Protein AF-A0A7L4Z8C8-F1 (afdb_monomer_lite)

Radius of gyration: 23.53 Å; chains: 1; bounding box: 59×50×73 Å

Structure (mmCIF, N/CA/C/O backbone):
data_AF-A0A7L4Z8C8-F1
#
_entry.id   AF-A0A7L4Z8C8-F1
#
loop_
_atom_site.group_PDB
_atom_site.id
_atom_site.type_symbol
_atom_site.label_atom_id
_atom_site.label_alt_id
_atom_site.label_comp_id
_atom_site.label_asym_id
_atom_site.label_entity_id
_atom_site.label_seq_id
_atom_site.pdbx_PDB_ins_code
_atom_site.Cartn_x
_atom_site.Cartn_y
_atom_site.Cartn_z
_atom_site.occupancy
_atom_site.B_iso_or_equiv
_atom_site.auth_seq_id
_atom_site.auth_comp_id
_atom_site.auth_asym_id
_atom_site.auth_atom_id
_atom_site.pdbx_PDB_model_num
ATOM 1 N N . MET A 1 1 ? 7.241 -18.734 22.334 1.00 31.25 1 MET A N 1
ATOM 2 C CA . MET A 1 1 ? 7.839 -17.559 23.005 1.00 31.25 1 MET A CA 1
ATOM 3 C C . MET A 1 1 ? 6.734 -16.545 23.237 1.00 31.25 1 MET A C 1
ATOM 5 O O . MET A 1 1 ? 5.851 -16.490 22.386 1.00 31.25 1 MET A O 1
ATOM 9 N N . PRO A 1 2 ? 6.700 -15.844 24.380 1.00 29.33 2 PRO A N 1
ATOM 10 C CA . PRO A 1 2 ? 5.609 -14.930 24.681 1.00 29.33 2 PRO A CA 1
ATOM 11 C C . PRO A 1 2 ? 5.628 -13.755 23.699 1.00 29.33 2 PRO A C 1
ATOM 13 O O . PRO A 1 2 ? 6.689 -13.332 23.241 1.00 29.33 2 PRO A O 1
ATOM 16 N N . VAL A 1 3 ? 4.422 -13.315 23.352 1.00 32.03 3 VAL A N 1
ATOM 17 C CA . VAL A 1 3 ? 4.096 -12.192 22.470 1.00 32.03 3 VAL A CA 1
ATOM 18 C C . VAL A 1 3 ? 4.924 -10.971 22.869 1.00 32.03 3 VAL A C 1
ATOM 20 O O . VAL A 1 3 ? 4.955 -10.613 24.044 1.00 32.03 3 VAL A O 1
ATOM 23 N N . MET A 1 4 ? 5.613 -10.368 21.897 1.00 29.67 4 MET A N 1
ATOM 24 C CA . MET A 1 4 ? 6.277 -9.080 22.074 1.00 29.67 4 MET A CA 1
ATOM 25 C C . MET A 1 4 ? 5.227 -8.024 22.413 1.00 29.67 4 MET A C 1
ATOM 27 O O . MET A 1 4 ? 4.480 -7.576 21.546 1.00 29.67 4 MET A O 1
ATOM 31 N N . ASP A 1 5 ? 5.172 -7.677 23.690 1.00 39.38 5 ASP A N 1
ATOM 32 C CA . ASP A 1 5 ? 4.478 -6.512 24.207 1.00 39.38 5 ASP A CA 1
ATOM 33 C C . ASP A 1 5 ? 5.406 -5.285 24.133 1.00 39.38 5 ASP A C 1
ATOM 35 O O . ASP A 1 5 ? 6.630 -5.418 24.223 1.00 39.38 5 ASP A O 1
ATOM 39 N N . ALA A 1 6 ? 4.785 -4.111 24.017 1.00 36.47 6 ALA A N 1
ATOM 40 C CA . ALA A 1 6 ? 5.336 -2.754 23.948 1.00 36.47 6 ALA A CA 1
ATOM 41 C C . ALA A 1 6 ? 5.790 -2.228 22.566 1.00 36.47 6 ALA A C 1
ATOM 43 O O . ALA A 1 6 ? 6.965 -2.243 22.197 1.00 36.47 6 ALA A O 1
ATOM 44 N N . SER A 1 7 ? 4.844 -1.584 21.866 1.00 40.06 7 SER A N 1
ATOM 45 C CA . SER A 1 7 ? 5.163 -0.409 21.042 1.00 40.06 7 SER A CA 1
ATOM 46 C C . SER A 1 7 ? 5.774 0.672 21.960 1.00 40.06 7 SER A C 1
ATOM 48 O O . SER A 1 7 ? 5.167 0.994 22.980 1.00 40.06 7 SER A O 1
ATOM 50 N N . PRO A 1 8 ? 6.935 1.271 21.633 1.00 42.56 8 PRO A N 1
ATOM 51 C CA . PRO A 1 8 ? 7.614 2.258 22.487 1.00 42.56 8 PRO A CA 1
ATOM 52 C C . PRO A 1 8 ? 6.908 3.625 22.557 1.00 42.56 8 PRO A C 1
ATOM 54 O O . PRO A 1 8 ? 7.374 4.528 23.252 1.00 42.56 8 PRO A O 1
ATOM 57 N N . HIS A 1 9 ? 5.785 3.791 21.855 1.00 53.41 9 HIS A N 1
ATOM 58 C CA . HIS A 1 9 ? 4.976 5.004 21.872 1.00 53.41 9 HIS A CA 1
ATOM 59 C C . HIS A 1 9 ? 3.605 4.699 22.479 1.00 53.41 9 HIS A C 1
ATOM 61 O O . HIS A 1 9 ? 2.955 3.763 22.011 1.00 53.41 9 HIS A O 1
ATOM 67 N N . PRO A 1 10 ? 3.151 5.461 23.494 1.00 55.94 10 PRO A N 1
ATOM 68 C CA . PRO A 1 10 ? 1.805 5.299 24.021 1.00 55.94 10 PRO A CA 1
ATOM 69 C C . PRO A 1 10 ? 0.800 5.563 22.899 1.00 55.94 10 PRO A C 1
ATOM 71 O O . PRO A 1 10 ? 0.879 6.586 22.213 1.00 55.94 10 PRO A O 1
ATOM 74 N N . ASP A 1 11 ? -0.127 4.627 22.701 1.00 65.81 11 ASP A N 1
ATOM 75 C CA . ASP A 1 11 ? -1.209 4.796 21.741 1.00 65.81 11 ASP A CA 1
ATOM 76 C C . ASP A 1 11 ? -2.012 6.064 22.079 1.00 65.81 11 ASP A C 1
ATOM 78 O O . ASP A 1 11 ? -2.222 6.366 23.261 1.00 65.81 11 ASP A O 1
ATOM 82 N N . PRO A 1 12 ? -2.469 6.834 21.073 1.00 64.62 12 PRO A N 1
ATOM 83 C CA . PRO A 1 12 ? -3.253 8.027 21.339 1.00 64.62 12 PRO A CA 1
ATOM 84 C C . PRO A 1 12 ? -4.537 7.632 22.091 1.00 64.62 12 PRO A C 1
ATOM 86 O O . PRO A 1 12 ? -5.279 6.763 21.611 1.00 64.62 12 PRO A O 1
ATOM 89 N N . PRO A 1 13 ? -4.824 8.242 23.257 1.00 62.56 13 PRO A N 1
ATOM 90 C CA . PRO A 1 13 ? -6.042 7.948 24.001 1.00 62.56 13 PRO A CA 1
ATOM 91 C C . PRO A 1 13 ? -7.272 8.261 23.131 1.00 62.56 13 PRO A C 1
ATOM 93 O O . PRO A 1 13 ? -7.296 9.271 22.428 1.00 62.56 13 PRO A O 1
ATOM 96 N N . HIS A 1 14 ? -8.291 7.394 23.179 1.00 71.38 14 HIS A N 1
ATOM 97 C CA . HIS A 1 14 ? -9.565 7.527 22.442 1.00 71.38 14 HIS A CA 1
ATOM 98 C C . HIS A 1 14 ? -9.477 7.426 20.908 1.00 71.38 14 HIS A C 1
ATOM 100 O O . HIS A 1 14 ? -10.239 8.065 20.176 1.00 71.38 14 HIS A O 1
ATOM 106 N N . SER A 1 15 ? -8.547 6.621 20.387 1.00 83.50 15 SER A N 1
ATOM 107 C CA . SER A 1 15 ? -8.348 6.473 18.939 1.00 83.50 15 SER A CA 1
ATOM 108 C C . SER A 1 15 ? -9.593 5.989 18.183 1.00 83.50 15 SER A C 1
ATOM 110 O O . SER A 1 15 ? -9.886 6.493 17.096 1.00 83.50 15 SER A O 1
ATOM 112 N N . ALA A 1 16 ? -10.367 5.071 18.763 1.00 89.25 16 ALA A N 1
ATOM 113 C CA . ALA A 1 16 ? -11.586 4.548 18.155 1.00 89.25 16 ALA A CA 1
ATOM 114 C C . ALA A 1 16 ? -12.696 5.605 18.076 1.00 89.25 16 ALA A C 1
ATOM 116 O O . ALA A 1 16 ? -13.237 5.852 16.994 1.00 89.25 16 ALA A O 1
ATOM 117 N N . GLU A 1 17 ? -13.008 6.270 19.191 1.00 89.12 17 GLU A N 1
ATOM 118 C CA . GLU A 1 17 ? -14.004 7.342 19.236 1.00 89.12 17 GLU A CA 1
ATOM 119 C C . GLU A 1 17 ? -13.605 8.484 18.303 1.00 89.12 17 GLU A C 1
ATOM 121 O O . GLU A 1 17 ? -14.448 9.024 17.579 1.00 89.12 17 GLU A O 1
ATOM 126 N N . ARG A 1 18 ? -12.306 8.810 18.250 1.00 89.19 18 ARG A N 1
ATOM 127 C CA . ARG A 1 18 ? -11.803 9.866 17.377 1.00 89.19 18 ARG A CA 1
ATOM 128 C C . ARG A 1 18 ? -11.964 9.527 15.902 1.00 89.19 18 ARG A C 1
ATOM 130 O O . ARG A 1 18 ? -12.390 10.394 15.143 1.00 89.19 18 ARG A O 1
ATOM 137 N N . ILE A 1 19 ? -11.680 8.290 15.495 1.00 91.44 19 ILE A N 1
ATOM 138 C CA . ILE A 1 19 ? -11.891 7.826 14.116 1.00 91.44 19 ILE A CA 1
ATOM 139 C C . ILE A 1 19 ? -13.374 7.894 13.747 1.00 91.44 19 ILE A C 1
ATOM 141 O O . ILE A 1 19 ? -13.714 8.393 12.671 1.00 91.44 19 ILE A O 1
ATOM 145 N N . VAL A 1 20 ? -14.270 7.447 14.633 1.00 90.31 20 VAL A N 1
ATOM 146 C CA . VAL A 1 20 ? -15.721 7.540 14.406 1.00 90.31 20 VAL A CA 1
ATOM 147 C C . VAL A 1 20 ? -16.149 9.002 14.253 1.00 90.31 20 VAL A C 1
ATOM 149 O O . VAL A 1 20 ? -16.863 9.330 13.304 1.00 90.31 20 VAL A O 1
ATOM 152 N N . GLN A 1 21 ? -15.671 9.896 15.123 1.00 89.25 21 GLN A N 1
ATOM 153 C CA . GLN A 1 21 ? -15.995 11.320 15.056 1.00 89.25 21 GLN A CA 1
ATOM 154 C C . GLN A 1 21 ? -15.443 11.986 13.789 1.00 89.25 21 GLN A C 1
ATOM 156 O O . GLN A 1 21 ? -16.197 12.627 13.064 1.00 89.25 21 GLN A O 1
ATOM 161 N N . ALA A 1 22 ? -14.169 11.769 13.456 1.00 89.69 22 ALA A N 1
ATOM 162 C CA . ALA A 1 22 ? -13.559 12.315 12.244 1.00 89.69 22 ALA A CA 1
ATOM 163 C C . ALA A 1 22 ? -14.274 11.831 10.975 1.00 89.69 22 ALA A C 1
ATOM 165 O O . ALA A 1 22 ? -14.412 12.580 10.012 1.00 89.69 22 ALA A O 1
ATOM 166 N N . THR A 1 23 ? -14.788 10.598 10.978 1.00 90.62 23 THR A N 1
ATOM 167 C CA . THR A 1 23 ? -15.607 10.074 9.878 1.00 90.62 23 THR A CA 1
ATOM 168 C C . THR A 1 23 ? -16.919 10.843 9.732 1.00 90.62 23 THR A C 1
ATOM 170 O O . THR A 1 23 ? -17.312 11.173 8.611 1.00 90.62 23 THR A O 1
ATOM 173 N N . ARG A 1 24 ? -17.596 11.145 10.847 1.00 88.31 24 ARG A N 1
ATOM 174 C CA . ARG A 1 24 ? -18.828 11.949 10.845 1.00 88.31 24 ARG A CA 1
ATOM 175 C C . ARG A 1 24 ? -18.562 13.348 10.306 1.00 88.31 24 ARG A C 1
ATOM 177 O O . ARG A 1 24 ? -19.258 13.771 9.386 1.00 88.31 24 ARG A O 1
ATOM 184 N N . ASP A 1 25 ? -17.524 14.003 10.818 1.00 88.62 25 ASP A N 1
ATOM 185 C CA . ASP A 1 25 ? -17.138 15.359 10.422 1.00 88.62 25 ASP A CA 1
ATOM 186 C C . ASP A 1 25 ? -16.771 15.408 8.931 1.00 88.62 25 ASP A C 1
ATOM 188 O O . ASP A 1 25 ? -17.255 16.262 8.189 1.00 88.62 25 ASP A O 1
ATOM 192 N N . TYR A 1 26 ? -15.981 14.436 8.461 1.00 89.31 26 TYR A N 1
ATOM 193 C CA . TYR A 1 26 ? -15.525 14.354 7.072 1.00 89.31 26 TYR A CA 1
ATOM 194 C C . TYR A 1 26 ? -16.673 14.174 6.069 1.00 89.31 26 TYR A C 1
ATOM 196 O O . TYR A 1 26 ? -16.610 14.693 4.952 1.00 89.31 26 TYR A O 1
ATOM 204 N N . TYR A 1 27 ? -17.722 13.434 6.441 1.00 87.94 27 TYR A N 1
ATOM 205 C CA . TYR A 1 27 ? -18.881 13.198 5.576 1.00 87.94 27 TYR A CA 1
ATOM 206 C C . TYR A 1 27 ? -20.082 14.110 5.860 1.00 87.94 27 TYR A C 1
ATOM 208 O O . TYR A 1 27 ? -21.057 14.029 5.111 1.00 87.94 27 TYR A O 1
ATOM 216 N N . GLY A 1 28 ? -20.019 14.961 6.889 1.00 85.75 28 GLY A N 1
ATOM 217 C CA . GLY A 1 28 ? -21.117 15.840 7.298 1.00 85.75 28 GLY A CA 1
ATOM 218 C C . GLY A 1 28 ? -22.373 15.068 7.710 1.00 85.75 28 GLY A C 1
ATOM 219 O O . GLY A 1 28 ? -23.458 15.360 7.215 1.00 85.75 28 GLY A O 1
ATOM 220 N N . LEU A 1 29 ? -22.219 14.029 8.538 1.00 81.62 29 LEU A N 1
ATOM 221 C CA . LEU A 1 29 ? -23.318 13.149 8.952 1.00 81.62 29 LEU A CA 1
ATOM 222 C C . LEU A 1 29 ? -23.792 13.443 10.383 1.00 81.62 29 LEU A C 1
ATOM 224 O O . LEU A 1 29 ? -22.973 13.622 11.282 1.00 81.62 29 LEU A O 1
ATOM 228 N N . ASP A 1 30 ? -25.112 13.400 10.591 1.00 71.38 30 ASP A N 1
ATOM 229 C CA . ASP A 1 30 ? -25.747 13.540 11.910 1.00 71.38 30 ASP A CA 1
ATOM 230 C C . ASP A 1 30 ? -25.423 12.362 12.853 1.00 71.38 30 ASP A C 1
ATOM 232 O O . ASP A 1 30 ? -25.139 11.240 12.420 1.00 71.38 30 ASP A O 1
ATOM 236 N N . GLN A 1 31 ? -25.494 12.615 14.165 1.00 61.09 31 GLN A N 1
ATOM 237 C CA . GLN A 1 31 ? -24.945 11.751 15.223 1.00 61.09 31 GLN A CA 1
ATOM 238 C C . GLN A 1 31 ? -25.634 10.375 15.374 1.00 61.09 31 GLN A C 1
ATOM 240 O O . GLN A 1 31 ? -24.978 9.420 15.800 1.00 61.09 31 GLN A O 1
ATOM 245 N N . ASP A 1 32 ? -26.891 10.227 14.938 1.00 59.44 32 ASP A N 1
ATOM 246 C CA . ASP A 1 32 ? -27.777 9.143 15.407 1.00 59.44 32 ASP A CA 1
ATOM 247 C C . ASP A 1 32 ? -27.962 7.952 14.445 1.00 59.44 32 ASP A C 1
ATOM 249 O O . ASP A 1 32 ? -28.836 7.110 14.661 1.00 59.44 32 ASP A O 1
ATOM 253 N N . ARG A 1 33 ? -27.183 7.845 13.356 1.00 70.44 33 ARG A N 1
ATOM 254 C CA . ARG A 1 33 ? -27.374 6.791 12.329 1.00 70.44 33 ARG A CA 1
ATOM 255 C C . ARG A 1 33 ? -26.069 6.087 11.920 1.00 70.44 33 ARG A C 1
ATOM 257 O O . ARG A 1 33 ? -25.487 6.416 10.881 1.00 70.44 33 ARG A O 1
ATOM 264 N N . PRO A 1 34 ? -25.595 5.094 12.697 1.00 68.31 34 PRO A N 1
ATOM 265 C CA . PRO A 1 34 ? -24.351 4.369 12.405 1.00 68.31 34 PRO A CA 1
ATOM 266 C C . PRO A 1 34 ? -24.410 3.548 11.107 1.00 68.31 34 PRO A C 1
ATOM 268 O O . PRO A 1 34 ? -23.401 3.391 10.421 1.00 68.31 34 PRO A O 1
ATOM 271 N N . ASP A 1 35 ? -25.603 3.099 10.716 1.00 76.44 35 ASP A N 1
ATOM 272 C CA . ASP A 1 35 ? -25.885 2.466 9.427 1.00 76.44 35 ASP A CA 1
ATOM 273 C C . ASP A 1 35 ? -25.546 3.391 8.250 1.00 76.44 35 ASP A C 1
ATOM 275 O O . ASP A 1 35 ? -24.923 2.967 7.274 1.00 76.44 35 ASP A O 1
ATOM 279 N N . ARG A 1 36 ? -25.887 4.680 8.362 1.00 80.56 36 ARG A N 1
ATOM 280 C CA . ARG A 1 36 ? -25.575 5.683 7.335 1.00 80.56 36 ARG A CA 1
ATOM 281 C C . ARG A 1 36 ? -24.082 5.980 7.263 1.00 80.56 36 ARG A C 1
ATOM 283 O O . ARG A 1 36 ? -23.566 6.153 6.161 1.00 80.56 36 ARG A O 1
ATOM 290 N N . LEU A 1 37 ? -23.393 6.009 8.406 1.00 82.25 37 LEU A N 1
ATOM 291 C CA . LEU A 1 37 ? -21.944 6.216 8.480 1.00 82.25 37 LEU A CA 1
ATOM 292 C C . LEU A 1 37 ? -21.191 5.095 7.752 1.00 82.25 37 LEU A C 1
ATOM 294 O O . LEU A 1 37 ? -20.393 5.371 6.854 1.00 82.25 37 LEU A O 1
ATOM 298 N N . LEU A 1 38 ? -21.506 3.838 8.085 1.00 80.56 38 LEU A N 1
ATOM 299 C CA . LEU A 1 38 ? -20.923 2.661 7.438 1.00 80.56 38 LEU A CA 1
ATOM 300 C C . LEU A 1 38 ? -21.246 2.641 5.942 1.00 80.56 38 LEU A C 1
ATOM 302 O O . LEU A 1 38 ? -20.333 2.555 5.127 1.00 80.56 38 LEU A O 1
ATOM 306 N N . HIS A 1 39 ? -22.513 2.827 5.562 1.00 83.81 39 HIS A N 1
ATOM 307 C CA . HIS A 1 39 ? -22.913 2.844 4.154 1.00 83.81 39 HIS A CA 1
ATOM 308 C C . HIS A 1 39 ? -22.224 3.961 3.352 1.00 83.81 39 HIS A C 1
ATOM 310 O O . HIS A 1 39 ? -21.841 3.780 2.192 1.00 83.81 39 HIS A O 1
ATOM 316 N N . ARG A 1 40 ? -22.031 5.139 3.957 1.00 85.62 40 ARG A N 1
ATOM 317 C CA . ARG A 1 40 ? -21.338 6.253 3.305 1.00 85.62 40 ARG A CA 1
ATOM 318 C C . ARG A 1 40 ? -19.858 5.948 3.102 1.00 85.62 40 ARG A C 1
ATOM 320 O O . ARG A 1 40 ? -19.356 6.203 2.002 1.00 85.62 40 ARG A O 1
ATOM 327 N N . ALA A 1 41 ? -19.192 5.394 4.114 1.00 84.12 41 ALA A N 1
ATOM 328 C CA . ALA A 1 41 ? -17.806 4.950 4.016 1.00 84.12 41 ALA A CA 1
ATOM 329 C C . ALA A 1 41 ? -17.649 3.857 2.948 1.00 84.12 41 ALA A C 1
ATOM 331 O O . ALA A 1 41 ? -16.804 3.990 2.072 1.00 84.12 41 ALA A O 1
ATOM 332 N N . GLU A 1 42 ? -18.533 2.857 2.920 1.00 84.25 42 GLU A N 1
ATOM 333 C CA . GLU A 1 42 ? -18.544 1.793 1.906 1.00 84.25 42 GLU A CA 1
ATOM 334 C C . GLU A 1 42 ? -18.601 2.329 0.471 1.00 84.25 42 GLU A C 1
ATOM 336 O O . GLU A 1 42 ? -17.899 1.828 -0.403 1.00 84.25 42 GLU A O 1
ATOM 341 N N . ARG A 1 43 ? -19.417 3.358 0.214 1.00 87.50 43 ARG A N 1
ATOM 342 C CA . ARG A 1 43 ? -19.546 3.944 -1.130 1.00 87.50 43 ARG A CA 1
ATOM 343 C C . ARG A 1 43 ? -18.392 4.863 -1.513 1.00 87.50 43 ARG A C 1
ATOM 345 O O . ARG A 1 43 ? -18.127 5.028 -2.701 1.00 87.50 43 ARG A O 1
ATOM 352 N N . SER A 1 44 ? -17.783 5.528 -0.536 1.00 85.75 44 SER A N 1
ATOM 353 C CA . SER A 1 44 ? -16.860 6.645 -0.786 1.00 85.75 44 SER A CA 1
ATOM 354 C C . SER A 1 44 ? -15.396 6.238 -0.633 1.00 85.75 44 SER A C 1
ATOM 356 O O . SER A 1 44 ? -14.543 6.754 -1.349 1.00 85.75 44 SER A O 1
ATOM 358 N N . ASP A 1 45 ? -15.111 5.326 0.295 1.00 87.19 45 ASP A N 1
ATOM 359 C CA . ASP A 1 45 ? -13.785 4.789 0.596 1.00 87.19 45 ASP A CA 1
ATOM 360 C C . ASP A 1 45 ? -13.915 3.321 1.068 1.00 87.19 45 ASP A C 1
ATOM 362 O O . ASP A 1 45 ? -13.837 3.029 2.265 1.00 87.19 45 ASP A O 1
ATOM 366 N N . PRO A 1 46 ? -14.128 2.361 0.143 1.00 87.69 46 PRO A N 1
ATOM 367 C CA . PRO A 1 46 ? -14.339 0.955 0.495 1.00 87.69 46 PRO A CA 1
ATOM 368 C C . PRO A 1 46 ? -13.202 0.352 1.330 1.00 87.69 46 PRO A C 1
ATOM 370 O O . PRO A 1 46 ? -13.435 -0.551 2.129 1.00 87.69 46 PRO A O 1
ATOM 373 N N . LYS A 1 47 ? -11.968 0.857 1.173 1.00 90.12 47 LYS A N 1
ATOM 374 C CA . LYS A 1 47 ? -10.801 0.396 1.938 1.00 90.12 47 LYS A CA 1
ATOM 375 C C . LYS A 1 47 ? -10.803 0.924 3.379 1.00 90.12 47 LYS A C 1
ATOM 377 O O . LYS A 1 47 ? -10.123 0.349 4.220 1.00 90.12 47 LYS A O 1
ATOM 382 N N . PHE A 1 48 ? -11.552 1.983 3.685 1.00 92.69 48 PHE A N 1
ATOM 383 C CA . PHE A 1 48 ? -11.694 2.512 5.045 1.00 92.69 48 PHE A CA 1
ATOM 384 C C . PHE A 1 48 ? -12.736 1.764 5.888 1.00 92.69 48 PHE A C 1
ATOM 386 O O . PHE A 1 48 ? -12.685 1.783 7.116 1.00 92.69 48 PHE A O 1
ATOM 393 N N . ARG A 1 49 ? -13.673 1.079 5.228 1.00 90.75 49 ARG A N 1
ATOM 394 C CA . ARG A 1 49 ? -14.786 0.346 5.845 1.00 90.75 49 ARG A CA 1
ATOM 395 C C . ARG A 1 49 ? -14.365 -0.502 7.048 1.00 90.75 49 ARG A C 1
ATOM 397 O O . ARG A 1 49 ? -14.983 -0.394 8.100 1.00 90.75 49 ARG A O 1
ATOM 404 N N . LEU A 1 50 ? -13.322 -1.322 6.900 1.00 92.56 50 LEU A N 1
ATOM 405 C CA . LEU A 1 50 ? -12.864 -2.223 7.962 1.00 92.56 50 LEU A CA 1
ATOM 406 C C . LEU A 1 50 ? -12.383 -1.449 9.199 1.00 92.56 50 LEU A C 1
ATOM 408 O O . LEU A 1 50 ? -12.719 -1.801 10.329 1.00 92.56 50 LEU A O 1
ATOM 412 N N . THR A 1 51 ? -11.640 -0.366 8.978 1.00 94.50 51 THR A N 1
ATOM 413 C CA . THR A 1 51 ? -11.161 0.514 10.044 1.00 94.50 51 THR A CA 1
ATOM 414 C C . THR A 1 51 ? -12.320 1.133 10.797 1.00 94.50 51 THR A C 1
ATOM 416 O O . THR A 1 51 ? -12.382 1.014 12.020 1.00 94.50 51 THR A O 1
ATOM 419 N N . LEU A 1 52 ? -13.287 1.692 10.073 1.00 93.25 52 LEU A N 1
ATOM 420 C CA . LEU A 1 52 ? -14.491 2.240 10.680 1.00 93.25 52 LEU A CA 1
ATOM 421 C C . LEU A 1 52 ? -15.282 1.179 11.457 1.00 93.25 52 LEU A C 1
ATOM 423 O O . LEU A 1 52 ? -15.742 1.455 12.560 1.00 93.25 52 LEU A O 1
ATOM 427 N N . LEU A 1 53 ? -15.419 -0.032 10.911 1.00 92.56 53 LEU A N 1
ATOM 428 C CA . LEU A 1 53 ? -16.147 -1.120 11.557 1.00 92.56 53 LEU A CA 1
ATOM 429 C C . LEU A 1 53 ? -15.483 -1.544 12.874 1.00 92.56 53 LEU A C 1
ATOM 431 O O . LEU A 1 53 ? -16.167 -1.677 13.887 1.00 92.56 53 LEU A O 1
ATOM 435 N N . SER A 1 54 ? -14.155 -1.697 12.876 1.00 94.75 54 SER A N 1
ATOM 436 C CA . SER A 1 54 ? -13.385 -2.042 14.078 1.00 94.75 54 SER A CA 1
ATOM 437 C C . SER A 1 54 ? -13.434 -0.937 15.140 1.00 94.75 54 SER A C 1
ATOM 439 O O . SER A 1 54 ? -13.652 -1.230 16.315 1.00 94.75 54 SER A O 1
ATOM 441 N N . ALA A 1 55 ? -13.334 0.332 14.727 1.00 93.38 55 ALA A N 1
ATOM 442 C CA . ALA A 1 55 ? -13.457 1.482 15.619 1.00 93.38 55 ALA A CA 1
ATOM 443 C C . ALA A 1 55 ? -14.859 1.573 16.227 1.00 93.38 55 ALA A C 1
ATOM 445 O O . ALA A 1 55 ? -15.009 1.766 17.432 1.00 93.38 55 ALA A O 1
ATOM 446 N N . TYR A 1 56 ? -15.895 1.364 15.413 1.00 90.81 56 TYR A N 1
ATOM 447 C CA . TYR A 1 56 ? -17.272 1.393 15.882 1.00 90.81 56 TYR A CA 1
ATOM 448 C C . TYR A 1 56 ? -17.573 0.252 16.859 1.00 90.81 56 TYR A C 1
ATOM 450 O O . TYR A 1 56 ? -18.196 0.496 17.888 1.00 90.81 56 TYR A O 1
ATOM 458 N N . HIS A 1 57 ? -17.098 -0.965 16.567 1.00 91.88 57 HIS A N 1
ATOM 459 C CA . HIS A 1 57 ? -17.234 -2.116 17.461 1.00 91.88 57 HIS A CA 1
ATOM 460 C C . HIS A 1 57 ? -16.595 -1.867 18.827 1.00 91.88 57 HIS A C 1
ATOM 462 O O . HIS A 1 57 ? -17.173 -2.227 19.849 1.00 91.88 57 HIS A O 1
ATOM 468 N N . HIS A 1 58 ? -15.411 -1.249 18.836 1.00 91.19 58 HIS A N 1
ATOM 469 C CA . HIS A 1 58 ? -14.694 -0.944 20.066 1.00 91.19 58 HIS A CA 1
ATOM 470 C C . HIS A 1 58 ? -15.395 0.143 20.886 1.00 91.19 58 HIS A C 1
ATOM 472 O O . HIS A 1 58 ? -15.609 -0.045 22.079 1.00 91.19 58 HIS A O 1
ATOM 478 N N . ALA A 1 59 ? -15.811 1.236 20.239 1.00 88.38 59 ALA A N 1
ATOM 479 C CA . ALA A 1 59 ? -16.512 2.335 20.901 1.00 88.38 59 ALA A CA 1
ATOM 480 C C . ALA A 1 59 ? -17.938 1.954 21.358 1.00 88.38 59 ALA A C 1
ATOM 482 O O . ALA A 1 59 ? -18.473 2.562 22.281 1.00 88.38 59 ALA A O 1
ATOM 483 N N . HIS A 1 60 ? -18.567 0.955 20.721 1.00 86.75 60 HIS A N 1
ATOM 484 C CA . HIS A 1 60 ? -19.933 0.509 21.025 1.00 86.75 60 HIS A CA 1
ATOM 485 C C . HIS A 1 60 ? -20.026 -1.031 21.069 1.00 86.75 60 HIS A C 1
ATOM 487 O O . HIS A 1 60 ? -20.557 -1.657 20.138 1.00 86.75 60 HIS A O 1
A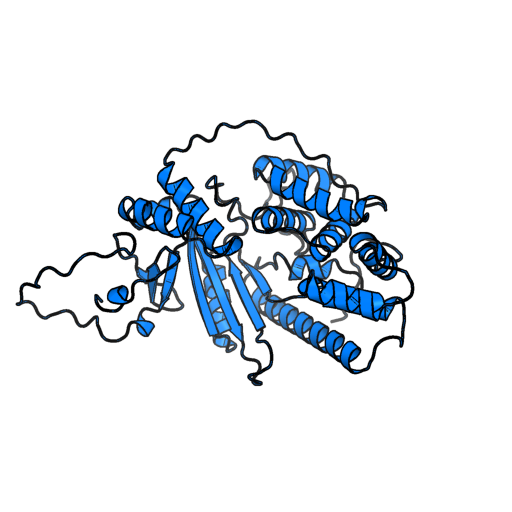TOM 493 N N . PRO A 1 61 ? -19.527 -1.677 22.140 1.00 86.56 61 PRO A N 1
ATOM 494 C CA . PRO A 1 61 ? -19.586 -3.129 22.276 1.00 86.56 61 PRO A CA 1
ATOM 495 C C . PRO A 1 61 ? -21.023 -3.660 22.159 1.00 86.56 61 PRO A C 1
ATOM 497 O O . PRO A 1 61 ? -21.948 -3.132 22.771 1.00 86.56 61 PRO A O 1
ATOM 500 N N . GLY A 1 62 ? -21.223 -4.705 21.351 1.00 86.44 62 GLY A N 1
ATOM 501 C CA . GLY A 1 62 ? -22.539 -5.321 21.120 1.00 86.44 62 GLY A CA 1
ATOM 502 C C . GLY A 1 62 ? -23.440 -4.616 20.094 1.00 86.44 62 GLY A C 1
ATOM 503 O O . GLY A 1 62 ? -24.500 -5.142 19.772 1.00 86.44 62 GLY A O 1
ATOM 504 N N . ALA A 1 63 ? -23.027 -3.475 19.528 1.00 86.31 63 ALA A N 1
ATOM 505 C CA . ALA A 1 63 ? -23.836 -2.740 18.548 1.00 86.31 63 ALA A CA 1
ATOM 506 C C . ALA A 1 63 ? -23.811 -3.336 17.123 1.00 86.31 63 ALA A C 1
ATOM 508 O O . ALA A 1 63 ? -24.640 -2.981 16.285 1.00 86.31 63 ALA A O 1
ATOM 509 N N . LEU A 1 64 ? -22.852 -4.216 16.820 1.00 86.88 64 LEU A N 1
ATOM 510 C CA . LEU A 1 64 ? -22.711 -4.836 15.500 1.00 86.88 64 LEU A CA 1
ATOM 511 C C . LEU A 1 64 ? -23.463 -6.168 15.405 1.00 86.88 64 LEU A C 1
ATOM 513 O O . LEU A 1 64 ? -23.458 -6.965 16.340 1.00 86.88 64 LEU A O 1
ATOM 517 N N . SER A 1 65 ? -24.043 -6.445 14.235 1.00 90.25 65 SER A N 1
ATOM 518 C CA . SER A 1 65 ? -24.607 -7.762 13.921 1.00 90.25 65 SER A CA 1
ATOM 519 C C . SER A 1 65 ? -23.520 -8.841 13.855 1.00 90.25 65 SER A C 1
ATOM 521 O O . SER A 1 65 ? -22.366 -8.556 13.527 1.00 90.25 65 SER A O 1
ATOM 523 N N . ALA A 1 66 ? -23.903 -10.106 14.055 1.00 92.19 66 ALA A N 1
ATOM 524 C CA . ALA A 1 66 ? -22.985 -11.247 13.966 1.00 92.19 66 ALA A CA 1
ATOM 525 C C . ALA A 1 66 ? -22.222 -11.306 12.627 1.00 92.19 66 ALA A C 1
ATOM 527 O O . ALA A 1 66 ? -21.024 -11.566 12.607 1.00 92.19 66 ALA A O 1
ATOM 528 N N . SER A 1 67 ? -22.885 -10.972 11.514 1.00 91.12 67 SER A N 1
ATOM 529 C CA . SER A 1 67 ? -22.254 -10.911 10.187 1.00 91.12 67 SER A CA 1
ATOM 530 C C . SER A 1 67 ? -21.123 -9.883 10.092 1.00 91.12 67 SER A C 1
ATOM 532 O O . SER A 1 67 ? -20.150 -10.100 9.378 1.00 91.12 67 SER A O 1
ATOM 534 N N . ARG A 1 68 ? -21.228 -8.762 10.813 1.00 90.88 68 ARG A N 1
ATOM 535 C CA . ARG A 1 68 ? -20.202 -7.713 10.839 1.00 90.88 68 ARG A CA 1
ATOM 536 C C . ARG A 1 68 ? -19.050 -8.059 11.771 1.00 90.88 68 ARG A C 1
ATOM 538 O O . ARG A 1 68 ? -17.918 -7.700 11.480 1.00 90.88 68 ARG A O 1
ATOM 545 N N . VAL A 1 69 ? -19.326 -8.768 12.862 1.00 93.06 69 VAL A N 1
ATOM 546 C CA . VAL A 1 69 ? -18.271 -9.317 13.725 1.00 93.06 69 VAL A CA 1
ATOM 547 C C . VAL A 1 69 ? -17.451 -10.353 12.956 1.00 93.06 69 VAL A C 1
ATOM 549 O O . VAL A 1 69 ? -16.229 -10.265 12.948 1.00 93.06 69 VAL A O 1
ATOM 552 N N . HIS A 1 70 ? -18.112 -11.244 12.211 1.00 93.31 70 HIS A N 1
ATOM 553 C CA . HIS A 1 70 ? -17.433 -12.234 11.375 1.00 93.31 70 HIS A CA 1
ATOM 554 C C . HIS A 1 70 ? -16.484 -11.593 10.346 1.00 93.31 70 HIS A C 1
ATOM 556 O O . HIS A 1 70 ? -15.353 -12.040 10.193 1.00 93.31 70 HIS A O 1
ATOM 562 N N . GLU A 1 71 ? -16.891 -10.485 9.715 1.00 92.12 71 GLU A N 1
ATOM 563 C CA . GLU A 1 71 ? -16.041 -9.711 8.795 1.00 92.12 71 GLU A CA 1
ATOM 564 C C . GLU A 1 71 ? -14.745 -9.201 9.468 1.00 92.12 71 GLU A C 1
ATOM 566 O O . GLU A 1 71 ? -13.677 -9.186 8.851 1.00 92.12 71 GLU A O 1
ATOM 571 N N . LEU A 1 72 ? -14.810 -8.802 10.747 1.00 94.50 72 LEU A N 1
ATOM 572 C CA . LEU A 1 72 ? -13.626 -8.401 11.517 1.00 94.50 72 LEU A CA 1
ATOM 573 C C . LEU A 1 72 ? -12.716 -9.600 11.814 1.00 94.50 72 LEU A C 1
ATOM 575 O O . LEU A 1 72 ? -11.492 -9.468 11.744 1.00 94.50 72 LEU A O 1
ATOM 579 N N . ASP A 1 73 ? -13.295 -10.761 12.117 1.00 94.62 73 ASP A N 1
ATOM 580 C CA . ASP A 1 73 ? -12.542 -11.987 12.388 1.00 94.62 73 ASP A CA 1
ATOM 581 C C . ASP A 1 73 ? -11.823 -12.501 11.133 1.00 94.62 73 ASP A C 1
ATOM 583 O O . ASP A 1 73 ? -10.633 -12.820 11.192 1.00 94.62 73 ASP A O 1
ATOM 587 N N . GLU A 1 74 ? -12.483 -12.484 9.971 1.00 92.62 74 GLU A N 1
ATOM 588 C CA . GLU A 1 74 ? -11.856 -12.804 8.681 1.00 92.62 74 GLU A CA 1
ATOM 589 C C . GLU A 1 74 ? -10.694 -11.857 8.358 1.00 92.62 74 GLU A C 1
ATOM 591 O O . GLU A 1 74 ? -9.647 -12.274 7.848 1.00 92.62 74 GLU A O 1
ATOM 596 N N . ALA A 1 75 ? -10.845 -10.568 8.669 1.00 93.31 75 ALA A N 1
ATOM 597 C CA . ALA A 1 75 ? -9.781 -9.599 8.469 1.00 93.31 75 ALA A CA 1
ATOM 598 C C . ALA A 1 75 ? -8.581 -9.847 9.397 1.00 93.31 75 ALA A C 1
ATOM 600 O O . ALA A 1 75 ? -7.438 -9.774 8.940 1.00 93.31 75 ALA A O 1
ATOM 601 N N . ARG A 1 76 ? -8.816 -10.195 10.670 1.00 94.19 76 ARG A N 1
ATOM 602 C CA . ARG A 1 76 ? -7.748 -10.598 11.603 1.00 94.19 76 ARG A CA 1
ATOM 603 C C . ARG A 1 76 ? -7.028 -11.853 11.122 1.00 94.19 76 ARG A C 1
ATOM 605 O O . ARG A 1 76 ? -5.800 -11.871 11.114 1.00 94.19 76 ARG A O 1
ATOM 612 N N . ALA A 1 77 ? -7.771 -12.864 10.670 1.00 92.94 77 ALA A N 1
ATOM 613 C CA . ALA A 1 77 ? -7.197 -14.086 10.114 1.00 92.94 77 ALA A CA 1
ATOM 614 C C . ALA A 1 77 ? -6.319 -13.789 8.886 1.00 92.94 77 ALA A C 1
ATOM 616 O O . ALA A 1 77 ? -5.210 -14.310 8.773 1.00 92.94 77 ALA A O 1
ATOM 617 N N . ARG A 1 78 ? -6.762 -12.883 8.003 1.00 92.94 78 ARG A N 1
ATOM 618 C CA . ARG A 1 78 ? -5.971 -12.436 6.846 1.00 92.94 78 ARG A CA 1
ATOM 619 C C . ARG A 1 78 ? -4.702 -11.678 7.250 1.00 92.94 78 ARG A C 1
ATOM 621 O O . ARG A 1 78 ? -3.646 -11.946 6.684 1.00 92.94 78 ARG A O 1
ATOM 628 N N . LEU A 1 79 ? -4.773 -10.768 8.222 1.00 91.69 79 LEU A N 1
ATOM 629 C CA . LEU A 1 79 ? -3.589 -10.069 8.741 1.00 91.69 79 LEU A CA 1
ATOM 630 C C . LEU A 1 79 ? -2.585 -11.048 9.366 1.00 91.69 79 LEU A C 1
ATOM 632 O O . LEU A 1 79 ? -1.391 -10.951 9.091 1.00 91.69 79 LEU A O 1
ATOM 636 N N . ALA A 1 80 ? -3.068 -12.027 10.137 1.00 92.69 80 ALA A N 1
ATOM 637 C CA . ALA A 1 80 ? -2.234 -13.084 10.702 1.00 92.69 80 ALA A CA 1
ATOM 638 C C . ALA A 1 80 ? -1.577 -13.943 9.608 1.00 92.69 80 ALA A C 1
ATOM 640 O O . ALA A 1 80 ? -0.392 -14.258 9.705 1.00 92.69 80 ALA A O 1
ATOM 641 N N . ALA A 1 81 ? -2.305 -14.264 8.533 1.00 94.00 81 ALA A N 1
ATOM 642 C CA . ALA A 1 81 ? -1.751 -14.981 7.387 1.00 94.00 81 ALA A CA 1
ATOM 643 C C . ALA A 1 81 ? -0.634 -14.182 6.691 1.00 94.00 81 ALA A C 1
ATOM 645 O O . ALA A 1 81 ? 0.416 -14.745 6.389 1.00 94.00 81 ALA A O 1
ATOM 646 N N . TYR A 1 82 ? -0.811 -12.872 6.483 1.00 95.00 82 TYR A N 1
ATOM 647 C CA . TYR A 1 82 ? 0.243 -12.023 5.918 1.00 95.00 82 TYR A CA 1
ATOM 648 C C . TYR A 1 82 ? 1.463 -11.897 6.838 1.00 95.00 82 TYR A C 1
ATOM 650 O O . TYR A 1 82 ? 2.593 -11.990 6.358 1.00 95.00 82 TYR A O 1
ATOM 658 N N . ALA A 1 83 ? 1.261 -11.754 8.150 1.00 91.56 83 ALA A N 1
ATOM 659 C CA . ALA A 1 83 ? 2.360 -11.747 9.114 1.00 91.56 83 ALA A CA 1
ATOM 660 C C . ALA A 1 83 ? 3.152 -13.065 9.078 1.00 91.56 83 ALA A C 1
ATOM 662 O O . ALA A 1 83 ? 4.377 -13.036 9.002 1.00 91.56 83 ALA A O 1
ATOM 663 N N . ALA A 1 84 ? 2.467 -14.212 9.016 1.00 94.50 84 ALA A N 1
ATOM 664 C CA . ALA A 1 84 ? 3.114 -15.519 8.919 1.00 94.50 84 ALA A CA 1
ATOM 665 C C . ALA A 1 84 ? 3.955 -15.674 7.636 1.00 94.50 84 ALA A C 1
ATOM 667 O O . ALA A 1 84 ? 5.058 -16.217 7.681 1.00 94.50 84 ALA A O 1
ATOM 668 N N . VAL A 1 85 ? 3.465 -15.169 6.496 1.00 96.25 85 VAL A N 1
ATOM 669 C CA . VAL A 1 85 ? 4.221 -15.167 5.230 1.00 96.25 85 VAL A CA 1
ATOM 670 C C . VAL A 1 85 ? 5.466 -14.288 5.339 1.00 96.25 85 VAL A C 1
ATOM 672 O O . VAL A 1 85 ? 6.556 -14.737 4.988 1.00 96.25 85 VAL A O 1
ATOM 675 N N . ARG A 1 86 ? 5.328 -13.063 5.865 1.00 94.25 86 ARG A N 1
ATOM 676 C CA . ARG A 1 86 ? 6.459 -12.156 6.113 1.00 94.25 86 ARG A CA 1
ATOM 677 C C . ARG A 1 86 ? 7.519 -12.829 6.984 1.00 94.25 86 ARG A C 1
ATOM 679 O O . ARG A 1 86 ? 8.686 -12.838 6.606 1.00 94.25 86 ARG A O 1
ATOM 686 N N . ASP A 1 87 ? 7.118 -13.393 8.121 1.00 92.62 87 ASP A N 1
ATOM 687 C CA . ASP A 1 87 ? 8.039 -13.976 9.103 1.00 92.62 87 ASP A CA 1
ATOM 688 C C . ASP A 1 87 ? 8.805 -15.161 8.519 1.00 92.62 87 ASP A C 1
ATOM 690 O O . ASP A 1 87 ? 10.012 -15.289 8.723 1.00 92.62 87 ASP A O 1
ATOM 694 N N . ARG A 1 88 ? 8.130 -15.991 7.718 1.00 95.44 88 ARG A N 1
ATOM 695 C CA . ARG A 1 88 ? 8.774 -17.092 7.005 1.00 95.44 88 ARG A CA 1
ATOM 696 C C . ARG A 1 88 ? 9.786 -16.599 5.972 1.00 95.44 88 ARG A C 1
ATOM 698 O O . ARG A 1 88 ? 10.891 -17.128 5.905 1.00 95.44 88 ARG A O 1
ATOM 705 N N . LEU A 1 89 ? 9.439 -15.590 5.173 1.00 95.31 89 LEU A N 1
ATOM 706 C CA . LEU A 1 89 ? 10.357 -15.053 4.165 1.00 95.31 89 LEU A CA 1
ATOM 707 C C . LEU A 1 89 ? 11.553 -14.327 4.794 1.00 95.31 89 LEU A C 1
ATOM 709 O O . LEU A 1 89 ? 12.666 -14.440 4.280 1.00 95.31 89 LEU A O 1
ATOM 713 N N . ALA A 1 90 ? 11.362 -13.654 5.929 1.00 91.25 90 ALA A N 1
ATOM 714 C CA . ALA A 1 90 ? 12.439 -13.005 6.675 1.00 91.25 90 ALA A CA 1
ATOM 715 C C . ALA A 1 90 ? 13.498 -14.002 7.188 1.00 91.25 90 ALA A C 1
ATOM 717 O O . ALA A 1 90 ? 14.667 -13.643 7.307 1.00 91.25 90 ALA A O 1
ATOM 718 N N . GLN A 1 91 ? 13.126 -15.266 7.432 1.00 92.44 91 GLN A N 1
ATOM 719 C CA . GLN A 1 91 ? 14.083 -16.332 7.774 1.00 92.44 91 GLN A CA 1
ATOM 720 C C . GLN A 1 91 ? 14.976 -16.737 6.590 1.00 92.44 91 GLN A C 1
ATOM 722 O O . GLN A 1 91 ? 16.077 -17.243 6.795 1.00 92.44 91 GLN A O 1
ATOM 727 N N . VAL A 1 92 ? 14.514 -16.526 5.353 1.00 93.75 92 VAL A N 1
ATOM 728 C CA . VAL A 1 92 ? 15.224 -16.915 4.121 1.00 93.75 92 VAL A CA 1
ATOM 729 C C . VAL A 1 92 ? 16.031 -15.750 3.541 1.00 93.75 92 VAL A C 1
ATOM 731 O O . VAL A 1 92 ? 17.095 -15.954 2.947 1.00 93.75 92 VAL A O 1
ATOM 734 N N . VAL A 1 93 ? 15.536 -14.521 3.709 1.00 91.69 93 VAL A N 1
ATOM 735 C CA . VAL A 1 93 ? 16.113 -13.308 3.125 1.00 91.69 93 VAL A CA 1
ATOM 736 C C . VAL A 1 93 ? 16.392 -12.278 4.223 1.00 91.69 93 VAL A C 1
ATOM 738 O O . VAL A 1 93 ? 15.488 -11.539 4.619 1.00 91.69 93 VAL A O 1
ATOM 741 N N . PRO A 1 94 ? 17.647 -12.191 4.704 1.00 85.38 94 PRO A N 1
ATOM 742 C CA . PRO A 1 94 ? 18.052 -11.154 5.647 1.00 85.38 94 PRO A CA 1
ATOM 743 C C . PRO A 1 94 ? 17.770 -9.754 5.093 1.00 85.38 94 PRO A C 1
ATOM 745 O O . PRO A 1 94 ? 18.043 -9.482 3.926 1.00 85.38 94 PRO A O 1
ATOM 748 N N . GLY A 1 95 ? 17.230 -8.866 5.930 1.00 80.81 95 GLY A N 1
ATOM 749 C CA . GLY A 1 95 ? 16.909 -7.485 5.550 1.00 80.81 95 GLY A CA 1
ATOM 750 C C . GLY A 1 95 ? 15.617 -7.310 4.740 1.00 80.81 95 GLY A C 1
ATOM 751 O O . GLY A 1 95 ? 15.327 -6.191 4.321 1.00 80.81 95 GLY A O 1
ATOM 752 N N . LEU A 1 96 ? 14.836 -8.377 4.526 1.00 87.38 96 LEU A N 1
ATOM 753 C CA . LEU A 1 96 ? 13.476 -8.266 4.000 1.00 87.38 96 LEU A CA 1
ATOM 754 C C . LEU A 1 96 ? 12.603 -7.469 4.971 1.00 87.38 96 LEU A C 1
ATOM 756 O O . LEU A 1 96 ? 12.596 -7.738 6.174 1.00 87.38 96 LEU A O 1
ATOM 760 N N . SER A 1 97 ? 11.840 -6.513 4.449 1.00 85.69 97 SER A N 1
ATOM 761 C CA . SER A 1 97 ? 10.973 -5.663 5.262 1.00 85.69 97 SER A CA 1
ATOM 762 C C . SER A 1 97 ? 9.596 -5.464 4.629 1.00 85.69 97 SER A C 1
ATOM 764 O O . SER A 1 97 ? 9.484 -5.357 3.404 1.00 85.69 97 SER A O 1
ATOM 766 N N . PRO A 1 98 ? 8.521 -5.407 5.437 1.00 88.56 98 PRO A N 1
ATOM 767 C CA . PRO A 1 98 ? 7.229 -4.977 4.939 1.00 88.56 98 PRO A CA 1
ATOM 768 C C . PRO A 1 98 ? 7.274 -3.492 4.589 1.00 88.56 98 PRO A C 1
ATOM 770 O O . PRO A 1 98 ? 7.859 -2.680 5.304 1.00 88.56 98 PRO A O 1
ATOM 773 N N . VAL A 1 99 ? 6.610 -3.130 3.499 1.00 85.00 99 VAL A N 1
ATOM 774 C CA . VAL A 1 99 ? 6.409 -1.735 3.107 1.00 85.00 99 VAL A CA 1
ATOM 775 C C . VAL A 1 99 ? 4.920 -1.434 2.981 1.00 85.00 99 VAL A C 1
ATOM 777 O O . VAL A 1 99 ? 4.077 -2.330 3.034 1.00 85.00 99 VAL A O 1
ATOM 780 N N . LYS A 1 100 ? 4.576 -0.148 2.855 1.00 85.94 100 LYS A N 1
ATOM 781 C CA . LYS A 1 100 ? 3.196 0.320 2.676 1.00 85.94 100 LYS A CA 1
ATOM 782 C C . LYS A 1 100 ? 2.237 -0.272 3.728 1.00 85.94 100 LYS A C 1
ATOM 784 O O . LYS A 1 100 ? 2.323 0.049 4.910 1.00 85.94 100 LYS A O 1
ATOM 789 N N . GLY A 1 101 ? 1.275 -1.092 3.301 1.00 87.00 101 GLY A N 1
ATOM 790 C CA . GLY A 1 101 ? 0.072 -1.358 4.070 1.00 87.00 101 GLY A CA 1
ATOM 791 C C . GLY A 1 101 ? 0.287 -2.126 5.370 1.00 87.00 101 GLY A C 1
ATOM 792 O O . GLY A 1 101 ? -0.307 -1.745 6.379 1.00 87.00 101 GLY A O 1
ATOM 793 N N . LEU A 1 102 ? 1.140 -3.158 5.363 1.00 87.06 102 LEU A N 1
ATOM 794 C CA . LEU A 1 102 ? 1.379 -3.968 6.560 1.00 87.06 102 LEU A CA 1
ATOM 795 C C . LEU A 1 102 ? 2.186 -3.177 7.600 1.00 87.06 102 LEU A C 1
ATOM 797 O O . LEU A 1 102 ? 1.845 -3.218 8.779 1.00 87.06 102 LEU A O 1
ATOM 801 N N . ALA A 1 103 ? 3.182 -2.401 7.155 1.00 85.44 103 ALA A N 1
ATOM 802 C CA . ALA A 1 103 ? 3.959 -1.513 8.022 1.00 85.44 103 ALA A CA 1
ATOM 803 C C . ALA A 1 103 ? 3.060 -0.464 8.703 1.00 85.44 103 ALA A C 1
ATOM 805 O O . ALA A 1 103 ? 3.102 -0.288 9.917 1.00 85.44 103 ALA A O 1
ATOM 806 N N . ILE A 1 104 ? 2.155 0.165 7.942 1.00 89.62 104 ILE A N 1
ATOM 807 C CA . ILE A 1 104 ? 1.186 1.123 8.496 1.00 89.62 104 ILE A CA 1
ATOM 808 C C . ILE A 1 104 ? 0.185 0.426 9.427 1.00 89.62 104 ILE A C 1
ATOM 810 O O . ILE A 1 104 ? -0.175 0.975 10.466 1.00 89.62 104 ILE A O 1
ATOM 814 N N . SER A 1 105 ? -0.267 -0.786 9.089 1.00 89.62 105 SER A N 1
ATOM 815 C CA . SER A 1 105 ? -1.216 -1.539 9.918 1.00 89.62 105 SER A CA 1
ATOM 816 C C . SER A 1 105 ? -0.666 -1.848 11.310 1.00 89.6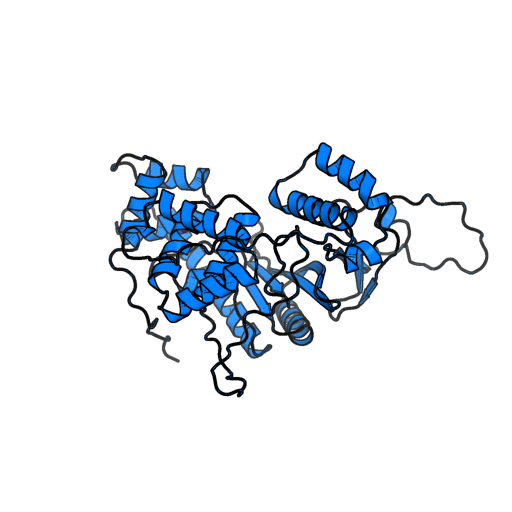2 105 SER A C 1
ATOM 818 O O . SER A 1 105 ? -1.453 -1.912 12.248 1.00 89.62 105 SER A O 1
ATOM 820 N N . ALA A 1 106 ? 0.649 -2.020 11.465 1.00 85.69 106 ALA A N 1
ATOM 821 C CA . ALA A 1 106 ? 1.276 -2.252 12.767 1.00 85.69 106 ALA A CA 1
ATOM 822 C C . ALA A 1 106 ? 1.205 -1.025 13.700 1.00 85.69 106 ALA A C 1
ATOM 824 O O . ALA A 1 106 ? 1.345 -1.160 14.911 1.00 85.69 106 ALA A O 1
ATOM 825 N N . CYS A 1 107 ? 0.946 0.170 13.156 1.00 86.06 107 CYS A N 1
ATOM 826 C CA . CYS A 1 107 ? 0.773 1.403 13.929 1.00 86.06 107 CYS A CA 1
ATOM 827 C C . CYS A 1 107 ? -0.664 1.617 14.435 1.00 86.06 107 CYS A C 1
ATOM 829 O O . CYS A 1 107 ? -0.919 2.600 15.139 1.00 86.06 107 CYS A O 1
ATOM 831 N N . TYR A 1 108 ? -1.607 0.746 14.061 1.00 90.06 108 TYR A N 1
ATOM 832 C CA . TYR A 1 108 ? -2.983 0.824 14.540 1.00 90.06 108 TYR A CA 1
ATOM 833 C C . TYR A 1 108 ? -3.075 0.253 15.961 1.00 90.06 108 TYR A C 1
ATOM 835 O O . TYR A 1 108 ? -2.673 -0.891 16.176 1.00 90.06 108 TYR A O 1
ATOM 843 N N . PRO A 1 109 ? -3.623 1.012 16.926 1.00 89.38 109 PRO A N 1
ATOM 844 C CA . PRO A 1 109 ? -3.787 0.526 18.289 1.00 89.38 109 PRO A CA 1
ATOM 845 C C . PRO A 1 109 ? -4.807 -0.610 18.323 1.00 89.38 109 PRO A C 1
ATOM 847 O O . PRO A 1 109 ? -5.861 -0.530 17.685 1.00 89.38 109 PRO A O 1
ATOM 850 N N . ALA A 1 110 ? -4.530 -1.667 19.083 1.00 88.88 110 ALA A N 1
ATOM 851 C CA . ALA A 1 110 ? -5.497 -2.744 19.258 1.00 88.88 110 ALA A CA 1
ATOM 852 C C . ALA A 1 110 ? -6.779 -2.208 19.940 1.00 88.88 110 ALA A C 1
ATOM 854 O O . ALA A 1 110 ? -6.677 -1.413 20.873 1.00 88.88 110 ALA A O 1
ATOM 855 N N . PRO A 1 111 ? -7.992 -2.626 19.519 1.00 90.88 111 PRO A N 1
ATOM 856 C CA . PRO A 1 111 ? -8.301 -3.679 18.545 1.00 90.88 111 PRO A CA 1
ATOM 857 C C . PRO A 1 111 ? -8.586 -3.161 17.119 1.00 90.88 111 PRO A C 1
ATOM 859 O O . PRO A 1 111 ? -9.262 -3.853 16.349 1.00 90.88 111 PRO A O 1
ATOM 862 N N . LEU A 1 112 ? -8.149 -1.947 16.772 1.00 93.81 112 LEU A N 1
ATOM 863 C CA . LEU A 1 112 ? -8.421 -1.351 15.467 1.00 93.81 112 LEU A CA 1
ATOM 864 C C . LEU A 1 112 ? -7.729 -2.118 14.343 1.00 93.81 112 LEU A C 1
ATOM 866 O O . LEU A 1 112 ? -6.599 -2.581 14.476 1.00 93.81 112 LEU A O 1
ATOM 870 N N . LEU A 1 113 ? -8.415 -2.216 13.206 1.00 94.31 113 LEU A N 1
ATOM 871 C CA . LEU A 1 113 ? -7.934 -2.935 12.035 1.00 94.31 113 LEU A CA 1
ATOM 872 C C . LEU A 1 113 ? -7.746 -1.986 10.856 1.00 94.31 113 LEU A C 1
ATOM 874 O O . LEU A 1 113 ? -8.557 -1.092 10.610 1.00 94.31 113 LEU A O 1
ATOM 878 N N . ARG A 1 114 ? -6.710 -2.233 10.060 1.00 93.12 114 ARG A N 1
ATOM 879 C CA . ARG A 1 114 ? -6.507 -1.594 8.761 1.00 93.12 114 ARG A CA 1
ATOM 880 C C . ARG A 1 114 ? -6.778 -2.606 7.656 1.00 93.12 114 ARG A C 1
ATOM 882 O O . ARG A 1 114 ? -6.324 -3.744 7.723 1.00 93.12 114 ARG A O 1
ATOM 889 N N . HIS A 1 115 ? -7.517 -2.209 6.620 1.00 91.50 115 HIS A N 1
ATOM 890 C CA . HIS A 1 115 ? -7.736 -3.091 5.473 1.00 91.50 115 HIS A CA 1
ATOM 891 C C . HIS A 1 115 ? -6.411 -3.379 4.749 1.00 91.50 115 HIS A C 1
ATOM 893 O O . HIS A 1 115 ? -5.785 -2.457 4.214 1.00 91.50 115 HIS A O 1
ATOM 899 N N . GLN A 1 116 ? -6.068 -4.664 4.633 1.00 91.25 116 GLN A N 1
ATOM 900 C CA . GLN A 1 116 ? -4.895 -5.157 3.914 1.00 91.25 116 GLN A CA 1
ATOM 901 C C . GLN A 1 116 ? -5.326 -5.993 2.700 1.00 91.25 116 GLN A C 1
ATOM 903 O O . GLN A 1 116 ? -6.006 -7.010 2.842 1.00 91.25 116 GLN A O 1
ATOM 908 N N . GLY A 1 117 ? -4.981 -5.530 1.494 1.00 90.31 117 GLY A N 1
ATOM 909 C CA . GLY A 1 117 ? -5.373 -6.187 0.241 1.00 90.31 117 GLY A CA 1
ATOM 910 C C . GLY A 1 117 ? -4.379 -7.242 -0.240 1.00 90.31 117 GLY A C 1
ATOM 911 O O . GLY A 1 117 ? -4.788 -8.255 -0.798 1.00 90.31 117 GLY A O 1
ATOM 912 N N . ASP A 1 118 ? -3.111 -6.990 0.023 1.00 94.38 118 ASP A N 1
ATOM 913 C CA . ASP A 1 118 ? -1.896 -7.622 -0.481 1.00 94.38 118 ASP A CA 1
ATOM 914 C C . ASP A 1 118 ? -0.797 -7.487 0.583 1.00 94.38 118 ASP A C 1
ATOM 916 O O . ASP A 1 118 ? -0.987 -6.805 1.585 1.00 94.38 118 ASP A O 1
ATOM 920 N N . LEU A 1 119 ? 0.341 -8.145 0.407 1.00 95.25 119 LEU A N 1
ATOM 921 C CA . LEU A 1 119 ? 1.523 -7.995 1.249 1.00 95.25 119 LEU A CA 1
ATOM 922 C C . LEU A 1 119 ? 2.675 -7.447 0.409 1.00 95.25 119 LEU A C 1
ATOM 924 O O . LEU A 1 119 ? 3.267 -8.192 -0.363 1.00 95.25 119 LEU A O 1
ATOM 928 N N . ASP A 1 120 ? 3.002 -6.167 0.579 1.00 92.94 120 ASP A N 1
ATOM 929 C CA . ASP A 1 120 ? 4.159 -5.550 -0.068 1.00 92.94 120 ASP A CA 1
ATOM 930 C C . ASP A 1 120 ? 5.435 -5.786 0.754 1.00 92.94 120 ASP A C 1
ATOM 932 O O . ASP A 1 120 ? 5.519 -5.377 1.919 1.00 92.94 120 ASP A O 1
ATOM 936 N N . LEU A 1 121 ? 6.449 -6.398 0.145 1.00 92.62 121 LEU A N 1
ATOM 937 C CA . LEU A 1 121 ? 7.745 -6.666 0.762 1.00 92.62 121 LEU A CA 1
ATOM 938 C C . LEU A 1 121 ? 8.869 -6.072 -0.082 1.00 92.62 121 LEU A C 1
ATOM 940 O O . LEU A 1 121 ? 8.981 -6.323 -1.282 1.00 92.62 121 LEU A O 1
ATOM 944 N N . HIS A 1 122 ? 9.741 -5.324 0.579 1.00 89.88 122 HIS A N 1
ATOM 945 C CA . HIS A 1 122 ? 11.007 -4.895 0.018 1.00 89.88 122 HIS A CA 1
ATOM 946 C C . HIS A 1 122 ? 12.095 -5.911 0.366 1.00 89.88 122 HIS A C 1
ATOM 948 O O . HIS A 1 122 ? 12.228 -6.325 1.519 1.00 89.88 122 HIS A O 1
ATOM 954 N N . VAL A 1 123 ? 12.903 -6.274 -0.624 1.00 87.62 123 VAL A N 1
ATOM 955 C CA . VAL A 1 123 ? 14.111 -7.083 -0.449 1.00 87.62 123 VAL A CA 1
ATOM 956 C C . VAL A 1 123 ? 15.354 -6.230 -0.730 1.00 87.62 123 VAL A C 1
ATOM 958 O O . VAL A 1 123 ? 15.300 -5.356 -1.592 1.00 87.62 123 VAL A O 1
ATOM 961 N N . PRO A 1 124 ? 16.484 -6.445 -0.030 1.00 81.69 124 PRO A N 1
ATOM 962 C CA . PRO A 1 124 ? 17.655 -5.571 -0.174 1.00 81.69 124 PRO A CA 1
ATOM 963 C C . PRO A 1 124 ? 18.330 -5.615 -1.548 1.00 81.69 124 PRO A C 1
ATOM 965 O O . PRO A 1 124 ? 18.955 -4.636 -1.963 1.00 81.69 124 PRO A O 1
ATOM 968 N N . ASP A 1 125 ? 18.248 -6.761 -2.222 1.00 78.69 125 ASP A N 1
ATOM 969 C CA . ASP A 1 125 ? 18.920 -7.017 -3.486 1.00 78.69 125 ASP A CA 1
ATOM 970 C C . ASP A 1 125 ? 18.186 -8.068 -4.332 1.00 78.69 125 ASP A C 1
ATOM 972 O O . ASP A 1 125 ? 17.289 -8.782 -3.874 1.00 78.69 125 ASP A O 1
ATOM 976 N N . GLU A 1 126 ? 18.603 -8.157 -5.593 1.00 82.94 126 GLU A N 1
ATOM 977 C CA . GLU A 1 126 ? 18.052 -9.072 -6.589 1.00 82.94 126 GLU A CA 1
ATOM 978 C C . GLU A 1 126 ? 18.218 -10.552 -6.190 1.00 82.94 126 GLU A C 1
ATOM 980 O O . GLU A 1 126 ? 17.324 -11.369 -6.410 1.00 82.94 126 GLU A O 1
ATOM 985 N N . ALA A 1 127 ? 19.333 -10.931 -5.559 1.00 84.31 127 ALA A N 1
ATOM 986 C CA . ALA A 1 127 ? 19.536 -12.315 -5.132 1.00 84.31 127 ALA A CA 1
ATOM 987 C C . ALA A 1 127 ? 18.557 -12.703 -4.007 1.00 84.31 127 ALA A C 1
ATOM 989 O O . ALA A 1 127 ? 18.042 -13.823 -3.972 1.00 84.31 127 ALA A O 1
ATOM 990 N N . GLY A 1 128 ? 18.271 -11.779 -3.090 1.00 86.69 128 GLY A N 1
ATOM 991 C CA . GLY A 1 128 ? 17.217 -11.882 -2.089 1.00 86.69 128 GLY A CA 1
ATOM 992 C C . GLY A 1 128 ? 15.832 -11.993 -2.722 1.00 86.69 128 GLY A C 1
ATOM 993 O O . GLY A 1 128 ? 15.061 -12.861 -2.316 1.00 86.69 128 GLY A O 1
ATOM 994 N N . LEU A 1 129 ? 15.545 -11.195 -3.755 1.00 89.50 129 LEU A N 1
ATOM 995 C CA . LEU A 1 129 ? 14.289 -11.261 -4.510 1.00 89.50 129 LEU A CA 1
ATOM 996 C C . LEU A 1 129 ? 14.024 -12.667 -5.045 1.00 89.50 129 LEU A C 1
ATOM 998 O O . LEU A 1 129 ? 12.966 -13.241 -4.784 1.00 89.50 129 LEU A O 1
ATOM 1002 N N . TRP A 1 130 ? 14.998 -13.242 -5.752 1.00 92.06 130 TRP A N 1
ATOM 1003 C CA . TRP A 1 130 ? 14.835 -14.559 -6.360 1.00 92.06 130 TRP A CA 1
ATOM 1004 C C . TRP A 1 130 ? 14.744 -15.677 -5.317 1.00 92.06 130 TRP A C 1
ATOM 1006 O O . TRP A 1 130 ? 13.950 -16.600 -5.493 1.00 92.06 130 TRP A O 1
ATOM 1016 N N . ARG A 1 131 ? 15.472 -15.575 -4.195 1.00 93.75 131 ARG A N 1
ATOM 1017 C CA . ARG A 1 131 ? 15.321 -16.512 -3.067 1.00 93.75 131 ARG A CA 1
ATOM 1018 C C . ARG A 1 131 ? 13.923 -16.449 -2.447 1.00 93.75 131 ARG A C 1
ATOM 1020 O O . ARG A 1 131 ? 13.328 -17.497 -2.208 1.00 93.75 131 ARG A O 1
ATOM 1027 N N . ALA A 1 132 ? 13.381 -15.250 -2.217 1.00 96.25 132 ALA A N 1
ATOM 1028 C CA . ALA A 1 132 ? 12.020 -15.084 -1.699 1.00 96.25 132 ALA A CA 1
ATOM 1029 C C . ALA A 1 132 ? 10.966 -15.613 -2.685 1.00 96.25 132 ALA A C 1
ATOM 1031 O O . ALA A 1 132 ? 10.043 -16.318 -2.279 1.00 96.25 132 ALA A O 1
ATOM 1032 N N . ALA A 1 133 ? 11.130 -15.333 -3.979 1.00 95.94 133 ALA A N 1
ATOM 1033 C CA . ALA A 1 133 ? 10.262 -15.845 -5.033 1.00 95.94 133 ALA A CA 1
ATOM 1034 C C . ALA A 1 133 ? 10.239 -17.383 -5.077 1.00 95.94 133 ALA A C 1
ATOM 1036 O O . ALA A 1 133 ? 9.168 -17.987 -5.110 1.00 95.94 133 ALA A O 1
ATOM 1037 N N . GLN A 1 134 ? 11.407 -18.028 -5.022 1.00 95.12 134 GLN A N 1
ATOM 1038 C CA . GLN A 1 134 ? 11.504 -19.489 -4.976 1.00 95.12 134 GLN A CA 1
ATOM 1039 C C . GLN A 1 134 ? 10.875 -20.069 -3.704 1.00 95.12 134 GLN A C 1
ATOM 1041 O O . GLN A 1 134 ? 10.173 -21.076 -3.786 1.00 95.12 134 GLN A O 1
ATOM 1046 N N . ALA A 1 135 ? 11.067 -19.422 -2.549 1.00 96.25 135 ALA A N 1
ATOM 1047 C CA . ALA A 1 135 ? 10.432 -19.832 -1.299 1.00 96.25 135 ALA A CA 1
ATOM 1048 C C . ALA A 1 135 ? 8.896 -19.789 -1.403 1.00 96.25 135 ALA A C 1
ATOM 1050 O O . ALA A 1 135 ? 8.234 -20.768 -1.061 1.00 96.25 135 ALA A O 1
ATOM 1051 N N . LEU A 1 136 ? 8.329 -18.711 -1.960 1.00 97.12 136 LEU A N 1
ATOM 1052 C CA . LEU A 1 136 ? 6.890 -18.604 -2.223 1.00 97.12 136 LEU A CA 1
ATOM 1053 C C . LEU A 1 136 ? 6.395 -19.722 -3.152 1.00 97.12 136 LEU A C 1
ATOM 1055 O O . LEU A 1 136 ? 5.416 -20.394 -2.833 1.00 97.12 136 LEU A O 1
ATOM 1059 N N . ILE A 1 137 ? 7.079 -19.973 -4.271 1.00 95.12 137 ILE A N 1
ATOM 1060 C CA . ILE A 1 137 ? 6.690 -21.042 -5.207 1.00 95.12 137 ILE A CA 1
ATOM 1061 C C . ILE A 1 137 ? 6.729 -22.412 -4.522 1.00 95.12 137 ILE A C 1
ATOM 1063 O O . ILE A 1 137 ? 5.784 -23.189 -4.647 1.00 95.12 137 ILE A O 1
ATOM 1067 N N . SER A 1 138 ? 7.778 -22.693 -3.742 1.00 93.88 138 SER A N 1
ATOM 1068 C CA . SER A 1 138 ? 7.892 -23.950 -2.989 1.00 93.88 138 SER A CA 1
ATOM 1069 C C . SER A 1 138 ? 6.776 -24.139 -1.953 1.00 93.88 138 SER A C 1
ATOM 1071 O O . SER A 1 138 ? 6.429 -25.267 -1.613 1.00 93.88 138 SER A O 1
ATOM 1073 N N . ASP A 1 139 ? 6.163 -23.037 -1.516 1.00 94.19 139 ASP A N 1
ATOM 1074 C CA . ASP A 1 139 ? 5.030 -22.995 -0.591 1.00 94.19 139 ASP A CA 1
ATOM 1075 C C . ASP A 1 139 ? 3.658 -23.037 -1.281 1.00 94.19 139 ASP A C 1
ATOM 1077 O O . ASP A 1 139 ? 2.622 -22.863 -0.631 1.00 94.19 139 ASP A O 1
ATOM 1081 N N . GLY A 1 140 ? 3.636 -23.265 -2.596 1.00 93.38 140 GLY A N 1
ATOM 1082 C CA . GLY A 1 140 ? 2.416 -23.368 -3.393 1.00 93.38 140 GLY A CA 1
ATOM 1083 C C . GLY A 1 140 ? 1.815 -22.023 -3.802 1.00 93.38 140 GLY A C 1
ATOM 1084 O O . GLY A 1 140 ? 0.645 -21.974 -4.185 1.00 93.38 140 GLY A O 1
ATOM 1085 N N . TRP A 1 141 ? 2.579 -20.930 -3.720 1.00 95.62 141 TRP A N 1
ATOM 1086 C CA . TRP A 1 141 ? 2.185 -19.664 -4.336 1.00 95.62 141 TRP A CA 1
ATOM 1087 C C . TRP A 1 141 ? 2.421 -19.706 -5.842 1.00 95.62 141 TRP A C 1
ATOM 1089 O O . TRP A 1 141 ? 3.357 -20.337 -6.329 1.00 95.62 141 TRP A O 1
ATOM 1099 N N . GLN A 1 142 ? 1.588 -18.984 -6.580 1.00 93.81 142 GLN A N 1
ATOM 1100 C CA . GLN A 1 142 ? 1.687 -18.874 -8.028 1.00 93.81 142 GLN A CA 1
ATOM 1101 C C . GLN A 1 142 ? 2.138 -17.469 -8.414 1.00 93.81 142 GLN A C 1
ATOM 1103 O O . GLN A 1 142 ? 1.590 -16.483 -7.926 1.00 93.81 142 GLN A O 1
ATOM 1108 N N . HIS A 1 143 ? 3.133 -17.386 -9.292 1.00 91.56 143 HIS A N 1
ATOM 1109 C CA . HIS A 1 143 ? 3.591 -16.132 -9.884 1.00 91.56 143 HIS A CA 1
ATOM 1110 C C . HIS A 1 143 ? 2.602 -15.664 -10.960 1.00 91.56 143 HIS A C 1
ATOM 1112 O O . HIS A 1 143 ? 2.230 -16.458 -11.825 1.00 91.56 143 HIS A O 1
ATOM 1118 N N . THR A 1 144 ? 2.192 -14.395 -10.921 1.00 88.50 144 THR A N 1
ATOM 1119 C CA . THR A 1 144 ? 1.271 -13.814 -11.918 1.00 88.50 144 THR A CA 1
ATOM 1120 C C . THR A 1 144 ? 1.960 -12.805 -12.807 1.00 88.50 144 THR A C 1
ATOM 1122 O O . THR A 1 144 ? 1.835 -12.880 -14.026 1.00 88.50 144 THR A O 1
ATOM 1125 N N . ASP A 1 145 ? 2.704 -11.881 -12.205 1.00 87.75 145 ASP A N 1
ATOM 1126 C CA . ASP A 1 145 ? 3.190 -10.696 -12.894 1.00 87.75 145 ASP A CA 1
ATOM 1127 C C . ASP A 1 145 ? 4.651 -10.423 -12.555 1.00 87.75 145 ASP A C 1
ATOM 1129 O O . ASP A 1 145 ? 5.039 -10.374 -11.388 1.00 87.75 145 ASP A O 1
ATOM 1133 N N . LEU A 1 146 ? 5.435 -10.163 -13.601 1.00 88.50 146 LEU A N 1
ATOM 1134 C CA . LEU A 1 146 ? 6.783 -9.617 -13.517 1.00 88.50 146 LEU A CA 1
ATOM 1135 C C . LEU A 1 146 ? 6.777 -8.241 -14.177 1.00 88.50 146 LEU A C 1
ATOM 1137 O O . LEU A 1 146 ? 6.445 -8.117 -15.355 1.00 88.50 146 LEU A O 1
ATOM 1141 N N . ALA A 1 147 ? 7.203 -7.210 -13.459 1.00 87.00 147 ALA A N 1
ATOM 1142 C CA . ALA A 1 147 ? 7.500 -5.911 -14.040 1.00 87.00 147 ALA A CA 1
ATOM 1143 C C . ALA A 1 147 ? 8.954 -5.534 -13.766 1.00 87.00 147 ALA A C 1
ATOM 1145 O O . ALA A 1 147 ? 9.481 -5.743 -12.678 1.00 87.00 147 ALA A O 1
ATOM 1146 N N . VAL A 1 148 ? 9.609 -4.962 -14.769 1.00 84.06 148 VAL A N 1
ATOM 1147 C CA . VAL A 1 148 ? 11.008 -4.550 -14.717 1.00 84.06 148 VAL A CA 1
ATOM 1148 C C . VAL A 1 148 ? 11.140 -3.148 -15.272 1.00 84.06 148 VAL A C 1
ATOM 1150 O O . VAL A 1 148 ? 10.558 -2.813 -16.301 1.00 84.06 148 VAL A O 1
ATOM 1153 N N . ARG A 1 149 ? 11.956 -2.314 -14.648 1.00 80.56 149 ARG A N 1
ATOM 1154 C CA . ARG A 1 149 ? 12.334 -1.006 -15.198 1.00 80.56 149 ARG A CA 1
ATOM 1155 C C . ARG A 1 149 ? 13.789 -0.716 -14.916 1.00 80.56 149 ARG A C 1
ATOM 1157 O O . ARG A 1 149 ? 14.357 -1.255 -13.975 1.00 80.56 149 ARG A O 1
ATOM 1164 N N . GLN A 1 150 ? 14.390 0.178 -15.692 1.00 76.69 150 GLN A N 1
ATOM 1165 C CA . GLN A 1 150 ? 15.730 0.646 -15.368 1.00 76.69 150 GLN A CA 1
ATOM 1166 C C . GLN A 1 150 ? 15.676 1.764 -14.325 1.00 76.69 150 GLN A C 1
ATOM 1168 O O . GLN A 1 150 ? 14.967 2.760 -14.489 1.00 76.69 150 GLN A O 1
ATOM 1173 N N . VAL A 1 151 ? 16.463 1.616 -13.269 1.00 69.88 151 VAL A N 1
ATOM 1174 C CA . VAL A 1 151 ? 16.633 2.587 -12.189 1.00 69.88 151 VAL A CA 1
ATOM 1175 C C . VAL A 1 151 ? 18.135 2.710 -11.929 1.00 69.88 151 VAL A C 1
ATOM 1177 O O . VAL A 1 151 ? 18.798 1.723 -11.641 1.00 69.88 151 VAL A O 1
ATOM 1180 N N . ASP A 1 152 ? 18.702 3.904 -12.122 1.00 64.38 152 ASP A N 1
ATOM 1181 C CA . ASP A 1 152 ? 20.153 4.179 -12.056 1.00 64.38 152 ASP A CA 1
ATOM 1182 C C . ASP A 1 152 ? 21.027 3.150 -12.777 1.00 64.38 152 ASP A C 1
ATOM 1184 O O . ASP A 1 152 ? 21.999 2.629 -12.240 1.00 64.38 152 ASP A O 1
ATOM 1188 N N . HIS A 1 153 ? 20.671 2.868 -14.031 1.00 68.19 153 HIS A N 1
ATOM 1189 C CA . HIS A 1 153 ? 21.388 1.930 -14.902 1.00 68.19 153 HIS A CA 1
ATOM 1190 C C . HIS A 1 153 ? 21.331 0.452 -14.479 1.00 68.19 153 HIS A C 1
ATOM 1192 O O . HIS A 1 153 ? 21.877 -0.379 -15.198 1.00 68.19 153 HIS A O 1
ATOM 1198 N N . ALA A 1 154 ? 20.616 0.116 -13.404 1.00 69.88 154 ALA A N 1
ATOM 1199 C CA . ALA A 1 154 ? 20.338 -1.253 -12.978 1.00 69.88 154 ALA A CA 1
ATOM 1200 C C . ALA A 1 154 ? 18.863 -1.625 -13.231 1.00 69.88 154 ALA A C 1
ATOM 1202 O O . ALA A 1 154 ? 18.008 -0.732 -13.274 1.00 69.88 154 ALA A O 1
ATOM 1203 N N . PRO A 1 155 ? 18.537 -2.912 -13.439 1.00 76.31 155 PRO A N 1
ATOM 1204 C CA . PRO A 1 155 ? 17.154 -3.366 -13.432 1.00 76.31 155 PRO A CA 1
ATOM 1205 C C . PRO A 1 155 ? 16.577 -3.294 -12.012 1.00 76.31 155 PRO A C 1
ATOM 1207 O O . PRO A 1 155 ? 17.274 -3.530 -11.031 1.00 76.31 155 PRO A O 1
ATOM 1210 N N . ALA A 1 156 ? 15.304 -2.937 -11.937 1.00 79.00 156 ALA A N 1
ATOM 1211 C CA . ALA A 1 156 ? 14.475 -2.951 -10.746 1.00 79.00 156 ALA A CA 1
ATOM 1212 C C . ALA A 1 156 ? 13.266 -3.825 -11.040 1.00 79.00 156 ALA A C 1
ATOM 1214 O O . ALA A 1 156 ? 12.636 -3.638 -12.087 1.00 79.00 156 ALA A O 1
ATOM 1215 N N . HIS A 1 157 ? 12.949 -4.733 -10.134 1.00 85.44 157 HIS A N 1
ATOM 1216 C CA . HIS A 1 157 ? 11.981 -5.794 -10.329 1.00 85.44 157 HIS A CA 1
ATOM 1217 C C . HIS A 1 157 ? 10.806 -5.644 -9.370 1.00 85.44 157 HIS A C 1
ATOM 1219 O O . HIS A 1 157 ? 10.961 -5.294 -8.202 1.00 85.44 157 HIS A O 1
ATOM 1225 N N . LEU A 1 158 ? 9.630 -5.967 -9.886 1.00 90.44 158 LEU A N 1
ATOM 1226 C CA . LEU A 1 158 ? 8.398 -6.123 -9.141 1.00 90.44 158 LEU A CA 1
ATOM 1227 C C . LEU A 1 158 ? 7.810 -7.479 -9.515 1.00 90.44 158 LEU A C 1
ATOM 1229 O O . LEU A 1 158 ? 7.585 -7.738 -10.698 1.00 90.44 158 LEU A O 1
ATOM 1233 N N . LEU A 1 159 ? 7.591 -8.333 -8.525 1.00 93.50 159 LEU A N 1
ATOM 1234 C CA . LEU A 1 159 ? 6.991 -9.650 -8.706 1.00 93.50 159 LEU A CA 1
ATOM 1235 C C . LEU A 1 159 ? 5.695 -9.726 -7.913 1.00 93.50 159 LEU A C 1
ATOM 1237 O O . LEU A 1 159 ? 5.693 -9.419 -6.721 1.00 93.50 159 LEU A O 1
ATOM 1241 N N . THR A 1 160 ? 4.626 -10.203 -8.538 1.00 95.50 160 THR A N 1
ATOM 1242 C CA . THR A 1 160 ? 3.353 -10.460 -7.862 1.00 95.50 160 THR A CA 1
ATOM 1243 C C . THR A 1 160 ? 3.086 -11.957 -7.806 1.00 95.50 160 THR A C 1
ATOM 1245 O O . THR A 1 160 ? 3.219 -12.681 -8.796 1.00 95.50 160 THR A O 1
ATOM 1248 N N . PHE A 1 161 ? 2.704 -12.419 -6.619 1.00 96.81 161 PHE A N 1
ATOM 1249 C CA . PHE A 1 161 ? 2.313 -13.790 -6.338 1.00 96.81 161 PHE A CA 1
ATOM 1250 C C . PHE A 1 161 ? 0.920 -13.814 -5.733 1.00 96.81 161 PHE A C 1
ATOM 1252 O O . PHE A 1 161 ? 0.541 -12.905 -4.992 1.00 96.81 161 PHE A O 1
ATOM 1259 N N . TYR A 1 162 ? 0.185 -14.894 -5.972 1.00 95.44 162 TYR A N 1
ATOM 1260 C CA . TYR A 1 162 ? -1.076 -15.149 -5.292 1.00 95.44 162 TYR A CA 1
ATOM 1261 C C . TYR A 1 162 ? -1.166 -16.577 -4.768 1.00 95.44 162 TYR A C 1
ATOM 1263 O O . TYR A 1 162 ? -0.521 -17.497 -5.276 1.00 95.44 162 TYR A O 1
ATOM 1271 N N . ARG A 1 163 ? -1.988 -16.754 -3.733 1.00 94.50 163 ARG A N 1
ATOM 1272 C CA . ARG A 1 163 ? -2.345 -18.062 -3.188 1.00 94.50 163 ARG A CA 1
ATOM 1273 C C . ARG A 1 163 ? -3.861 -18.243 -3.247 1.00 94.50 163 ARG A C 1
ATOM 1275 O O . ARG A 1 163 ? -4.571 -17.451 -2.615 1.00 94.50 163 ARG A O 1
ATOM 1282 N N . PRO A 1 164 ? -4.370 -19.253 -3.977 1.00 85.56 164 PRO A N 1
ATOM 1283 C CA . PRO A 1 164 ? -5.801 -19.523 -4.031 1.00 85.56 164 PRO A CA 1
ATOM 1284 C C . PRO A 1 164 ? -6.323 -19.942 -2.650 1.00 85.56 164 PRO A C 1
ATOM 1286 O O . PRO A 1 164 ? -5.621 -20.600 -1.882 1.00 85.56 164 PRO A O 1
ATOM 1289 N N . HIS A 1 165 ? -7.559 -19.553 -2.333 1.00 80.19 165 HIS A N 1
ATOM 1290 C CA . HIS A 1 165 ? -8.196 -19.838 -1.042 1.00 80.19 165 HIS A CA 1
ATOM 1291 C C . HIS A 1 165 ? -8.874 -21.225 -0.999 1.00 80.19 165 HIS A C 1
ATOM 1293 O O . HIS A 1 165 ? -9.233 -21.704 0.070 1.00 80.19 165 HIS A O 1
ATOM 1299 N N . GLY A 1 166 ? -9.054 -21.883 -2.151 1.00 80.50 166 GLY A N 1
ATOM 1300 C CA . GLY A 1 166 ? -9.810 -23.138 -2.284 1.00 80.50 166 GLY A CA 1
ATOM 1301 C C . GLY A 1 166 ? -11.331 -22.948 -2.370 1.00 80.50 166 GLY A C 1
ATOM 1302 O O . GLY A 1 166 ? -12.021 -23.840 -2.846 1.00 80.50 166 GLY A O 1
ATOM 1303 N N . ASP A 1 167 ? -11.834 -21.780 -1.964 1.00 84.94 167 ASP A N 1
ATOM 1304 C CA . ASP A 1 167 ? -13.164 -21.269 -2.307 1.00 84.94 167 ASP A CA 1
ATOM 1305 C C . ASP A 1 167 ? -13.008 -20.233 -3.427 1.00 84.94 167 ASP A C 1
ATOM 1307 O O . ASP A 1 167 ? -12.307 -19.232 -3.250 1.00 84.94 167 ASP A O 1
ATOM 1311 N N . ASP A 1 168 ? -13.652 -20.480 -4.567 1.00 80.81 168 ASP A N 1
ATOM 1312 C CA . ASP A 1 168 ? -13.569 -19.650 -5.774 1.00 80.81 168 ASP A CA 1
ATOM 1313 C C . ASP A 1 168 ? -14.186 -18.254 -5.595 1.00 80.81 168 ASP A C 1
ATOM 1315 O O . ASP A 1 168 ? -13.881 -17.333 -6.357 1.00 80.81 168 ASP A O 1
ATOM 1319 N N . LEU A 1 169 ? -15.050 -18.073 -4.590 1.00 85.00 169 LEU A N 1
ATOM 1320 C CA . LEU A 1 169 ? -15.653 -16.779 -4.261 1.00 85.00 169 LEU A CA 1
ATOM 1321 C C . LEU A 1 169 ? -14.849 -16.007 -3.211 1.00 85.00 169 LEU A C 1
ATOM 1323 O O . LEU A 1 169 ? -15.041 -14.797 -3.044 1.00 85.00 169 LEU A O 1
ATOM 1327 N N . ALA A 1 170 ? -13.936 -16.679 -2.511 1.00 84.94 170 ALA A N 1
ATOM 1328 C CA . ALA A 1 170 ? -13.097 -16.052 -1.511 1.00 84.94 170 ALA A CA 1
ATOM 1329 C C . ALA A 1 170 ? -11.910 -15.334 -2.161 1.00 84.94 170 ALA A C 1
ATOM 1331 O O . ALA A 1 170 ? -11.259 -15.810 -3.091 1.00 84.94 170 ALA A O 1
ATOM 1332 N N . ARG A 1 171 ? -11.579 -14.155 -1.628 1.00 85.62 171 ARG A N 1
ATOM 1333 C CA . ARG A 1 171 ? -10.464 -13.364 -2.150 1.00 85.62 171 ARG A CA 1
ATOM 1334 C C . ARG A 1 171 ? -9.122 -14.057 -1.847 1.00 85.62 171 ARG A C 1
ATOM 1336 O O . ARG A 1 171 ? -8.826 -14.259 -0.663 1.00 85.62 171 ARG A O 1
ATOM 1343 N N . PRO A 1 172 ? -8.271 -14.327 -2.855 1.00 92.19 172 PRO A N 1
ATOM 1344 C CA . PRO A 1 172 ? -6.955 -14.914 -2.626 1.00 92.19 172 PRO A CA 1
ATOM 1345 C C . PRO A 1 172 ? -6.037 -13.961 -1.854 1.00 92.19 172 PRO A C 1
ATOM 1347 O O . PRO A 1 172 ? -6.299 -12.757 -1.741 1.00 92.19 172 PRO A O 1
ATOM 1350 N N . LEU A 1 173 ? -4.956 -14.513 -1.306 1.00 94.88 173 LEU A N 1
ATOM 1351 C CA . LEU A 1 173 ? -3.871 -13.711 -0.745 1.00 94.88 173 LEU A CA 1
ATOM 1352 C C . LEU A 1 173 ? -2.929 -13.287 -1.865 1.00 94.88 173 LEU A C 1
ATOM 1354 O O . LEU A 1 173 ? -2.669 -14.083 -2.764 1.00 94.88 173 LEU A O 1
ATOM 1358 N N . TYR A 1 174 ? -2.393 -12.073 -1.772 1.00 96.62 174 TYR A N 1
ATOM 1359 C CA . TYR A 1 174 ? -1.414 -11.542 -2.719 1.00 96.62 174 TYR A CA 1
ATOM 1360 C C . TYR A 1 174 ? -0.138 -11.126 -1.997 1.00 96.62 174 TYR A C 1
ATOM 1362 O O . TYR A 1 174 ? -0.206 -10.583 -0.896 1.00 96.62 174 TYR A O 1
ATOM 1370 N N . VAL A 1 175 ? 1.011 -11.355 -2.625 1.00 97.44 175 VAL A N 1
ATOM 1371 C CA . VAL A 1 175 ? 2.323 -10.888 -2.165 1.00 97.44 175 VAL A CA 1
ATOM 1372 C C . VAL A 1 175 ? 2.999 -10.161 -3.321 1.00 97.44 175 VAL A C 1
ATOM 1374 O O . VAL A 1 175 ? 3.100 -10.707 -4.416 1.00 97.44 175 VAL A O 1
ATOM 1377 N N . GLU A 1 176 ? 3.463 -8.942 -3.074 1.00 95.75 176 GLU A N 1
ATOM 1378 C CA . GLU A 1 176 ? 4.272 -8.145 -3.993 1.00 95.75 176 GLU A CA 1
ATOM 1379 C C . GLU A 1 176 ? 5.704 -8.087 -3.446 1.00 95.75 176 GLU A C 1
ATOM 1381 O O . GLU A 1 176 ? 5.923 -7.634 -2.324 1.00 95.75 176 GLU A O 1
ATOM 1386 N N . LEU A 1 177 ? 6.682 -8.562 -4.219 1.00 94.62 177 LEU A N 1
ATOM 1387 C CA . LEU A 1 177 ? 8.105 -8.456 -3.894 1.00 94.62 177 LEU A CA 1
ATOM 1388 C C . LEU A 1 177 ? 8.753 -7.384 -4.769 1.00 94.62 177 LEU A C 1
ATOM 1390 O O . LEU A 1 177 ? 8.591 -7.407 -5.989 1.00 94.62 177 LEU A O 1
ATOM 1394 N N . THR A 1 178 ? 9.532 -6.489 -4.165 1.00 90.38 178 THR A N 1
ATOM 1395 C CA . THR A 1 178 ? 10.305 -5.472 -4.892 1.00 90.38 178 THR A CA 1
ATOM 1396 C C . THR A 1 178 ? 11.724 -5.343 -4.355 1.00 90.38 178 THR A C 1
ATOM 1398 O O . THR A 1 178 ? 11.932 -5.296 -3.144 1.00 90.38 178 THR A O 1
ATOM 1401 N N . ASP A 1 179 ? 12.706 -5.231 -5.246 1.00 81.56 179 ASP A N 1
ATOM 1402 C CA . ASP A 1 179 ? 14.099 -4.890 -4.908 1.00 81.56 179 ASP A CA 1
ATOM 1403 C C . ASP A 1 179 ? 14.372 -3.374 -4.983 1.00 81.56 179 ASP A C 1
ATOM 1405 O O . ASP A 1 179 ? 15.495 -2.900 -4.778 1.00 81.56 179 ASP A O 1
ATOM 1409 N N . VAL A 1 180 ? 13.330 -2.585 -5.269 1.00 74.19 180 VAL A N 1
ATOM 1410 C CA . VAL A 1 180 ? 13.384 -1.127 -5.279 1.00 74.19 180 VAL A CA 1
ATOM 1411 C C . VAL A 1 180 ? 12.261 -0.547 -4.445 1.00 74.19 180 VAL A C 1
ATOM 1413 O O . VAL A 1 180 ? 11.077 -0.665 -4.755 1.00 74.19 180 VAL A O 1
ATOM 1416 N N . ALA A 1 181 ? 12.659 0.164 -3.397 1.00 63.53 181 ALA A N 1
ATOM 1417 C CA . ALA A 1 181 ? 11.722 0.829 -2.513 1.00 63.53 181 ALA A CA 1
ATOM 1418 C C . ALA A 1 181 ? 11.084 2.075 -3.153 1.00 63.53 181 ALA A C 1
ATOM 1420 O O . ALA A 1 181 ? 9.883 2.293 -3.019 1.00 63.53 181 ALA A O 1
ATOM 1421 N N . TRP A 1 182 ? 11.875 2.908 -3.849 1.00 66.88 182 TRP A N 1
ATOM 1422 C CA . TRP A 1 182 ? 11.416 4.194 -4.392 1.00 66.88 182 TRP A CA 1
ATOM 1423 C C . TRP A 1 182 ? 11.473 4.245 -5.917 1.00 66.88 182 TRP A C 1
ATOM 1425 O O . TRP A 1 182 ? 12.531 4.353 -6.533 1.00 66.88 182 TRP A O 1
ATOM 1435 N N . LEU A 1 183 ? 10.289 4.251 -6.523 1.00 57.81 183 LEU A N 1
ATOM 1436 C CA . LEU A 1 183 ? 10.093 4.266 -7.973 1.00 57.81 183 LEU A CA 1
ATOM 1437 C C . LEU A 1 183 ? 10.018 5.695 -8.558 1.00 57.81 183 LEU A C 1
ATOM 1439 O O . LEU A 1 183 ? 10.090 5.875 -9.778 1.00 57.81 183 LEU A O 1
ATOM 1443 N N . GLY A 1 184 ? 9.927 6.724 -7.710 1.00 58.38 184 GLY A N 1
ATOM 1444 C CA . GLY A 1 184 ? 9.862 8.133 -8.113 1.00 58.38 184 GLY A CA 1
ATOM 1445 C C . GLY A 1 184 ? 8.484 8.588 -8.619 1.00 58.38 184 GLY A C 1
ATOM 1446 O O . GLY A 1 184 ? 7.517 7.840 -8.608 1.00 58.38 184 GLY A O 1
ATOM 1447 N N . ASP A 1 185 ? 8.387 9.841 -9.078 1.00 54.97 185 ASP A N 1
ATOM 1448 C CA . ASP A 1 185 ? 7.115 10.517 -9.412 1.00 54.97 185 ASP A CA 1
ATOM 1449 C C . ASP A 1 185 ? 6.574 10.246 -10.834 1.00 54.97 185 ASP A C 1
ATOM 1451 O O . ASP A 1 185 ? 5.666 10.942 -11.300 1.00 54.97 185 ASP A O 1
ATOM 1455 N N . GLY A 1 186 ? 7.178 9.304 -11.568 1.00 52.06 186 GLY A N 1
ATOM 1456 C CA . GLY A 1 186 ? 6.825 8.976 -12.957 1.00 52.06 186 GLY A CA 1
ATOM 1457 C C . GLY A 1 186 ? 7.007 10.115 -13.976 1.00 52.06 186 GLY A C 1
ATOM 1458 O O . GLY A 1 186 ? 6.733 9.927 -15.158 1.00 52.06 186 GLY A O 1
ATOM 1459 N N . ARG A 1 187 ? 7.462 11.305 -13.556 1.00 52.88 187 ARG A N 1
ATOM 1460 C CA . ARG A 1 187 ? 7.608 12.504 -14.403 1.00 52.88 187 ARG A CA 1
ATOM 1461 C C . ARG A 1 187 ? 9.055 12.932 -14.575 1.00 52.88 187 ARG A C 1
ATOM 1463 O O . ARG A 1 187 ? 9.378 13.588 -15.563 1.00 52.88 187 ARG A O 1
ATOM 1470 N N . ARG A 1 188 ? 9.904 12.635 -13.590 1.00 53.22 188 ARG A N 1
ATOM 1471 C CA . ARG A 1 188 ? 11.244 13.222 -13.469 1.00 53.22 188 ARG A CA 1
ATOM 1472 C C . ARG A 1 188 ? 12.381 12.211 -13.455 1.00 53.22 188 ARG A C 1
ATOM 1474 O O . ARG A 1 188 ? 13.513 12.645 -13.280 1.00 53.22 188 ARG A O 1
ATOM 1481 N N . SER A 1 189 ? 12.100 10.918 -13.653 1.00 46.12 189 SER A N 1
ATOM 1482 C CA . SER A 1 189 ? 13.109 9.849 -13.563 1.00 46.12 189 SER A CA 1
ATOM 1483 C C . SER A 1 189 ? 13.981 10.064 -12.321 1.00 46.12 189 SER A C 1
ATOM 1485 O O . SER A 1 189 ? 15.190 10.254 -12.424 1.00 46.12 189 SER A O 1
ATOM 1487 N N . MET A 1 190 ? 13.341 10.184 -11.151 1.00 43.91 190 MET A N 1
ATOM 1488 C CA . MET A 1 190 ? 14.080 10.384 -9.905 1.00 43.91 190 MET A CA 1
ATOM 1489 C C . MET A 1 190 ? 15.000 9.169 -9.696 1.00 43.91 190 MET A C 1
ATOM 1491 O O . MET A 1 190 ? 14.524 8.044 -9.869 1.00 43.91 190 MET A O 1
ATOM 1495 N N . PRO A 1 191 ? 16.295 9.384 -9.398 1.00 39.47 191 PRO A N 1
ATOM 1496 C CA . PRO A 1 191 ? 17.268 8.303 -9.314 1.00 39.47 191 PRO A CA 1
ATOM 1497 C C . PRO A 1 191 ? 16.937 7.323 -8.188 1.00 39.47 191 PRO A C 1
ATOM 1499 O O . PRO A 1 191 ? 16.252 7.693 -7.226 1.00 39.47 191 PRO A O 1
ATOM 1502 N N . ARG A 1 192 ? 17.455 6.094 -8.321 1.00 41.84 192 ARG A N 1
ATOM 1503 C CA . ARG A 1 192 ? 17.455 5.038 -7.296 1.00 41.84 192 ARG A CA 1
ATOM 1504 C C . ARG A 1 192 ? 17.731 5.671 -5.952 1.00 41.84 192 ARG A C 1
ATOM 1506 O O . ARG A 1 192 ? 18.738 6.355 -5.776 1.00 41.84 192 ARG A O 1
ATOM 1513 N N . ARG A 1 193 ? 16.890 5.376 -4.975 1.00 46.72 193 ARG A N 1
ATOM 1514 C CA . ARG A 1 193 ? 17.336 5.388 -3.590 1.00 46.72 193 ARG A CA 1
ATOM 1515 C C . ARG A 1 193 ? 16.802 4.115 -2.976 1.00 46.72 193 ARG A C 1
ATOM 1517 O O . ARG A 1 193 ? 15.598 3.868 -3.010 1.00 46.72 193 ARG A O 1
ATOM 1524 N N . THR A 1 194 ? 17.715 3.287 -2.482 1.00 44.94 194 THR A N 1
ATOM 1525 C CA . THR A 1 194 ? 17.388 2.365 -1.397 1.00 44.94 194 THR A CA 1
ATOM 1526 C C . THR A 1 194 ? 16.591 3.140 -0.345 1.00 44.94 194 THR A C 1
ATOM 1528 O O . THR A 1 194 ? 16.757 4.364 -0.226 1.00 44.94 194 THR A O 1
ATOM 1531 N N . LEU A 1 195 ? 15.727 2.455 0.416 1.00 47.91 195 LEU A N 1
ATOM 1532 C CA . LEU A 1 195 ? 15.265 3.023 1.688 1.00 47.91 195 LEU A CA 1
ATOM 1533 C C . LEU A 1 195 ? 16.480 3.655 2.378 1.00 47.91 195 LEU A C 1
ATOM 1535 O O . LEU A 1 195 ? 17.556 3.051 2.284 1.00 47.91 195 LEU A O 1
ATOM 1539 N N . PRO A 1 196 ? 16.368 4.865 2.962 1.00 45.06 196 PRO A N 1
ATOM 1540 C CA . PRO A 1 196 ? 17.485 5.483 3.658 1.00 45.06 196 PRO A CA 1
ATOM 1541 C C . PRO A 1 196 ? 18.173 4.423 4.517 1.00 45.06 196 PRO A C 1
ATOM 1543 O O . PRO A 1 196 ? 17.571 3.902 5.449 1.00 45.06 196 PRO A O 1
ATOM 1546 N N . ALA A 1 197 ? 19.396 4.035 4.149 1.00 38.94 197 ALA A N 1
ATOM 1547 C CA . ALA A 1 197 ? 20.193 3.200 5.026 1.00 38.94 197 ALA A CA 1
ATOM 1548 C C . ALA A 1 197 ? 20.432 4.042 6.281 1.00 38.94 197 ALA A C 1
ATOM 1550 O O . ALA A 1 197 ? 20.801 5.216 6.167 1.00 38.94 197 ALA A O 1
ATOM 1551 N N . THR A 1 198 ? 20.175 3.481 7.457 1.00 38.03 198 THR A N 1
ATOM 1552 C CA . THR A 1 198 ? 20.439 4.140 8.735 1.00 38.03 198 THR A CA 1
ATOM 1553 C C . THR A 1 198 ? 21.894 4.582 8.795 1.00 38.03 198 THR A C 1
ATOM 1555 O O . THR A 1 198 ? 22.808 3.761 8.829 1.00 38.03 198 THR A O 1
ATOM 1558 N N . ALA A 1 199 ? 22.115 5.894 8.803 1.00 32.31 199 ALA A N 1
ATOM 1559 C CA . ALA A 1 199 ? 23.409 6.489 9.085 1.00 32.31 199 ALA A CA 1
ATOM 1560 C C . ALA A 1 199 ? 23.369 7.052 10.505 1.00 32.31 199 ALA A C 1
ATOM 1562 O O . ALA A 1 199 ? 22.588 7.955 10.790 1.00 32.31 199 ALA A O 1
ATOM 1563 N N . ALA A 1 200 ? 24.236 6.541 11.372 1.00 31.61 200 ALA A N 1
ATOM 1564 C CA . ALA A 1 200 ? 24.659 7.254 12.567 1.00 31.61 200 ALA A CA 1
ATOM 1565 C C . ALA A 1 200 ? 26.082 7.804 12.360 1.00 31.61 200 ALA A C 1
ATOM 1567 O O . ALA A 1 200 ? 26.806 7.375 11.460 1.00 31.61 200 ALA A O 1
ATOM 1568 N N . ALA A 1 201 ? 26.425 8.812 13.164 1.00 31.20 201 ALA A N 1
ATOM 1569 C CA . ALA A 1 201 ? 27.447 9.842 12.944 1.00 31.20 201 ALA A CA 1
ATOM 1570 C C . ALA A 1 201 ? 28.929 9.395 12.908 1.00 31.20 201 ALA A C 1
ATOM 1572 O O . ALA A 1 201 ? 29.824 10.236 12.911 1.00 31.20 201 ALA A O 1
ATOM 1573 N N . ASP A 1 202 ? 29.208 8.101 12.875 1.00 32.47 202 ASP A N 1
ATOM 1574 C CA . ASP A 1 202 ? 30.502 7.505 13.210 1.00 32.47 202 ASP A CA 1
ATOM 1575 C C . ASP A 1 202 ? 31.049 6.549 12.131 1.00 32.47 202 ASP A C 1
ATOM 1577 O O . ASP A 1 202 ? 32.096 5.935 12.314 1.00 32.47 202 ASP A O 1
ATOM 1581 N N . GLY A 1 203 ? 30.403 6.458 10.964 1.00 31.59 203 GLY A N 1
ATOM 1582 C CA . GLY A 1 203 ? 30.961 5.762 9.792 1.00 31.59 203 GLY A CA 1
ATOM 1583 C C . GLY A 1 203 ? 30.990 4.231 9.887 1.00 31.59 203 GLY A C 1
ATOM 1584 O O . GLY A 1 203 ? 31.425 3.574 8.943 1.00 31.59 203 GLY A O 1
ATOM 1585 N N . ALA A 1 204 ? 30.476 3.652 10.972 1.00 31.56 204 ALA A N 1
ATOM 1586 C CA . ALA A 1 204 ? 30.100 2.248 11.019 1.00 31.56 204 ALA A CA 1
ATOM 1587 C C . ALA A 1 204 ? 28.719 2.083 10.371 1.00 31.56 204 ALA A C 1
ATOM 1589 O O . ALA A 1 204 ? 27.772 2.786 10.731 1.00 31.56 204 ALA A O 1
ATOM 1590 N N . ALA A 1 205 ? 28.584 1.146 9.430 1.00 32.56 205 ALA A N 1
ATOM 1591 C CA . ALA A 1 205 ? 27.273 0.650 9.038 1.00 32.56 205 ALA A CA 1
ATOM 1592 C C . ALA A 1 205 ? 26.610 0.062 10.295 1.00 32.56 205 ALA A C 1
ATOM 1594 O O . ALA A 1 205 ? 26.979 -1.022 10.740 1.00 32.56 205 ALA A O 1
ATOM 1595 N N . ARG A 1 206 ? 25.690 0.802 10.923 1.00 34.38 206 ARG A N 1
ATOM 1596 C CA . ARG A 1 206 ? 24.849 0.247 11.983 1.00 34.38 206 ARG A CA 1
ATOM 1597 C C . ARG A 1 206 ? 23.849 -0.688 11.309 1.00 34.38 206 ARG A C 1
ATOM 1599 O O . ARG A 1 206 ? 22.951 -0.230 10.603 1.00 34.38 206 ARG A O 1
ATOM 1606 N N . GLU A 1 207 ? 24.026 -1.990 11.511 1.00 37.50 207 GLU A N 1
ATOM 1607 C CA . GLU A 1 207 ? 22.948 -2.962 11.339 1.00 37.50 207 GLU A CA 1
ATOM 1608 C C . GLU A 1 207 ? 21.739 -2.501 12.172 1.00 37.50 207 GLU A C 1
ATOM 1610 O O . GLU A 1 207 ? 21.877 -2.243 13.367 1.00 37.50 207 GLU A O 1
ATOM 1615 N N . GLY A 1 208 ? 20.566 -2.376 11.543 1.00 32.91 208 GLY A N 1
ATOM 1616 C CA . GLY A 1 208 ? 19.295 -2.155 12.240 1.00 32.91 208 GLY A CA 1
ATOM 1617 C C . GLY A 1 208 ? 18.590 -0.833 11.924 1.00 32.91 208 GLY A C 1
ATOM 1618 O O .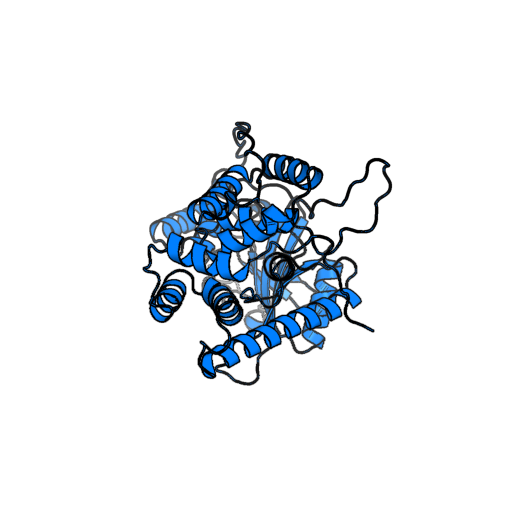 GLY A 1 208 ? 18.704 0.137 12.667 1.00 32.91 208 GLY A O 1
ATOM 1619 N N . LEU A 1 209 ? 17.751 -0.842 10.882 1.00 37.50 209 LEU A N 1
ATOM 1620 C CA . LEU A 1 209 ? 16.430 -0.214 10.981 1.00 37.50 209 LEU A CA 1
ATOM 1621 C C . LEU A 1 209 ? 15.542 -1.204 11.751 1.00 37.50 209 LEU A C 1
ATOM 1623 O O . LEU A 1 209 ? 15.507 -2.376 11.362 1.00 37.50 209 LEU A O 1
ATOM 1627 N N . PRO A 1 210 ? 14.800 -0.799 12.795 1.00 38.59 210 PRO A N 1
ATOM 1628 C CA . PRO A 1 210 ? 13.624 -1.562 13.185 1.00 38.59 210 PRO A CA 1
ATOM 1629 C C . PRO A 1 210 ? 12.697 -1.645 11.965 1.00 38.59 210 PRO A C 1
ATOM 1631 O O . PRO A 1 210 ? 12.603 -0.691 11.193 1.00 38.59 210 PRO A O 1
ATOM 1634 N N . ALA A 1 211 ? 11.993 -2.759 11.787 1.00 43.31 211 ALA A N 1
ATOM 1635 C CA . ALA A 1 211 ? 11.076 -2.994 10.667 1.00 43.31 211 ALA A CA 1
ATOM 1636 C C . ALA A 1 211 ? 9.871 -2.013 10.595 1.00 43.31 211 ALA A C 1
ATOM 1638 O O . ALA A 1 211 ? 9.019 -2.159 9.720 1.00 43.31 211 ALA A O 1
ATOM 1639 N N . ASP A 1 212 ? 9.833 -0.999 11.469 1.00 53.88 212 ASP A N 1
ATOM 1640 C CA . ASP A 1 212 ? 8.681 -0.173 11.836 1.00 53.88 212 ASP A CA 1
ATOM 1641 C C . ASP A 1 212 ? 8.946 1.340 11.643 1.00 53.88 212 ASP A C 1
ATOM 1643 O O . ASP A 1 212 ? 8.630 2.157 12.508 1.00 53.88 212 ASP A O 1
ATOM 1647 N N . ASP A 1 213 ? 9.565 1.756 10.531 1.00 75.44 213 ASP A N 1
ATOM 1648 C CA . ASP A 1 213 ? 9.857 3.182 10.314 1.00 75.44 213 ASP A CA 1
ATOM 1649 C C . ASP A 1 213 ? 8.617 3.977 9.846 1.00 75.44 213 ASP A C 1
ATOM 1651 O O . ASP A 1 213 ? 8.156 3.915 8.695 1.00 75.44 213 ASP A O 1
ATOM 1655 N N . VAL A 1 214 ? 8.092 4.778 10.772 1.00 85.31 214 VAL A N 1
ATOM 1656 C CA . VAL A 1 214 ? 6.999 5.741 10.583 1.00 85.31 214 VAL A CA 1
ATOM 1657 C C . VAL A 1 214 ? 7.306 6.733 9.451 1.00 85.31 214 VAL A C 1
ATOM 1659 O O . VAL A 1 214 ? 6.399 7.099 8.694 1.00 85.31 214 VAL A O 1
ATOM 1662 N N . VAL A 1 215 ? 8.570 7.145 9.279 1.00 86.56 215 VAL A N 1
ATOM 1663 C CA . VAL A 1 215 ? 8.987 8.080 8.219 1.00 86.56 215 VAL A CA 1
ATOM 1664 C C . VAL A 1 215 ? 8.817 7.436 6.850 1.00 86.56 215 VAL A C 1
ATOM 1666 O O . VAL A 1 215 ? 8.170 8.016 5.976 1.00 86.56 215 VAL A O 1
ATOM 1669 N N . THR A 1 216 ? 9.332 6.221 6.667 1.00 83.94 216 THR A N 1
ATOM 1670 C CA . THR A 1 216 ? 9.164 5.444 5.431 1.00 83.94 216 THR A CA 1
ATOM 1671 C C . THR A 1 216 ? 7.687 5.279 5.060 1.00 83.94 216 THR A C 1
ATOM 1673 O O . THR A 1 216 ? 7.300 5.513 3.911 1.00 83.94 216 THR A O 1
ATOM 1676 N N . SER A 1 217 ? 6.835 4.966 6.037 1.00 89.19 217 SER A N 1
ATOM 1677 C CA . SER A 1 217 ? 5.385 4.851 5.835 1.00 89.19 217 SER A CA 1
ATOM 1678 C C . SER A 1 217 ? 4.738 6.166 5.367 1.00 89.19 217 SER A C 1
ATOM 1680 O O . SER A 1 217 ? 3.949 6.171 4.418 1.00 89.19 217 SER A O 1
ATOM 1682 N N . LEU A 1 218 ? 5.115 7.306 5.957 1.00 91.75 218 LEU A N 1
ATOM 1683 C CA . LEU A 1 218 ? 4.647 8.630 5.520 1.00 91.75 218 LEU A CA 1
ATOM 1684 C C . LEU A 1 218 ? 5.135 8.992 4.111 1.00 91.75 218 LEU A C 1
ATOM 1686 O O . LEU A 1 218 ? 4.400 9.613 3.338 1.00 91.75 218 LEU A O 1
ATOM 1690 N N . LEU A 1 219 ? 6.355 8.601 3.741 1.00 88.38 219 LEU A N 1
ATOM 1691 C CA . LEU A 1 219 ? 6.866 8.822 2.389 1.00 88.38 219 LEU A CA 1
ATOM 1692 C C . LEU A 1 219 ? 6.076 8.007 1.352 1.00 88.38 219 LEU A C 1
ATOM 1694 O O . LEU A 1 219 ? 5.804 8.526 0.265 1.00 88.38 219 LEU A O 1
ATOM 1698 N N . PHE A 1 220 ? 5.661 6.775 1.673 1.00 88.00 220 PHE A N 1
ATOM 1699 C CA . PHE A 1 220 ? 4.770 5.997 0.803 1.00 88.00 220 PHE A CA 1
ATOM 1700 C C . PHE A 1 220 ? 3.400 6.663 0.648 1.00 88.00 220 PHE A C 1
ATOM 1702 O O . PHE A 1 220 ? 2.917 6.785 -0.475 1.00 88.00 220 PHE A O 1
ATOM 1709 N N . LEU A 1 221 ? 2.806 7.201 1.718 1.00 92.31 221 LEU A N 1
ATOM 1710 C CA . LEU A 1 221 ? 1.559 7.975 1.612 1.00 92.31 221 LEU A CA 1
ATOM 1711 C C . LEU A 1 221 ? 1.721 9.231 0.739 1.00 92.31 221 LEU A C 1
ATOM 1713 O O . LEU A 1 221 ? 0.819 9.591 -0.024 1.00 92.31 221 LEU A O 1
ATOM 1717 N N . CYS A 1 222 ? 2.887 9.883 0.788 1.00 90.38 222 CYS A N 1
ATOM 1718 C CA . CYS A 1 222 ? 3.200 10.985 -0.121 1.00 90.38 222 CYS A CA 1
ATOM 1719 C C . CYS A 1 222 ? 3.220 10.523 -1.586 1.00 90.38 222 CYS A C 1
ATOM 1721 O O . CYS A 1 222 ? 2.683 11.227 -2.445 1.00 90.38 222 CYS A O 1
ATOM 1723 N N . LEU A 1 223 ? 3.817 9.360 -1.877 1.00 85.44 223 LEU A N 1
ATOM 1724 C CA . LEU A 1 223 ? 3.813 8.763 -3.217 1.00 85.44 223 LEU A CA 1
ATOM 1725 C C . LEU A 1 223 ? 2.390 8.426 -3.676 1.00 85.44 223 LEU A C 1
ATOM 1727 O O . LEU A 1 223 ? 1.987 8.855 -4.758 1.00 85.44 223 LEU A O 1
ATOM 1731 N N . GLU A 1 224 ? 1.590 7.777 -2.828 1.00 88.44 224 GLU A N 1
ATOM 1732 C CA . GLU A 1 224 ? 0.189 7.469 -3.134 1.00 88.44 224 GLU A CA 1
ATOM 1733 C C . GLU A 1 224 ? -0.617 8.741 -3.454 1.00 88.44 224 GLU A C 1
ATOM 1735 O O . GLU A 1 224 ? -1.467 8.742 -4.344 1.00 88.44 224 GLU A O 1
ATOM 1740 N N . GLY A 1 225 ? -0.318 9.863 -2.789 1.00 88.88 225 GLY A N 1
ATOM 1741 C CA . GLY A 1 225 ? -0.946 11.156 -3.070 1.00 88.88 225 GLY A CA 1
ATOM 1742 C C . GLY A 1 225 ? -0.594 11.749 -4.439 1.00 88.88 225 GLY A C 1
ATOM 1743 O O . GLY A 1 225 ? -1.326 12.606 -4.956 1.00 88.88 225 GLY A O 1
ATOM 1744 N N . LEU A 1 226 ? 0.508 11.316 -5.056 1.00 83.44 226 LEU A N 1
ATOM 1745 C CA . LEU A 1 226 ? 0.823 11.648 -6.446 1.00 83.44 226 LEU A CA 1
ATOM 1746 C C . LEU A 1 226 ? -0.003 10.791 -7.410 1.00 83.44 226 LEU A C 1
ATOM 1748 O O . LEU A 1 226 ? -0.505 11.328 -8.403 1.00 83.44 226 LEU A O 1
ATOM 1752 N N . GLU A 1 227 ? -0.161 9.505 -7.092 1.00 82.69 227 GLU A N 1
ATOM 1753 C CA . GLU A 1 227 ? -0.850 8.470 -7.876 1.00 82.69 227 GLU A CA 1
ATOM 1754 C C . GLU A 1 227 ? -2.364 8.672 -7.925 1.00 82.69 227 GLU A C 1
ATOM 1756 O O . GLU A 1 227 ? -2.958 8.718 -9.005 1.00 82.69 227 GLU A O 1
ATOM 1761 N N . ARG A 1 228 ? -2.993 8.871 -6.766 1.00 87.19 228 ARG A N 1
ATOM 1762 C CA . ARG A 1 228 ? -4.449 8.945 -6.616 1.00 87.19 228 ARG A CA 1
ATOM 1763 C C . ARG A 1 228 ? -4.877 10.059 -5.663 1.00 87.19 228 ARG A C 1
ATOM 1765 O O . ARG A 1 228 ? -4.069 10.727 -5.022 1.00 87.19 228 ARG A O 1
ATOM 1772 N N . ALA A 1 229 ? -6.187 10.285 -5.586 1.00 89.75 229 ALA A N 1
ATOM 1773 C CA . ALA A 1 229 ? -6.755 11.103 -4.521 1.00 89.75 229 ALA A CA 1
ATOM 1774 C C . ALA A 1 229 ? -6.654 10.354 -3.182 1.00 89.75 229 ALA A C 1
ATOM 1776 O O . ALA A 1 229 ? -6.917 9.150 -3.126 1.00 89.75 229 ALA A O 1
ATOM 1777 N N . LEU A 1 230 ? -6.282 11.080 -2.125 1.00 92.62 230 LEU A N 1
ATOM 1778 C CA . LEU A 1 230 ? -6.208 10.550 -0.765 1.00 92.62 230 LEU A CA 1
ATOM 1779 C C . LEU A 1 230 ? -7.561 10.697 -0.061 1.00 92.62 230 LEU A C 1
ATOM 1781 O O . LEU A 1 230 ? -8.159 11.781 -0.080 1.00 92.62 230 LEU A O 1
ATOM 1785 N N . GLY A 1 231 ? -8.023 9.590 0.513 1.00 92.00 231 GLY A N 1
ATOM 1786 C CA . GLY A 1 231 ? -9.301 9.444 1.203 1.00 92.00 231 GLY A CA 1
ATOM 1787 C C . GLY A 1 231 ? -9.177 9.559 2.720 1.00 92.00 231 GLY A C 1
ATOM 1788 O O . GLY A 1 231 ? -8.167 10.024 3.251 1.00 92.00 231 GLY A O 1
ATOM 1789 N N . LEU A 1 232 ? -10.223 9.120 3.417 1.00 92.81 232 LEU A N 1
ATOM 1790 C CA . LEU A 1 232 ? -10.284 9.180 4.875 1.00 92.81 232 LEU A CA 1
ATOM 1791 C C . LEU A 1 232 ? -9.377 8.124 5.516 1.00 92.81 232 LEU A C 1
ATOM 1793 O O . LEU A 1 232 ? -8.736 8.411 6.523 1.00 92.81 232 LEU A O 1
ATOM 1797 N N . ARG A 1 233 ? -9.231 6.949 4.888 1.00 94.19 233 ARG A N 1
ATOM 1798 C CA . ARG A 1 233 ? -8.240 5.953 5.325 1.00 94.19 233 ARG A CA 1
ATOM 1799 C C . ARG A 1 233 ? -6.837 6.545 5.387 1.00 94.19 233 ARG A C 1
ATOM 1801 O O . ARG A 1 233 ? -6.141 6.384 6.378 1.00 94.19 233 ARG A O 1
ATOM 1808 N N . ASP A 1 234 ? -6.445 7.266 4.342 1.00 95.00 234 ASP A N 1
ATOM 1809 C CA . ASP A 1 234 ? -5.100 7.831 4.240 1.00 95.00 234 ASP A CA 1
ATOM 1810 C C . ASP A 1 234 ? -4.903 8.985 5.235 1.00 95.00 234 ASP A C 1
ATOM 1812 O O . ASP A 1 234 ? -3.799 9.201 5.727 1.00 95.00 234 ASP A O 1
ATOM 1816 N N . ALA A 1 235 ? -5.977 9.712 5.566 1.00 93.88 235 ALA A N 1
ATOM 1817 C CA . ALA A 1 235 ? -5.983 10.720 6.622 1.00 93.88 235 ALA A CA 1
ATOM 1818 C C . ALA A 1 235 ? -5.760 10.098 8.013 1.00 93.88 235 ALA A C 1
ATOM 1820 O O . ALA A 1 235 ? -4.956 10.626 8.781 1.00 93.88 235 ALA A O 1
ATOM 1821 N N . VAL A 1 236 ? -6.420 8.973 8.315 1.00 93.81 236 VAL A N 1
ATOM 1822 C CA . VAL A 1 236 ? -6.217 8.217 9.565 1.00 93.81 236 VAL A CA 1
ATOM 1823 C C . VAL A 1 236 ? -4.817 7.610 9.621 1.00 93.81 236 VAL A C 1
ATOM 1825 O O . VAL A 1 236 ? -4.134 7.799 10.624 1.00 93.81 236 VAL A O 1
ATOM 1828 N N . ASP A 1 237 ? -4.353 6.978 8.536 1.00 94.62 237 ASP A N 1
ATOM 1829 C CA . ASP A 1 237 ? -2.979 6.467 8.420 1.00 94.62 237 ASP A CA 1
ATOM 1830 C C . ASP A 1 237 ? -1.967 7.592 8.710 1.00 94.62 237 ASP A C 1
ATOM 1832 O O . ASP A 1 237 ? -1.076 7.444 9.544 1.00 94.62 237 ASP A O 1
ATOM 1836 N N . THR A 1 238 ? -2.146 8.757 8.078 1.00 94.50 238 THR A N 1
ATOM 1837 C CA . THR A 1 238 ? -1.282 9.932 8.278 1.00 94.50 238 THR A CA 1
ATOM 1838 C C . THR A 1 238 ? -1.277 10.393 9.732 1.00 94.50 238 THR A C 1
ATOM 1840 O O . THR A 1 238 ? -0.215 10.697 10.268 1.00 94.50 238 THR A O 1
ATOM 1843 N N . TRP A 1 239 ? -2.444 10.475 10.372 1.00 92.56 239 TRP A N 1
ATOM 1844 C CA . TRP A 1 239 ? -2.565 10.925 11.757 1.00 92.56 239 TRP A CA 1
ATOM 1845 C C . TRP A 1 239 ? -1.882 9.967 12.738 1.00 92.56 239 TRP A C 1
ATOM 1847 O O . TRP A 1 239 ? -1.063 10.417 13.540 1.00 92.56 239 TRP A O 1
ATOM 1857 N N . LEU A 1 240 ? -2.151 8.662 12.627 1.00 91.06 240 LEU A N 1
ATOM 1858 C CA . LEU A 1 240 ? -1.550 7.632 13.483 1.00 91.06 240 LEU A CA 1
ATOM 1859 C C . LEU A 1 240 ? -0.022 7.591 13.357 1.00 91.06 240 LEU A C 1
ATOM 1861 O O . LEU A 1 240 ? 0.677 7.362 14.341 1.00 91.06 240 LEU A O 1
ATOM 1865 N N . LEU A 1 241 ? 0.505 7.857 12.162 1.00 91.69 241 LEU A N 1
ATOM 1866 C CA . LEU A 1 241 ? 1.943 7.990 11.942 1.00 91.69 241 LEU A CA 1
ATOM 1867 C C . LEU A 1 241 ? 2.478 9.318 12.508 1.00 91.69 241 LEU A C 1
ATOM 1869 O O . LEU A 1 241 ? 3.500 9.340 13.185 1.00 91.69 241 LEU A O 1
ATOM 1873 N N . ALA A 1 242 ? 1.780 10.436 12.290 1.00 91.44 242 ALA A N 1
ATOM 1874 C CA . ALA A 1 242 ? 2.228 11.764 12.715 1.00 91.44 242 ALA A CA 1
ATOM 1875 C C . ALA A 1 242 ? 2.390 11.903 14.238 1.00 91.44 242 ALA A C 1
ATOM 1877 O O . ALA A 1 242 ? 3.312 12.587 14.695 1.00 91.44 242 ALA A O 1
ATOM 1878 N N . VAL A 1 243 ? 1.519 11.257 15.023 1.00 88.25 243 VAL A N 1
ATOM 1879 C CA . VAL A 1 243 ? 1.604 11.267 16.496 1.00 88.25 243 VAL A CA 1
ATOM 1880 C C . VAL A 1 243 ? 2.809 10.485 17.029 1.00 88.25 243 VAL A C 1
ATOM 1882 O O . VAL A 1 243 ? 3.262 10.760 18.135 1.00 88.25 243 VAL A O 1
ATOM 1885 N N . ARG A 1 244 ? 3.368 9.560 16.237 1.00 86.88 244 ARG A N 1
ATOM 1886 C CA . ARG A 1 244 ? 4.546 8.752 16.598 1.00 86.88 244 ARG A CA 1
ATOM 1887 C C . ARG A 1 244 ? 5.875 9.424 16.240 1.00 86.88 244 ARG A C 1
ATOM 1889 O O . ARG A 1 244 ? 6.918 8.976 16.693 1.00 86.88 244 ARG A O 1
ATOM 1896 N N . LEU A 1 245 ? 5.856 10.501 15.451 1.00 86.50 245 LEU A N 1
ATOM 1897 C CA . LEU A 1 245 ? 7.079 11.175 15.008 1.00 86.50 245 LEU A CA 1
ATOM 1898 C C . LEU A 1 245 ? 7.837 11.839 16.169 1.00 86.50 245 LEU A C 1
ATOM 1900 O O . LEU A 1 245 ? 7.320 12.744 16.838 1.00 86.50 245 LEU A O 1
ATOM 1904 N N . THR A 1 246 ? 9.113 11.499 16.316 1.00 86.44 246 THR A N 1
ATOM 1905 C CA . THR A 1 246 ? 10.067 12.235 17.155 1.00 86.44 246 THR A CA 1
ATOM 1906 C C . THR A 1 246 ? 10.527 13.535 16.478 1.00 86.44 246 THR A C 1
ATOM 1908 O O . THR A 1 246 ? 10.187 13.831 15.329 1.00 86.44 246 THR A O 1
ATOM 1911 N N . ALA A 1 247 ? 11.298 14.368 17.183 1.00 85.69 247 ALA A N 1
ATOM 1912 C CA . ALA A 1 247 ? 11.899 15.563 16.582 1.00 85.69 247 ALA A CA 1
ATOM 1913 C C . ALA A 1 247 ? 12.900 15.212 15.462 1.00 85.69 247 ALA A C 1
ATOM 1915 O O . ALA A 1 247 ? 12.955 15.912 14.448 1.00 85.69 247 ALA A O 1
ATOM 1916 N N . GLU A 1 248 ? 13.642 14.116 15.628 1.00 84.81 248 GLU A N 1
ATOM 1917 C CA . GLU A 1 248 ? 14.589 13.605 14.635 1.00 84.81 248 GLU A CA 1
ATOM 1918 C C . GLU A 1 248 ? 13.859 13.098 13.387 1.00 84.81 248 GLU A C 1
ATOM 1920 O O . GLU A 1 248 ? 14.188 13.516 12.276 1.00 84.81 248 GLU A O 1
ATOM 1925 N N . ASP A 1 249 ? 12.775 12.336 13.563 1.00 86.81 249 ASP A N 1
ATOM 1926 C CA . ASP A 1 249 ? 11.955 11.841 12.449 1.00 86.81 249 ASP A CA 1
ATOM 1927 C C . ASP A 1 249 ? 11.371 12.981 11.615 1.00 86.81 249 ASP A C 1
ATOM 1929 O O . ASP A 1 249 ? 11.310 12.913 10.388 1.00 86.81 249 ASP A O 1
ATOM 1933 N N . ARG A 1 250 ? 10.957 14.077 12.263 1.00 88.06 250 ARG A N 1
ATOM 1934 C CA . ARG A 1 250 ? 10.438 15.268 11.568 1.00 88.06 250 ARG A CA 1
ATOM 1935 C C . ARG A 1 250 ? 11.515 15.935 10.718 1.00 88.06 250 ARG A C 1
ATOM 1937 O O . ARG A 1 250 ? 11.223 16.373 9.599 1.00 88.06 250 ARG A O 1
ATOM 1944 N N . ALA A 1 251 ? 12.738 16.036 11.23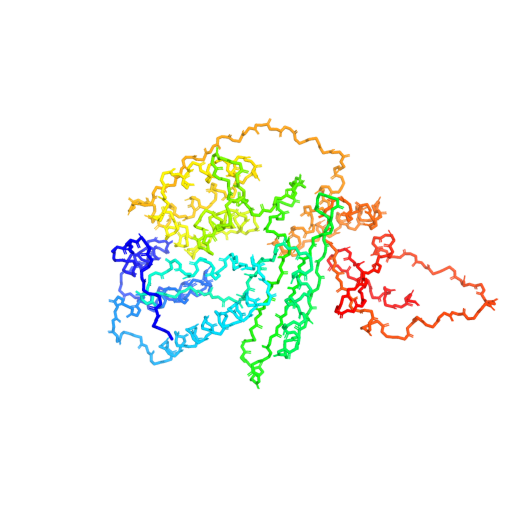8 1.00 85.19 251 ALA A N 1
ATOM 1945 C CA . ALA A 1 251 ? 13.868 16.590 10.502 1.00 85.19 251 ALA A CA 1
ATOM 1946 C C . ALA A 1 251 ? 14.230 15.695 9.308 1.00 85.19 251 ALA A C 1
ATOM 1948 O O . ALA A 1 251 ? 14.356 16.193 8.185 1.00 85.19 251 ALA A O 1
ATOM 1949 N N . LEU A 1 252 ? 14.294 14.379 9.530 1.00 84.06 252 LEU A N 1
ATOM 1950 C CA . LEU A 1 252 ? 14.565 13.385 8.497 1.00 84.06 252 LEU A CA 1
ATOM 1951 C C . LEU A 1 252 ? 13.489 13.393 7.403 1.00 84.06 252 LEU A C 1
ATOM 1953 O O . LEU A 1 252 ? 13.813 13.505 6.222 1.00 84.06 252 LEU A O 1
ATOM 1957 N N . LEU A 1 253 ? 12.208 13.361 7.777 1.00 86.62 253 LEU A N 1
ATOM 1958 C CA . LEU A 1 253 ? 11.083 13.436 6.845 1.00 86.62 253 LEU A CA 1
ATOM 1959 C C . LEU A 1 253 ? 11.161 14.699 5.975 1.00 86.62 253 LEU A C 1
ATOM 1961 O O . LEU A 1 253 ? 10.972 14.626 4.762 1.00 86.62 253 LEU A O 1
ATOM 1965 N N . THR A 1 254 ? 11.482 15.851 6.568 1.00 87.06 254 THR A N 1
ATOM 1966 C CA . THR A 1 254 ? 11.625 17.124 5.839 1.00 87.06 254 THR A CA 1
ATOM 1967 C C . THR A 1 254 ? 12.753 17.068 4.808 1.00 87.06 254 THR A C 1
ATOM 1969 O O . THR A 1 254 ? 12.555 17.461 3.653 1.00 87.06 254 THR A O 1
ATOM 1972 N N . ASP A 1 255 ? 13.925 16.565 5.205 1.00 81.62 255 ASP A N 1
ATOM 1973 C CA . ASP A 1 255 ? 15.072 16.383 4.311 1.00 81.62 255 ASP A CA 1
ATOM 1974 C C . ASP A 1 255 ? 14.737 15.412 3.169 1.00 81.62 255 ASP A C 1
ATOM 1976 O O . ASP A 1 255 ? 14.981 15.723 1.999 1.00 81.62 255 ASP A O 1
ATOM 1980 N N . LEU A 1 256 ? 14.088 14.286 3.477 1.00 81.69 256 LEU A N 1
ATOM 1981 C CA . LEU A 1 256 ? 13.684 13.292 2.486 1.00 81.69 256 LEU A CA 1
ATOM 1982 C C . LEU A 1 256 ? 12.625 13.831 1.521 1.00 81.69 256 LEU A C 1
ATOM 1984 O O . LEU A 1 256 ? 12.738 13.587 0.322 1.00 81.69 256 LEU A O 1
ATOM 1988 N N . ILE A 1 257 ? 11.656 14.631 1.973 1.00 84.38 257 ILE A N 1
ATOM 1989 C CA . ILE A 1 257 ? 10.691 15.295 1.081 1.00 84.38 257 ILE A CA 1
ATOM 1990 C C . ILE A 1 257 ? 11.403 16.215 0.078 1.00 84.38 257 ILE A C 1
ATOM 1992 O O . ILE A 1 257 ? 11.061 16.182 -1.109 1.00 84.38 257 ILE A O 1
ATOM 1996 N N . ASP A 1 258 ? 12.399 17.007 0.508 1.00 80.69 258 ASP A N 1
ATOM 1997 C CA . ASP A 1 258 ? 13.163 17.873 -0.408 1.00 80.69 258 ASP A CA 1
ATOM 1998 C C . ASP A 1 258 ? 14.016 17.048 -1.374 1.00 80.69 258 ASP A C 1
ATOM 2000 O O . ASP A 1 258 ? 13.951 17.232 -2.594 1.00 80.69 258 ASP A O 1
ATOM 2004 N N . ARG A 1 259 ? 14.766 16.084 -0.834 1.00 76.44 259 ARG A N 1
ATOM 2005 C CA . ARG A 1 259 ? 15.666 15.208 -1.591 1.00 76.44 259 ARG A CA 1
ATOM 2006 C C . ARG A 1 259 ? 14.941 14.349 -2.624 1.00 76.44 259 ARG A C 1
ATOM 2008 O O . ARG A 1 259 ? 15.475 14.154 -3.717 1.00 76.44 259 ARG A O 1
ATOM 2015 N N . LEU A 1 260 ? 13.757 13.843 -2.282 1.00 75.44 260 LEU A N 1
ATOM 2016 C CA . LEU A 1 260 ? 12.920 12.986 -3.127 1.00 75.44 260 LEU A CA 1
ATOM 2017 C C . LEU A 1 260 ? 11.894 13.780 -3.943 1.00 75.44 260 LEU A C 1
ATOM 2019 O O . LEU A 1 260 ? 11.166 13.198 -4.743 1.00 75.44 260 LEU A O 1
ATOM 2023 N N . GLY A 1 261 ? 11.825 15.104 -3.778 1.00 77.81 261 GLY A N 1
ATOM 2024 C CA . GLY A 1 261 ? 10.910 15.960 -4.530 1.00 77.81 261 GLY A CA 1
ATOM 2025 C C . GLY A 1 261 ? 9.426 15.681 -4.265 1.00 77.81 261 GLY A C 1
ATOM 2026 O O . GLY A 1 261 ? 8.594 15.996 -5.115 1.00 77.81 261 GLY A O 1
ATOM 2027 N N . LEU A 1 262 ? 9.079 15.132 -3.097 1.00 82.38 262 LEU A N 1
ATOM 2028 C CA . LEU A 1 262 ? 7.722 14.686 -2.744 1.00 82.38 262 LEU A CA 1
ATOM 2029 C C . LEU A 1 262 ? 6.815 15.811 -2.230 1.00 82.38 262 LEU A C 1
ATOM 2031 O O . LEU A 1 262 ? 5.746 15.550 -1.689 1.00 82.38 262 LEU A O 1
ATOM 2035 N N . HIS A 1 263 ? 7.208 17.071 -2.429 1.00 86.38 263 HIS A N 1
ATOM 2036 C CA . HIS A 1 263 ? 6.503 18.263 -1.945 1.00 86.38 263 HIS A CA 1
ATOM 2037 C C . HIS A 1 263 ? 5.002 18.256 -2.256 1.00 86.38 263 HIS A C 1
ATOM 2039 O O . HIS A 1 263 ? 4.187 18.601 -1.405 1.00 86.38 263 HIS A O 1
ATOM 2045 N N . ASP A 1 264 ? 4.620 17.884 -3.478 1.00 86.12 264 ASP A N 1
ATOM 2046 C CA . ASP A 1 264 ? 3.216 17.879 -3.907 1.00 86.12 264 ASP A CA 1
ATOM 2047 C C . ASP A 1 264 ? 2.422 16.751 -3.238 1.00 86.12 264 ASP A C 1
ATOM 2049 O O . ASP A 1 264 ? 1.290 16.974 -2.808 1.00 86.12 264 ASP A O 1
ATOM 2053 N N . GLY A 1 265 ? 3.029 15.567 -3.121 1.00 88.50 265 GLY A N 1
ATOM 2054 C CA . GLY A 1 265 ? 2.459 14.415 -2.424 1.00 88.50 265 GLY A CA 1
ATOM 2055 C C . GLY A 1 265 ? 2.265 14.706 -0.940 1.00 88.50 265 GLY A C 1
ATOM 2056 O O . GLY A 1 265 ? 1.168 14.541 -0.412 1.00 88.50 265 GLY A O 1
ATOM 2057 N N . TYR A 1 266 ? 3.286 15.284 -0.308 1.00 91.88 266 TYR A N 1
ATOM 2058 C CA . TYR A 1 266 ? 3.243 15.720 1.081 1.00 91.88 266 TYR A CA 1
ATOM 2059 C C . TYR A 1 266 ? 2.131 16.741 1.342 1.00 91.88 266 TYR A C 1
ATOM 2061 O O . TYR A 1 266 ? 1.323 16.561 2.250 1.00 91.88 266 TYR A O 1
ATOM 2069 N N . ARG A 1 267 ? 2.007 17.785 0.504 1.00 91.56 267 ARG A N 1
ATOM 2070 C CA . ARG A 1 267 ? 0.914 18.768 0.643 1.00 91.56 267 ARG A CA 1
ATOM 2071 C C . ARG A 1 267 ? -0.465 18.119 0.535 1.00 91.56 267 ARG A C 1
ATOM 2073 O O . ARG A 1 267 ? -1.378 18.523 1.249 1.00 91.56 267 ARG A O 1
ATOM 2080 N N . ARG A 1 268 ? -0.634 17.130 -0.348 1.00 93.06 268 ARG A N 1
ATOM 2081 C CA . ARG A 1 268 ? -1.902 16.399 -0.501 1.00 93.06 268 ARG A CA 1
ATOM 2082 C C . ARG A 1 268 ? -2.212 15.530 0.712 1.00 93.06 268 ARG A C 1
ATOM 2084 O O . ARG A 1 268 ? -3.362 15.522 1.140 1.00 93.06 268 ARG A O 1
ATOM 2091 N N . MET A 1 269 ? -1.203 14.855 1.258 1.00 94.81 269 MET A N 1
ATOM 2092 C CA . MET A 1 269 ? -1.302 14.051 2.477 1.00 94.81 269 MET A CA 1
ATOM 2093 C C . MET A 1 269 ? -1.706 14.915 3.677 1.00 94.81 269 MET A C 1
ATOM 2095 O O . MET A 1 269 ? -2.738 14.659 4.294 1.00 94.81 269 MET A O 1
ATOM 2099 N N . VAL A 1 270 ? -0.989 16.019 3.924 1.00 93.06 270 VAL A N 1
ATOM 2100 C CA . VAL A 1 270 ? -1.325 16.996 4.978 1.00 93.06 270 VAL A CA 1
ATOM 2101 C C . VAL A 1 270 ? -2.737 17.552 4.784 1.00 93.06 270 VAL A C 1
ATOM 2103 O O . VAL A 1 270 ? -3.513 17.615 5.733 1.00 93.06 270 VAL A O 1
ATOM 2106 N N . ALA A 1 271 ? -3.110 17.922 3.555 1.00 91.88 271 ALA A N 1
ATOM 2107 C CA . ALA A 1 271 ? -4.448 18.432 3.272 1.00 91.88 271 ALA A CA 1
ATOM 2108 C C . ALA A 1 271 ? -5.544 17.380 3.503 1.00 91.88 271 ALA A C 1
ATOM 2110 O O . ALA A 1 271 ? -6.646 17.746 3.901 1.00 91.88 271 ALA A O 1
ATOM 2111 N N . ALA A 1 272 ? -5.287 16.095 3.239 1.00 92.56 272 ALA A N 1
ATOM 2112 C CA . ALA A 1 272 ? -6.245 15.023 3.509 1.00 92.56 272 ALA A CA 1
ATOM 2113 C C . ALA A 1 272 ? -6.485 14.852 5.014 1.00 92.56 272 ALA A C 1
ATOM 2115 O O . ALA A 1 272 ? -7.636 14.895 5.446 1.00 92.56 272 ALA A O 1
ATOM 2116 N N . ALA A 1 273 ? -5.414 14.770 5.807 1.00 91.88 273 ALA A N 1
ATOM 2117 C CA . ALA A 1 273 ? -5.507 14.687 7.263 1.00 91.88 273 ALA A CA 1
ATOM 2118 C C . ALA A 1 273 ? -6.122 15.953 7.892 1.00 91.88 273 ALA A C 1
ATOM 2120 O O . ALA A 1 273 ? -6.948 15.859 8.798 1.00 91.88 273 ALA A O 1
ATOM 2121 N N . GLY A 1 274 ? -5.800 17.135 7.355 1.00 90.50 274 GLY A N 1
ATOM 2122 C CA . GLY A 1 274 ? -6.392 18.407 7.772 1.00 90.50 274 GLY A CA 1
ATOM 2123 C C . GLY A 1 274 ? -7.893 18.508 7.484 1.00 90.50 274 GLY A C 1
ATOM 2124 O O . GLY A 1 274 ? -8.641 18.963 8.342 1.00 90.50 274 GLY A O 1
ATOM 2125 N N . ARG A 1 275 ? -8.368 18.029 6.321 1.00 90.38 275 ARG A N 1
ATOM 2126 C CA . ARG A 1 275 ? -9.812 17.983 6.002 1.00 90.38 275 ARG A CA 1
ATOM 2127 C C . ARG A 1 275 ?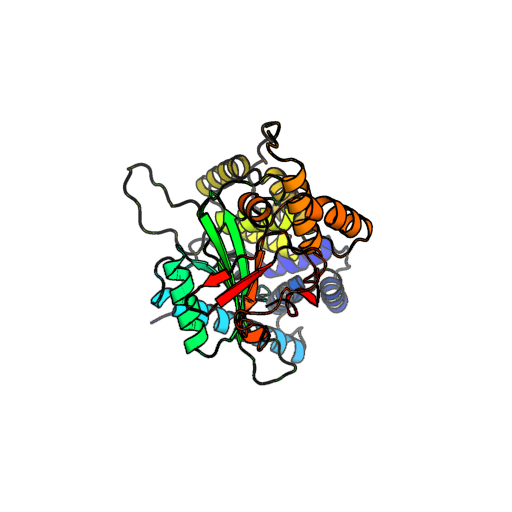 -10.608 17.084 6.950 1.00 90.38 275 ARG A C 1
ATOM 2129 O O . ARG A 1 275 ? -11.783 17.346 7.159 1.00 90.38 275 ARG A O 1
ATOM 2136 N N . ALA A 1 276 ? -9.985 16.041 7.497 1.00 87.56 276 ALA A N 1
ATOM 2137 C CA . ALA A 1 276 ? -10.598 15.161 8.492 1.00 87.56 276 ALA A CA 1
ATOM 2138 C C . ALA A 1 276 ? -10.509 15.711 9.931 1.00 87.56 276 ALA A C 1
ATOM 2140 O O . ALA A 1 276 ? -10.980 15.062 10.859 1.00 87.56 276 ALA A O 1
ATOM 2141 N N . GLY A 1 277 ? -9.872 16.872 10.138 1.00 87.88 277 GLY A N 1
ATOM 2142 C CA . GLY A 1 277 ? -9.697 17.487 11.458 1.00 87.88 277 GLY A CA 1
ATOM 2143 C C . GLY A 1 277 ? -8.701 16.773 12.381 1.00 87.88 277 GLY A C 1
ATOM 2144 O O . GLY A 1 277 ? -8.512 17.209 13.509 1.00 87.88 277 GLY A O 1
ATOM 2145 N N . LEU A 1 278 ? -8.035 15.710 11.919 1.00 87.00 278 LEU A N 1
ATOM 2146 C CA . LEU A 1 278 ? -7.233 14.816 12.765 1.00 87.00 278 LEU A CA 1
ATOM 2147 C C . LEU A 1 278 ? -5.892 15.416 13.225 1.00 87.00 278 LEU A C 1
ATOM 2149 O O . LEU A 1 278 ? -5.344 15.009 14.242 1.00 87.00 278 LEU A O 1
ATOM 2153 N N . LEU A 1 279 ? -5.344 16.393 12.495 1.00 82.31 279 LEU A N 1
ATOM 2154 C CA . LEU A 1 279 ? -4.056 17.014 12.847 1.00 82.31 279 LEU A CA 1
ATOM 2155 C C . LEU A 1 279 ? -4.155 18.056 13.974 1.00 82.31 279 LEU A C 1
ATOM 2157 O O . LEU A 1 279 ? -3.125 18.476 14.495 1.00 82.31 279 LEU A O 1
ATOM 2161 N N . ALA A 1 280 ? -5.364 18.480 14.358 1.00 75.62 280 ALA A N 1
ATOM 2162 C CA . ALA A 1 280 ? -5.552 19.443 15.445 1.00 75.62 280 ALA A CA 1
ATOM 2163 C C . ALA A 1 280 ? -5.222 18.851 16.832 1.00 75.62 280 ALA A C 1
ATOM 2165 O O . ALA A 1 280 ? -4.886 19.597 17.748 1.00 75.62 280 ALA A O 1
ATOM 2166 N N . ASP A 1 281 ? -5.245 17.521 16.967 1.00 62.53 281 ASP A N 1
ATOM 2167 C CA . ASP A 1 281 ? -5.255 16.817 18.258 1.00 62.53 281 ASP A CA 1
ATOM 2168 C C . ASP A 1 281 ? -3.893 16.219 18.660 1.00 62.53 281 ASP A C 1
ATOM 2170 O O . ASP A 1 281 ? -3.827 15.187 19.322 1.00 62.53 281 ASP A O 1
ATOM 2174 N N . GLY A 1 282 ? -2.780 16.837 18.250 1.00 58.28 282 GLY A N 1
ATOM 2175 C CA . GLY A 1 282 ? -1.435 16.451 18.718 1.00 58.28 282 GLY A CA 1
ATOM 2176 C C . GLY A 1 282 ? -0.539 15.745 17.696 1.00 58.28 282 GLY A C 1
ATOM 2177 O O . GLY A 1 282 ? 0.605 15.416 18.001 1.00 58.28 282 GLY A O 1
ATOM 2178 N N . GLY A 1 283 ? -0.995 15.577 16.454 1.00 62.97 283 GLY A N 1
ATOM 2179 C CA . GLY A 1 283 ? -0.148 15.163 15.335 1.00 62.97 283 GLY A CA 1
ATOM 2180 C C . GLY A 1 283 ? 0.477 16.374 14.652 1.00 62.97 283 GLY A C 1
ATOM 2181 O O . GLY A 1 283 ? -0.083 16.900 13.692 1.00 62.97 283 GLY A O 1
ATOM 2182 N N . LEU A 1 284 ? 1.644 16.830 15.112 1.00 75.00 284 LEU A N 1
ATOM 2183 C CA . LEU A 1 284 ? 2.392 17.814 14.332 1.00 75.00 284 LEU A CA 1
ATOM 2184 C C . LEU A 1 284 ? 2.922 17.117 13.072 1.00 75.00 284 LEU A C 1
ATOM 2186 O O . LEU A 1 284 ? 3.360 15.974 13.107 1.00 75.00 284 LEU A O 1
ATOM 2190 N N . LEU A 1 285 ? 2.881 17.782 11.932 1.00 85.38 285 LEU A N 1
ATOM 2191 C CA . LEU A 1 285 ? 3.634 17.388 10.746 1.00 85.38 285 LEU A CA 1
ATOM 2192 C C . LEU A 1 285 ? 4.570 18.556 10.432 1.00 85.38 285 LEU A C 1
ATOM 2194 O O . LEU A 1 285 ? 4.171 19.708 10.636 1.00 85.38 285 LEU A O 1
ATOM 2198 N N . PRO A 1 286 ? 5.819 18.315 10.001 1.00 83.50 286 PRO A N 1
ATOM 2199 C CA . PRO A 1 286 ? 6.729 19.414 9.714 1.00 83.50 286 PRO A CA 1
ATOM 2200 C C . PRO A 1 286 ? 6.153 20.343 8.635 1.00 83.50 286 PRO A C 1
ATOM 2202 O O . PRO A 1 286 ? 5.439 19.920 7.722 1.00 83.50 286 PRO A O 1
ATOM 2205 N N . GLY A 1 287 ? 6.461 21.637 8.717 1.00 79.94 287 GLY A N 1
ATOM 2206 C CA . GLY A 1 287 ? 6.107 22.568 7.649 1.00 79.94 287 GLY A CA 1
ATOM 2207 C C . GLY A 1 287 ? 6.705 22.091 6.324 1.00 79.94 287 GLY A C 1
ATOM 2208 O O . GLY A 1 287 ? 7.889 21.766 6.262 1.00 79.94 287 GLY A O 1
ATOM 2209 N N . ALA A 1 288 ? 5.894 22.030 5.264 1.00 71.19 288 ALA A N 1
ATOM 2210 C CA . ALA A 1 288 ? 6.380 21.573 3.967 1.00 71.19 288 ALA A CA 1
ATOM 2211 C C . ALA A 1 288 ? 7.514 22.497 3.482 1.00 71.19 288 ALA A C 1
ATOM 2213 O O . ALA A 1 288 ? 7.293 23.712 3.382 1.00 71.19 288 ALA A O 1
ATOM 2214 N N . PRO A 1 289 ? 8.705 21.967 3.150 1.00 70.69 289 PRO A N 1
ATOM 2215 C CA . PRO A 1 289 ? 9.757 22.790 2.580 1.00 70.69 289 PRO A CA 1
ATOM 2216 C C . PRO A 1 289 ? 9.260 23.427 1.276 1.00 70.69 289 PRO A C 1
ATOM 2218 O O . PRO A 1 289 ? 8.475 22.848 0.522 1.00 70.69 289 PRO A O 1
ATOM 2221 N N . ARG A 1 290 ? 9.682 24.667 0.999 1.00 73.31 290 ARG A N 1
ATOM 2222 C CA . ARG A 1 290 ? 9.365 25.289 -0.292 1.00 73.31 290 ARG A CA 1
ATOM 2223 C C . ARG A 1 290 ? 10.144 24.545 -1.376 1.00 73.31 290 ARG A C 1
ATOM 2225 O O . ARG A 1 290 ? 11.358 24.401 -1.230 1.00 73.31 290 ARG A O 1
ATOM 2232 N N . PRO A 1 291 ? 9.499 24.127 -2.480 1.00 67.75 291 PRO A N 1
ATOM 2233 C CA . PRO A 1 291 ? 10.202 23.420 -3.533 1.00 67.75 291 PRO A CA 1
ATOM 2234 C C . PRO A 1 291 ? 11.308 24.320 -4.078 1.00 67.75 291 PRO A C 1
ATOM 2236 O O . PRO A 1 291 ? 11.045 25.414 -4.590 1.00 67.75 291 PRO A O 1
ATOM 2239 N N . ARG A 1 292 ? 12.559 23.860 -4.004 1.00 65.12 292 ARG A N 1
ATOM 2240 C CA . ARG A 1 292 ? 13.647 24.496 -4.746 1.00 65.12 292 ARG A CA 1
ATOM 2241 C C . ARG A 1 292 ? 13.294 24.390 -6.227 1.00 65.12 292 ARG A C 1
ATOM 2243 O O . ARG A 1 292 ? 13.164 23.285 -6.752 1.00 65.12 292 ARG A O 1
ATOM 2250 N N . ARG A 1 293 ? 13.096 25.529 -6.905 1.00 56.56 293 ARG A N 1
ATOM 2251 C CA . ARG A 1 293 ? 12.816 25.584 -8.351 1.00 56.56 293 ARG A CA 1
ATOM 2252 C C . ARG A 1 293 ? 14.020 25.040 -9.127 1.00 56.56 293 ARG A C 1
ATOM 2254 O O . ARG A 1 293 ? 14.837 25.800 -9.632 1.00 56.56 293 ARG A O 1
ATOM 2261 N N . ARG A 1 294 ? 14.138 23.720 -9.243 1.00 56.09 294 ARG A N 1
ATOM 2262 C CA . ARG A 1 294 ? 15.041 23.085 -10.200 1.00 56.09 294 ARG A CA 1
ATOM 2263 C C . ARG A 1 294 ? 14.293 23.002 -11.523 1.00 56.09 294 ARG A C 1
ATOM 2265 O O . ARG A 1 294 ? 13.284 22.307 -11.616 1.00 56.09 294 ARG A O 1
ATOM 2272 N N . ARG A 1 295 ? 14.748 23.747 -12.537 1.00 53.62 295 ARG A N 1
ATOM 2273 C CA . ARG A 1 295 ? 14.288 23.520 -13.913 1.00 53.62 295 ARG A CA 1
ATOM 2274 C C . ARG A 1 295 ? 14.744 22.110 -14.293 1.00 53.62 295 ARG A C 1
ATOM 2276 O O . ARG A 1 295 ? 15.952 21.875 -14.269 1.00 53.62 295 ARG A O 1
ATOM 2283 N N . PRO A 1 296 ? 13.834 21.166 -14.580 1.00 52.59 296 PRO A N 1
ATOM 2284 C CA . PRO A 1 296 ? 14.256 19.843 -15.000 1.00 52.59 296 PRO A CA 1
ATOM 2285 C C . PRO A 1 296 ? 14.988 19.988 -16.334 1.00 52.59 296 PRO A C 1
ATOM 2287 O O . PRO A 1 296 ? 14.434 20.498 -17.307 1.00 52.59 296 PRO A O 1
ATOM 2290 N N . THR A 1 297 ? 16.241 19.551 -16.383 1.00 51.34 297 THR A N 1
ATOM 2291 C CA . THR A 1 297 ? 16.944 19.326 -17.643 1.00 51.34 297 THR A CA 1
ATOM 2292 C C . THR A 1 297 ? 16.408 18.027 -18.233 1.00 51.34 297 THR A C 1
ATOM 2294 O O . THR A 1 297 ? 16.973 16.952 -18.051 1.00 51.34 297 THR A O 1
ATOM 2297 N N . LEU A 1 298 ? 15.261 18.110 -18.911 1.00 59.06 298 LEU A N 1
ATOM 2298 C CA . LEU A 1 298 ? 14.705 16.980 -19.649 1.00 59.06 298 LEU A CA 1
ATOM 2299 C C . LEU A 1 298 ? 15.621 16.691 -20.840 1.00 59.06 298 LEU A C 1
ATOM 2301 O O . LEU A 1 298 ? 15.452 17.256 -21.915 1.00 59.06 298 LEU A O 1
ATOM 2305 N N . ARG A 1 299 ? 16.612 15.813 -20.648 1.00 57.50 299 ARG A N 1
ATOM 2306 C CA . ARG A 1 299 ? 17.507 15.384 -21.734 1.00 57.50 299 ARG A CA 1
ATOM 2307 C C . ARG A 1 299 ? 16.748 14.660 -22.858 1.00 57.50 299 ARG A C 1
ATOM 2309 O O . ARG A 1 299 ? 17.262 14.606 -23.968 1.00 57.50 299 ARG A O 1
ATOM 2316 N N . ARG A 1 300 ? 15.550 14.116 -22.576 1.00 72.75 300 ARG A N 1
ATOM 2317 C CA . ARG A 1 300 ? 14.666 13.396 -23.516 1.00 72.75 300 ARG A CA 1
ATOM 2318 C C . ARG A 1 300 ? 13.178 13.628 -23.180 1.00 72.75 300 ARG A C 1
ATOM 2320 O O . ARG A 1 300 ? 12.624 12.914 -22.342 1.00 72.75 300 ARG A O 1
ATOM 2327 N N . PRO A 1 301 ? 12.539 14.676 -23.736 1.00 79.38 301 PRO A N 1
ATOM 2328 C CA . PRO A 1 301 ? 11.165 15.053 -23.383 1.00 79.38 301 PRO A CA 1
ATOM 2329 C C . PRO A 1 301 ? 10.123 14.027 -23.847 1.00 79.38 301 PRO A C 1
ATOM 2331 O O . PRO A 1 301 ? 9.109 13.831 -23.188 1.00 79.38 301 PRO A O 1
ATOM 2334 N N . ASP A 1 302 ? 10.392 13.345 -24.951 1.00 82.12 302 ASP A N 1
ATOM 2335 C CA . ASP A 1 302 ? 9.619 12.234 -25.498 1.00 82.12 302 ASP A CA 1
ATOM 2336 C C . ASP A 1 302 ? 9.502 11.054 -24.517 1.00 82.12 302 ASP A C 1
ATOM 2338 O O . ASP A 1 302 ? 8.392 10.608 -24.226 1.00 82.12 302 ASP A O 1
ATOM 2342 N N . ILE A 1 303 ? 10.617 10.616 -23.927 1.00 79.31 303 ILE A N 1
ATOM 2343 C CA . ILE A 1 303 ? 10.632 9.572 -22.889 1.00 79.31 303 ILE A CA 1
ATOM 2344 C C . ILE A 1 303 ? 9.881 10.031 -21.637 1.00 79.31 303 ILE A C 1
ATOM 2346 O O . ILE A 1 303 ? 9.116 9.264 -21.061 1.00 79.31 303 ILE A O 1
ATOM 2350 N N . ALA A 1 304 ? 10.065 11.283 -21.210 1.00 78.81 304 ALA A N 1
ATOM 2351 C CA . ALA A 1 304 ? 9.357 11.813 -20.045 1.00 78.81 304 ALA A CA 1
ATOM 2352 C C . ALA A 1 304 ? 7.833 11.833 -20.259 1.00 78.81 304 ALA A C 1
ATOM 2354 O O . ALA A 1 304 ? 7.073 11.504 -19.347 1.00 78.81 304 ALA A O 1
ATOM 2355 N N . VAL A 1 305 ? 7.380 12.166 -21.474 1.00 83.44 305 VAL A N 1
ATOM 2356 C CA . VAL A 1 305 ? 5.961 12.094 -21.842 1.00 83.44 305 VAL A CA 1
ATOM 2357 C C . VAL A 1 305 ? 5.477 10.646 -21.868 1.00 83.44 305 VAL A C 1
ATOM 2359 O O . VAL A 1 305 ? 4.408 10.379 -21.327 1.00 83.44 305 VAL A O 1
ATOM 2362 N N . LEU A 1 306 ? 6.242 9.704 -22.430 1.00 82.81 306 LEU A N 1
ATOM 2363 C CA . LEU A 1 306 ? 5.872 8.284 -22.414 1.00 82.81 306 LEU A CA 1
ATOM 2364 C C . LEU A 1 306 ? 5.795 7.714 -20.991 1.00 82.81 306 LEU A C 1
ATOM 2366 O O . LEU A 1 306 ? 4.803 7.072 -20.665 1.00 82.81 306 LEU A O 1
ATOM 2370 N N . ASN A 1 307 ? 6.762 8.006 -20.118 1.00 80.25 307 ASN A N 1
ATOM 2371 C CA . ASN A 1 307 ? 6.710 7.634 -18.699 1.00 80.25 307 ASN A CA 1
ATOM 2372 C C . ASN A 1 307 ? 5.446 8.182 -18.024 1.00 80.25 307 ASN A C 1
ATOM 2374 O O . ASN A 1 307 ? 4.720 7.444 -17.357 1.00 80.25 307 ASN A O 1
ATOM 2378 N N . TRP A 1 308 ? 5.134 9.461 -18.255 1.00 82.56 308 TRP A N 1
ATOM 2379 C CA . TRP A 1 308 ? 3.921 10.064 -17.713 1.00 82.56 308 TRP A CA 1
ATOM 2380 C C . TRP A 1 308 ? 2.647 9.415 -18.266 1.00 82.56 308 TRP A C 1
ATOM 2382 O O . TRP A 1 308 ? 1.694 9.218 -17.515 1.00 82.56 308 TRP A O 1
ATOM 2392 N N . LEU A 1 309 ? 2.607 9.084 -19.559 1.00 83.75 309 LEU A N 1
ATOM 2393 C CA . LEU A 1 309 ? 1.465 8.412 -20.181 1.00 83.75 309 LEU A CA 1
ATOM 2394 C C . LEU A 1 309 ? 1.285 6.990 -19.643 1.00 83.75 309 LEU A C 1
ATOM 2396 O O . LEU A 1 309 ? 0.148 6.609 -19.370 1.00 83.75 309 LEU A O 1
ATOM 2400 N N . GLN A 1 310 ? 2.376 6.239 -19.455 1.00 82.19 310 GLN A N 1
ATOM 2401 C CA . GLN A 1 310 ? 2.356 4.902 -18.857 1.00 82.19 310 GLN A CA 1
ATOM 2402 C C . GLN A 1 310 ? 1.801 4.969 -17.432 1.00 82.19 310 GLN A C 1
ATOM 2404 O O . GLN A 1 310 ? 0.823 4.299 -17.109 1.00 82.19 310 GLN A O 1
ATOM 2409 N N . TRP A 1 311 ? 2.355 5.866 -16.615 1.00 81.38 311 TRP A N 1
ATOM 2410 C CA . TRP A 1 311 ? 1.879 6.140 -15.264 1.00 81.38 311 TRP A CA 1
ATOM 2411 C C . TRP A 1 311 ? 0.400 6.561 -15.244 1.00 81.38 311 TRP A C 1
ATOM 2413 O O . TRP A 1 311 ? -0.407 6.029 -14.486 1.00 81.38 311 TRP A O 1
ATOM 2423 N N . ALA A 1 312 ? -0.006 7.480 -16.122 1.00 81.44 312 ALA A N 1
ATOM 2424 C CA . ALA A 1 312 ? -1.395 7.918 -16.210 1.00 81.44 312 ALA A CA 1
ATOM 2425 C C . ALA A 1 312 ? -2.334 6.786 -16.657 1.00 81.44 312 ALA A C 1
ATOM 2427 O O . ALA A 1 312 ? -3.507 6.810 -16.290 1.00 81.44 312 ALA A O 1
ATOM 2428 N N . GLY A 1 313 ? -1.838 5.819 -17.431 1.00 79.94 313 GLY A N 1
ATOM 2429 C CA . GLY A 1 313 ? -2.558 4.597 -17.774 1.00 79.94 313 GLY A CA 1
ATOM 2430 C C . GLY A 1 313 ? -2.905 3.766 -16.540 1.00 79.94 313 GLY A C 1
ATOM 2431 O O . GLY A 1 313 ? -4.064 3.386 -16.396 1.00 79.94 313 GLY A O 1
ATOM 2432 N N . PHE A 1 314 ? -1.949 3.568 -15.625 1.00 77.81 314 PHE A N 1
ATOM 2433 C CA . PHE A 1 314 ? -2.179 2.818 -14.384 1.00 77.81 314 PHE A CA 1
ATOM 2434 C C . PHE A 1 314 ? -3.163 3.517 -13.444 1.00 77.81 314 PHE A C 1
ATOM 2436 O O . PHE A 1 314 ? -4.080 2.883 -12.934 1.00 77.81 314 PHE A O 1
ATOM 2443 N N . TYR A 1 315 ? -3.014 4.830 -13.242 1.00 77.88 315 TYR A N 1
ATOM 2444 C CA . TYR A 1 315 ? -3.708 5.500 -12.133 1.00 77.88 315 TYR A CA 1
ATOM 2445 C C . TYR A 1 315 ? -4.876 6.406 -12.533 1.00 77.88 315 TYR A C 1
ATOM 2447 O O . TYR A 1 315 ? -5.739 6.703 -11.709 1.00 77.88 315 TYR A O 1
ATOM 2455 N N . ARG A 1 316 ? -4.935 6.886 -13.783 1.00 79.25 316 ARG A N 1
ATOM 2456 C CA . ARG A 1 316 ? -5.993 7.812 -14.250 1.00 79.25 316 ARG A CA 1
ATOM 2457 C C . ARG A 1 316 ? -7.003 7.159 -15.188 1.00 79.25 316 ARG A C 1
ATOM 2459 O O . ARG A 1 316 ? -7.841 7.865 -15.756 1.00 79.25 316 ARG A O 1
ATOM 2466 N N . GLY A 1 317 ? -6.899 5.847 -15.378 1.00 74.75 317 GLY A N 1
ATOM 2467 C CA . GLY A 1 317 ? -7.787 5.067 -16.228 1.00 74.75 317 GLY A CA 1
ATOM 2468 C C . GLY A 1 317 ? -7.633 5.354 -17.730 1.00 74.75 317 GLY A C 1
ATOM 2469 O O . GLY A 1 317 ? -6.712 6.061 -18.165 1.00 74.75 317 GLY A O 1
ATOM 2470 N N . PRO A 1 318 ? -8.540 4.813 -18.558 1.00 78.25 318 PRO A N 1
ATOM 2471 C CA . PRO A 1 318 ? -8.449 4.907 -20.010 1.00 78.25 318 PRO A CA 1
ATOM 2472 C C . PRO A 1 318 ? -8.722 6.330 -20.523 1.00 78.25 318 PRO A C 1
ATOM 2474 O O . PRO A 1 318 ? -9.537 7.076 -19.984 1.00 78.25 318 PRO A O 1
ATOM 2477 N N . SER A 1 319 ? -8.045 6.725 -21.603 1.00 85.75 319 SER A N 1
ATOM 2478 C CA . SER A 1 319 ? -8.316 7.981 -22.312 1.00 85.75 319 SER A CA 1
ATOM 2479 C C . SER A 1 319 ? -7.899 7.871 -23.769 1.00 85.75 319 SER A C 1
ATOM 2481 O O . SER A 1 319 ? -6.735 7.603 -24.057 1.00 85.75 319 SER A O 1
ATOM 2483 N N . ARG A 1 320 ? -8.830 8.166 -24.684 1.00 85.31 320 ARG A N 1
ATOM 2484 C CA . ARG A 1 320 ? -8.579 8.132 -26.134 1.00 85.31 320 ARG A CA 1
ATOM 2485 C C . ARG A 1 320 ? -7.436 9.059 -26.547 1.00 85.31 320 ARG A C 1
ATOM 2487 O O . ARG A 1 320 ? -6.583 8.662 -27.330 1.00 85.31 320 ARG A O 1
ATOM 2494 N N . LEU A 1 321 ? -7.384 10.265 -25.975 1.00 88.12 321 LEU A N 1
ATOM 2495 C CA . LEU A 1 321 ? -6.315 11.223 -26.253 1.00 88.12 321 LEU A CA 1
ATOM 2496 C C . LEU A 1 321 ? -4.953 10.688 -25.794 1.00 88.12 321 LEU A C 1
ATOM 2498 O O . LEU A 1 321 ? -3.992 10.750 -26.552 1.00 88.12 321 LEU A O 1
ATOM 2502 N N . ARG A 1 322 ? -4.867 10.133 -24.575 1.00 87.38 322 ARG A N 1
ATOM 2503 C CA . ARG A 1 322 ? -3.611 9.549 -24.075 1.00 87.38 322 ARG A CA 1
ATOM 2504 C C . ARG A 1 322 ? -3.162 8.369 -24.933 1.00 87.38 322 ARG A C 1
ATOM 2506 O O . ARG A 1 322 ? -1.980 8.293 -25.243 1.00 87.38 322 ARG A O 1
ATOM 2513 N N . SER A 1 323 ? -4.088 7.508 -25.356 1.00 82.69 323 SER A N 1
ATOM 2514 C CA . SER A 1 323 ? -3.795 6.393 -26.264 1.00 82.69 323 SER A CA 1
ATOM 2515 C C . SER A 1 323 ? -3.266 6.872 -27.619 1.00 82.69 323 SER A C 1
ATOM 2517 O O . SER A 1 323 ? -2.233 6.387 -28.061 1.00 82.69 323 SER A O 1
ATOM 2519 N N . ALA A 1 324 ? -3.889 7.883 -28.230 1.00 83.38 324 ALA A N 1
ATOM 2520 C CA . ALA A 1 324 ? -3.428 8.427 -29.510 1.00 83.38 324 ALA A CA 1
ATOM 2521 C C . ALA A 1 324 ? -2.033 9.077 -29.411 1.00 83.38 324 ALA A C 1
ATOM 2523 O O . ALA A 1 324 ? -1.193 8.918 -30.298 1.00 83.38 324 ALA A O 1
ATOM 2524 N N . VAL A 1 325 ? -1.756 9.804 -28.319 1.00 86.81 325 VAL A N 1
ATOM 2525 C CA . VAL A 1 325 ? -0.421 10.381 -28.077 1.00 86.81 325 VAL A CA 1
ATOM 2526 C C . VAL A 1 325 ? 0.609 9.279 -27.824 1.00 86.81 325 VAL A C 1
ATOM 2528 O O . VAL A 1 325 ? 1.717 9.365 -28.353 1.00 86.81 325 VAL A O 1
ATOM 2531 N N . TRP A 1 326 ? 0.244 8.245 -27.058 1.00 85.19 326 TRP A N 1
ATOM 2532 C CA . TRP A 1 326 ? 1.088 7.074 -26.824 1.00 85.19 326 TRP A CA 1
ATOM 2533 C C . TRP A 1 326 ? 1.490 6.416 -28.141 1.00 85.19 326 TRP A C 1
ATOM 2535 O O . TRP A 1 326 ? 2.682 6.334 -28.410 1.00 85.19 326 TRP A O 1
ATOM 2545 N N . GLU A 1 327 ? 0.523 6.038 -28.982 1.00 81.56 327 GLU A N 1
ATOM 2546 C CA . GLU A 1 327 ? 0.764 5.377 -30.274 1.00 81.56 327 GLU A CA 1
ATOM 2547 C C . GLU A 1 327 ? 1.719 6.187 -31.159 1.00 81.56 327 GLU A C 1
ATOM 2549 O O . GLU A 1 327 ? 2.678 5.655 -31.718 1.00 81.56 327 GLU A O 1
ATOM 2554 N N . ARG A 1 328 ? 1.524 7.509 -31.232 1.00 83.75 328 ARG A N 1
ATOM 2555 C CA . ARG A 1 328 ? 2.390 8.392 -32.024 1.00 83.75 328 ARG A CA 1
ATOM 2556 C C . ARG A 1 328 ? 3.826 8.458 -31.496 1.00 83.75 328 ARG A C 1
ATOM 2558 O O . ARG A 1 328 ? 4.758 8.565 -32.296 1.00 83.75 328 ARG A O 1
ATOM 2565 N N . LEU A 1 329 ? 4.011 8.478 -30.176 1.00 82.25 329 LEU A N 1
ATOM 2566 C CA . LEU A 1 329 ? 5.329 8.615 -29.551 1.00 82.25 329 LEU A CA 1
ATOM 2567 C C . LEU A 1 329 ? 6.069 7.279 -29.448 1.00 82.25 329 LEU A C 1
ATOM 2569 O O . LEU A 1 329 ? 7.276 7.249 -29.675 1.00 82.25 329 LEU A O 1
ATOM 2573 N N . SER A 1 330 ? 5.368 6.179 -29.167 1.00 79.00 330 SER A N 1
ATOM 2574 C CA . SER A 1 330 ? 5.969 4.849 -29.029 1.00 79.00 330 SER A CA 1
ATOM 2575 C C . SER A 1 330 ? 6.570 4.341 -30.340 1.00 79.00 330 SER A C 1
ATOM 2577 O O . SER A 1 330 ? 7.524 3.578 -30.309 1.00 79.00 330 SER A O 1
ATOM 2579 N N . MET A 1 331 ? 6.082 4.805 -31.497 1.00 78.12 331 MET A N 1
ATOM 2580 C CA . MET A 1 331 ? 6.696 4.508 -32.802 1.00 78.12 331 MET A CA 1
ATOM 2581 C C . MET A 1 331 ? 8.078 5.152 -33.002 1.00 78.12 331 MET A C 1
ATOM 2583 O O . MET A 1 331 ? 8.810 4.765 -33.909 1.00 78.12 331 MET A O 1
ATOM 2587 N N . ARG A 1 332 ? 8.437 6.160 -32.198 1.00 80.81 332 ARG A N 1
ATOM 2588 C CA . ARG A 1 332 ? 9.675 6.943 -32.363 1.00 80.81 332 ARG A CA 1
ATOM 2589 C C . ARG A 1 332 ? 10.799 6.503 -31.434 1.00 80.81 332 ARG A C 1
ATOM 2591 O O . ARG A 1 332 ? 11.926 6.958 -31.601 1.00 80.81 332 ARG A O 1
ATOM 2598 N N . ILE A 1 333 ? 10.489 5.670 -30.445 1.00 75.56 333 ILE A N 1
ATOM 2599 C CA . ILE A 1 333 ? 11.420 5.245 -29.405 1.00 75.56 333 ILE A CA 1
ATOM 2600 C C . ILE A 1 333 ? 11.503 3.720 -29.437 1.00 75.56 333 ILE A C 1
ATOM 2602 O O . ILE A 1 333 ? 10.485 3.039 -29.418 1.00 75.56 333 ILE A O 1
ATOM 2606 N N . ASP A 1 334 ? 12.717 3.178 -29.500 1.00 74.00 334 ASP A N 1
ATOM 2607 C CA . ASP A 1 334 ? 12.946 1.735 -29.405 1.00 74.00 334 ASP A CA 1
ATOM 2608 C C . ASP A 1 334 ? 12.836 1.228 -27.948 1.00 74.00 334 ASP A C 1
ATOM 2610 O O . ASP A 1 334 ? 12.939 2.000 -26.987 1.00 74.00 334 ASP A O 1
ATOM 2614 N N . ALA A 1 335 ? 12.620 -0.079 -27.762 1.00 71.94 335 ALA A N 1
ATOM 2615 C CA . ALA A 1 335 ? 12.452 -0.694 -26.436 1.00 71.94 335 ALA A CA 1
ATOM 2616 C C . ALA A 1 335 ? 13.662 -0.483 -25.527 1.00 71.94 335 ALA A C 1
ATOM 2618 O O . ALA A 1 335 ? 13.479 -0.068 -24.379 1.00 71.94 335 ALA A O 1
ATOM 2619 N N . PRO A 1 336 ? 14.903 -0.708 -26.000 1.00 74.19 336 PRO A N 1
ATOM 2620 C CA . PRO A 1 336 ? 16.088 -0.454 -25.193 1.00 74.19 336 PRO A CA 1
ATOM 2621 C C . PRO A 1 336 ? 16.165 0.986 -24.682 1.00 74.19 336 PRO A C 1
ATOM 2623 O O . PRO A 1 336 ? 16.600 1.226 -23.558 1.00 74.19 336 PRO A O 1
ATOM 2626 N N . THR A 1 337 ? 15.757 1.958 -25.492 1.00 79.06 337 THR A N 1
ATOM 2627 C CA . THR A 1 337 ? 15.777 3.376 -25.143 1.00 79.06 337 THR A CA 1
ATOM 2628 C C . THR A 1 337 ? 14.664 3.747 -24.180 1.00 79.06 337 THR A C 1
ATOM 2630 O O . THR A 1 337 ? 14.941 4.457 -23.214 1.00 79.06 337 THR A O 1
ATOM 2633 N N . ALA A 1 338 ? 13.449 3.248 -24.397 1.00 78.94 338 ALA A N 1
ATOM 2634 C CA . ALA A 1 338 ? 12.338 3.385 -23.461 1.00 78.94 338 ALA A CA 1
ATOM 2635 C C . ALA A 1 338 ? 12.694 2.811 -22.079 1.00 78.94 338 ALA A C 1
ATOM 2637 O O . ALA A 1 338 ? 12.572 3.505 -21.069 1.00 78.94 338 ALA A O 1
ATOM 2638 N N . PHE A 1 339 ? 13.232 1.587 -22.045 1.00 77.50 339 PHE A N 1
ATOM 2639 C CA . PHE A 1 339 ? 13.666 0.922 -20.817 1.00 77.50 339 PHE A CA 1
ATOM 2640 C C . PHE A 1 339 ? 14.781 1.697 -20.109 1.00 77.50 339 PHE A C 1
ATOM 2642 O O . PHE A 1 339 ? 14.650 2.014 -18.930 1.00 77.50 339 PHE A O 1
ATOM 2649 N N . ARG A 1 340 ? 15.839 2.108 -20.833 1.00 77.94 340 ARG A N 1
ATOM 2650 C CA . ARG A 1 340 ? 16.901 2.979 -20.283 1.00 77.94 340 ARG A CA 1
ATOM 2651 C C . ARG A 1 340 ? 16.374 4.322 -19.779 1.00 77.94 340 ARG A C 1
ATOM 2653 O O . ARG A 1 340 ? 16.993 4.941 -18.919 1.00 77.94 340 ARG A O 1
ATOM 2660 N N . GLY A 1 341 ? 15.253 4.766 -20.339 1.00 76.44 341 GLY A N 1
ATOM 2661 C CA . GLY A 1 341 ? 14.496 5.941 -19.936 1.00 76.44 341 GLY A CA 1
ATOM 2662 C C . GLY A 1 341 ? 13.674 5.773 -18.655 1.00 76.44 341 GLY A C 1
ATOM 2663 O O . GLY A 1 341 ? 13.055 6.742 -18.211 1.00 76.44 341 GLY A O 1
ATOM 2664 N N . GLY A 1 342 ? 13.666 4.578 -18.060 1.00 77.00 342 GLY A N 1
ATOM 2665 C CA . GLY A 1 342 ? 12.952 4.263 -16.824 1.00 77.00 342 GLY A CA 1
ATOM 2666 C C . GLY A 1 342 ? 11.500 3.825 -17.015 1.00 77.00 342 GLY A C 1
ATOM 2667 O O . GLY A 1 342 ? 10.768 3.782 -16.028 1.00 77.00 342 GLY A O 1
ATOM 2668 N N . MET A 1 343 ? 11.084 3.504 -18.247 1.00 81.12 343 MET A N 1
ATOM 2669 C CA . MET A 1 343 ? 9.757 2.936 -18.498 1.00 81.12 343 MET A CA 1
ATOM 2670 C C . MET A 1 343 ? 9.660 1.514 -17.946 1.00 81.12 343 MET A C 1
ATOM 2672 O O . MET A 1 343 ? 10.616 0.739 -18.027 1.00 81.12 343 MET A O 1
ATOM 2676 N N . TRP A 1 344 ? 8.477 1.164 -17.446 1.00 81.88 344 TRP A N 1
ATOM 2677 C CA . TRP A 1 344 ? 8.152 -0.205 -17.068 1.00 81.88 344 TRP A CA 1
ATOM 2678 C C . TRP A 1 344 ? 8.040 -1.102 -18.293 1.00 81.88 344 TRP A C 1
ATOM 2680 O O . TRP A 1 344 ? 7.370 -0.761 -19.272 1.00 81.88 344 TRP A O 1
ATOM 2690 N N . ALA A 1 345 ? 8.661 -2.265 -18.207 1.00 82.75 345 ALA A N 1
ATOM 2691 C CA . ALA A 1 345 ? 8.447 -3.402 -19.073 1.00 82.75 345 ALA A CA 1
ATOM 2692 C C . ALA A 1 345 ? 7.817 -4.537 -18.259 1.00 82.75 345 ALA A C 1
ATOM 2694 O O . ALA A 1 345 ? 8.195 -4.761 -17.117 1.00 82.75 345 ALA A O 1
ATOM 2695 N N . PHE A 1 346 ? 6.862 -5.242 -18.843 1.00 84.50 346 PHE A N 1
ATOM 2696 C CA . PHE A 1 346 ? 6.133 -6.343 -18.229 1.00 84.50 346 PHE A CA 1
ATOM 2697 C C . PHE A 1 346 ? 6.600 -7.651 -18.855 1.00 84.50 346 PHE A C 1
ATOM 2699 O O . PHE A 1 346 ? 6.811 -7.710 -20.067 1.00 84.50 346 PHE A O 1
ATOM 2706 N N . GLY A 1 347 ? 6.820 -8.667 -18.030 1.00 82.94 347 GLY A N 1
ATOM 2707 C CA . GLY A 1 347 ? 7.260 -9.987 -18.444 1.00 82.94 347 GLY A CA 1
ATOM 2708 C C . GLY A 1 347 ? 6.079 -10.859 -18.839 1.00 82.94 347 GLY A C 1
ATOM 2709 O O . GLY A 1 347 ? 5.196 -11.111 -18.028 1.00 82.94 347 GLY A O 1
ATOM 2710 N N . ILE A 1 348 ? 6.099 -11.357 -20.070 1.00 81.94 348 ILE A N 1
ATOM 2711 C CA . ILE A 1 348 ? 5.215 -12.427 -20.534 1.00 81.94 348 ILE A CA 1
ATOM 2712 C C . ILE A 1 348 ? 6.016 -13.733 -20.482 1.00 81.94 348 ILE A C 1
ATOM 2714 O O . ILE A 1 348 ? 7.082 -13.776 -21.106 1.00 81.94 348 ILE A O 1
ATOM 2718 N N . PRO A 1 349 ? 5.560 -14.777 -19.762 1.00 80.19 349 PRO A N 1
ATOM 2719 C CA . PRO A 1 349 ? 6.257 -16.061 -19.719 1.00 80.19 349 PRO A CA 1
ATOM 2720 C C . PRO A 1 349 ? 6.462 -16.616 -21.129 1.00 80.19 349 PRO A C 1
ATOM 2722 O O . PRO A 1 349 ? 5.515 -16.665 -21.910 1.00 80.19 349 PRO A O 1
ATOM 2725 N N . ALA A 1 350 ? 7.677 -17.051 -21.459 1.00 71.62 350 ALA A N 1
ATOM 2726 C CA . ALA A 1 350 ? 7.994 -17.576 -22.787 1.00 71.62 350 ALA A CA 1
ATOM 2727 C C . ALA A 1 350 ? 7.180 -18.837 -23.129 1.00 71.62 350 ALA A C 1
ATOM 2729 O O . ALA A 1 350 ? 6.828 -19.050 -24.283 1.00 71.62 350 ALA A O 1
ATOM 2730 N N . GLU A 1 351 ? 6.830 -19.641 -22.125 1.00 70.25 351 GLU A N 1
ATOM 2731 C CA . GLU A 1 351 ? 6.003 -20.845 -22.274 1.00 70.25 351 GLU A CA 1
ATOM 2732 C C . GLU A 1 351 ? 4.545 -20.525 -22.629 1.00 70.25 351 GLU A C 1
ATOM 2734 O O . GLU A 1 351 ? 3.914 -21.262 -23.383 1.00 70.25 351 GLU A O 1
ATOM 2739 N N . ALA A 1 352 ? 4.021 -19.384 -22.161 1.00 61.59 352 ALA A N 1
ATOM 2740 C CA . ALA A 1 352 ? 2.686 -18.907 -22.527 1.00 61.59 352 ALA A CA 1
ATOM 2741 C C . ALA A 1 352 ? 2.591 -18.499 -24.012 1.00 61.59 352 ALA A C 1
ATOM 2743 O O . ALA A 1 352 ? 1.500 -18.244 -24.515 1.00 61.59 352 ALA A O 1
ATOM 2744 N N . LEU A 1 353 ? 3.730 -18.450 -24.710 1.00 58.78 353 LEU A N 1
ATOM 2745 C CA . LEU A 1 353 ? 3.854 -18.176 -26.141 1.00 58.78 353 LEU A CA 1
ATOM 2746 C C . LEU A 1 353 ? 3.967 -19.461 -26.987 1.00 58.78 353 LEU A C 1
ATOM 2748 O O . LEU A 1 353 ? 4.358 -19.374 -28.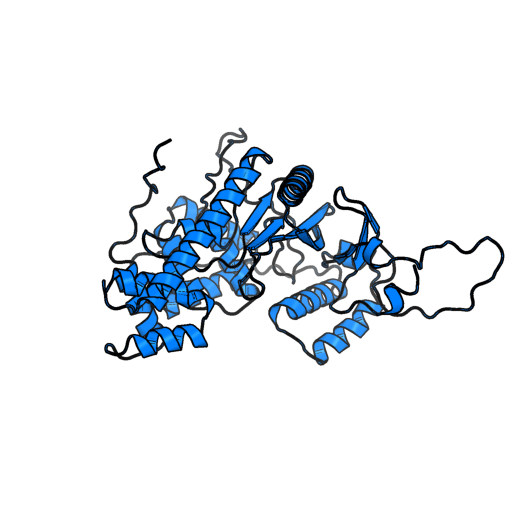148 1.00 58.78 353 LEU A O 1
ATOM 2752 N N . GLY A 1 354 ? 3.737 -20.641 -26.395 1.00 46.38 354 GLY A N 1
ATOM 2753 C CA . GLY A 1 354 ? 4.081 -21.952 -26.955 1.00 46.38 354 GLY A CA 1
ATOM 2754 C C . GLY A 1 354 ? 3.820 -22.153 -28.461 1.00 46.38 354 GLY A C 1
ATOM 2755 O O . GLY A 1 354 ? 2.738 -21.866 -28.963 1.00 46.38 354 GLY A O 1
ATOM 2756 N N . ASP A 1 355 ? 4.828 -22.738 -29.125 1.00 38.50 355 ASP A N 1
ATOM 2757 C CA . ASP A 1 355 ? 4.852 -23.314 -30.486 1.00 38.50 355 ASP A CA 1
ATOM 2758 C C . ASP A 1 355 ? 4.919 -22.393 -31.725 1.00 38.50 355 ASP A C 1
ATOM 2760 O O . ASP A 1 355 ? 4.599 -22.815 -32.838 1.00 38.50 355 ASP A O 1
ATOM 2764 N N . HIS A 1 356 ? 5.454 -21.175 -31.606 1.00 42.97 356 HIS A N 1
ATOM 2765 C CA . HIS A 1 356 ? 5.921 -20.420 -32.789 1.00 42.97 356 HIS A CA 1
ATOM 2766 C C . HIS A 1 356 ? 7.449 -20.404 -32.961 1.00 42.97 356 HIS A C 1
ATOM 2768 O O . HIS A 1 356 ? 7.941 -20.388 -34.082 1.00 42.97 356 HIS A O 1
ATOM 2774 N N . ALA A 1 357 ? 8.209 -20.658 -31.892 1.00 37.09 357 ALA A N 1
ATOM 2775 C CA . ALA A 1 357 ? 9.674 -20.707 -31.913 1.00 37.09 357 ALA A CA 1
ATOM 2776 C C . ALA A 1 357 ? 10.287 -22.022 -32.462 1.00 37.09 357 ALA A C 1
ATOM 2778 O O . ALA A 1 357 ? 11.326 -22.475 -31.973 1.00 37.09 357 ALA A O 1
ATOM 2779 N N . ARG A 1 358 ? 9.691 -22.656 -33.486 1.00 35.16 358 ARG A N 1
ATOM 2780 C CA . ARG A 1 358 ? 10.452 -23.588 -34.337 1.00 35.16 358 ARG A CA 1
ATOM 2781 C C . ARG A 1 358 ? 11.141 -22.761 -35.408 1.00 35.16 358 ARG A C 1
ATOM 2783 O O . ARG A 1 358 ? 10.532 -22.392 -36.405 1.00 35.16 358 ARG A O 1
ATOM 2790 N N . THR A 1 359 ? 12.423 -22.492 -35.188 1.00 38.75 359 THR A N 1
ATOM 2791 C CA . THR A 1 359 ? 13.359 -21.964 -36.183 1.00 38.75 359 THR A CA 1
ATOM 2792 C C . THR A 1 359 ? 13.056 -22.569 -37.563 1.00 38.75 359 THR A C 1
ATOM 2794 O O . THR A 1 359 ? 13.098 -23.800 -37.681 1.00 38.75 359 THR A O 1
ATOM 2797 N N . PRO A 1 360 ? 12.763 -21.779 -38.614 1.00 38.81 360 PRO A N 1
ATOM 2798 C CA . PRO A 1 360 ? 12.702 -22.332 -39.956 1.00 38.81 360 PRO A CA 1
ATOM 2799 C C . PRO A 1 360 ? 14.084 -22.898 -40.285 1.00 38.81 360 PRO A C 1
ATOM 2801 O O . PRO A 1 360 ? 15.107 -22.246 -40.053 1.00 38.81 360 PRO A O 1
ATOM 2804 N N . ALA A 1 361 ? 14.118 -24.124 -40.799 1.00 37.84 361 ALA A N 1
ATOM 2805 C CA . ALA A 1 361 ? 15.319 -24.672 -41.407 1.00 37.84 361 ALA A CA 1
ATOM 2806 C C . ALA A 1 361 ? 15.826 -23.700 -42.490 1.00 37.84 361 ALA A C 1
ATOM 2808 O O . ALA A 1 361 ? 15.027 -23.084 -43.196 1.00 37.84 361 ALA A O 1
ATOM 2809 N N . LEU A 1 362 ? 17.152 -23.547 -42.595 1.00 41.16 362 LEU A N 1
ATOM 2810 C CA . LEU A 1 362 ? 17.804 -22.739 -43.629 1.00 41.16 362 LEU A CA 1
ATOM 2811 C C . LEU A 1 362 ? 17.206 -23.067 -45.008 1.00 41.16 362 LEU A C 1
ATOM 2813 O O . LEU A 1 362 ? 17.379 -24.186 -45.486 1.00 41.16 362 LEU A O 1
ATOM 2817 N N . GLY A 1 363 ? 16.559 -22.099 -45.660 1.00 42.59 363 GLY A N 1
ATOM 2818 C CA . GLY A 1 363 ? 16.150 -22.286 -47.053 1.00 42.59 363 GLY A CA 1
ATOM 2819 C C . GLY A 1 363 ? 15.172 -21.274 -47.628 1.00 42.59 363 GLY A C 1
ATOM 2820 O O . GLY A 1 363 ? 15.352 -20.889 -48.778 1.00 42.59 363 GLY A O 1
ATOM 2821 N N . ASP A 1 364 ? 14.202 -20.781 -46.859 1.00 33.84 364 ASP A N 1
ATOM 2822 C CA . ASP A 1 364 ? 13.124 -19.975 -47.441 1.00 33.84 364 ASP A CA 1
ATOM 2823 C C . ASP A 1 364 ? 13.208 -18.500 -47.051 1.00 33.84 364 ASP A C 1
ATOM 2825 O O . ASP A 1 364 ? 13.317 -18.120 -45.885 1.00 33.84 364 ASP A O 1
ATOM 2829 N N . THR A 1 365 ? 13.168 -17.649 -48.074 1.00 40.16 365 THR A N 1
ATOM 2830 C CA . THR A 1 365 ? 13.131 -16.193 -47.922 1.00 40.16 365 THR A CA 1
ATOM 2831 C C . THR A 1 365 ? 11.751 -15.815 -47.372 1.00 40.16 365 THR A C 1
ATOM 2833 O O . THR A 1 365 ? 10.762 -16.077 -48.060 1.00 40.16 365 THR A O 1
ATOM 2836 N N . PRO A 1 366 ? 11.619 -15.214 -46.174 1.00 31.89 366 PRO A N 1
ATOM 2837 C CA . PRO A 1 366 ? 10.302 -14.870 -45.665 1.00 31.89 366 PRO A CA 1
ATOM 2838 C C . PRO A 1 366 ? 9.758 -13.649 -46.419 1.00 31.89 366 PRO A C 1
ATOM 2840 O O . PRO A 1 366 ? 10.498 -12.681 -46.633 1.00 31.89 366 PRO A O 1
ATOM 2843 N N . PRO A 1 367 ? 8.468 -13.642 -46.798 1.00 32.44 367 PRO A N 1
ATOM 2844 C CA . PRO A 1 367 ? 7.824 -12.440 -47.293 1.00 32.44 367 PRO A CA 1
ATOM 2845 C C . PRO A 1 367 ? 7.763 -11.404 -46.163 1.00 32.44 367 PRO A C 1
ATOM 2847 O O . PRO A 1 367 ? 7.638 -11.745 -44.987 1.00 32.44 367 PRO A O 1
ATOM 2850 N N . ALA A 1 368 ? 7.870 -10.130 -46.534 1.00 33.88 368 ALA A N 1
ATOM 2851 C CA . ALA A 1 368 ? 7.830 -8.985 -45.635 1.00 33.88 368 ALA A CA 1
ATOM 2852 C C . ALA A 1 368 ? 6.607 -9.030 -44.697 1.00 33.88 368 ALA A C 1
ATOM 2854 O O . ALA A 1 368 ? 5.497 -8.674 -45.093 1.00 33.88 368 ALA A O 1
ATOM 2855 N N . LEU A 1 369 ? 6.814 -9.446 -43.445 1.00 27.12 369 LEU A N 1
ATOM 2856 C CA . LEU A 1 369 ? 5.810 -9.360 -42.389 1.00 27.12 369 LEU A CA 1
ATOM 2857 C C . LEU A 1 369 ? 5.964 -8.029 -41.655 1.00 27.12 369 LEU A C 1
ATOM 2859 O O . LEU A 1 369 ? 7.018 -7.689 -41.118 1.00 27.12 369 LEU A O 1
ATOM 2863 N N . GLN A 1 370 ? 4.883 -7.258 -41.723 1.00 26.53 370 GLN A N 1
ATOM 2864 C CA . GLN A 1 370 ? 4.748 -5.895 -41.242 1.00 26.53 370 GLN A CA 1
ATOM 2865 C C . GLN A 1 370 ? 5.066 -5.766 -39.751 1.00 26.53 370 GLN A C 1
ATOM 2867 O O . GLN A 1 370 ? 4.470 -6.402 -38.886 1.00 26.53 370 GLN A O 1
ATOM 2872 N N . GLU A 1 371 ? 5.990 -4.852 -39.476 1.00 29.84 371 GLU A N 1
ATOM 2873 C CA . GLU A 1 371 ? 6.302 -4.319 -38.163 1.00 29.84 371 GLU A CA 1
ATOM 2874 C C . GLU A 1 371 ? 5.087 -3.579 -37.578 1.00 29.84 371 GLU A C 1
ATOM 2876 O O . GLU A 1 371 ? 4.762 -2.471 -38.009 1.00 29.84 371 GLU A O 1
ATOM 2881 N N . THR A 1 372 ? 4.451 -4.120 -36.539 1.00 25.67 372 THR A N 1
ATOM 2882 C CA . THR A 1 372 ? 3.494 -3.344 -35.734 1.00 25.67 372 THR A CA 1
ATOM 2883 C C . THR A 1 372 ? 3.793 -3.422 -34.239 1.00 25.67 372 THR A C 1
ATOM 2885 O O . THR A 1 372 ? 3.453 -4.376 -33.551 1.00 25.67 372 THR A O 1
ATOM 2888 N N . ALA A 1 373 ? 4.420 -2.342 -33.763 1.00 28.97 373 ALA A N 1
ATOM 2889 C CA . ALA A 1 373 ? 4.211 -1.676 -32.475 1.00 28.97 373 ALA A CA 1
ATOM 2890 C C . ALA A 1 373 ? 4.173 -2.530 -31.190 1.00 28.97 373 ALA A C 1
ATOM 2892 O O . ALA A 1 373 ? 3.273 -2.395 -30.367 1.00 28.97 373 ALA A O 1
ATOM 2893 N N . VAL A 1 374 ? 5.243 -3.275 -30.934 1.00 34.66 374 VAL A N 1
ATOM 2894 C CA . VAL A 1 374 ? 5.839 -3.333 -29.590 1.00 34.66 374 VAL A CA 1
ATOM 2895 C C . VAL A 1 374 ? 7.209 -2.727 -29.748 1.00 34.66 374 VAL A C 1
ATOM 2897 O O . VAL A 1 374 ? 7.888 -3.065 -30.714 1.00 34.66 374 VAL A O 1
ATOM 2900 N N . LEU A 1 375 ? 7.550 -1.758 -28.897 1.00 37.91 375 LEU A N 1
ATOM 2901 C CA . LEU A 1 375 ? 8.802 -1.003 -28.942 1.00 37.91 375 LEU A CA 1
ATOM 2902 C C . LEU A 1 375 ? 9.939 -1.837 -29.566 1.00 37.91 375 LEU A C 1
ATOM 2904 O O . LEU A 1 375 ? 10.304 -2.885 -29.036 1.00 37.91 375 LEU A O 1
ATOM 2908 N N . ARG A 1 376 ? 10.430 -1.411 -30.737 1.00 37.25 376 ARG A N 1
ATOM 2909 C CA . ARG A 1 376 ? 11.398 -2.167 -31.548 1.00 37.25 376 ARG A CA 1
ATOM 2910 C C . ARG A 1 376 ? 12.559 -2.654 -30.666 1.00 37.25 376 ARG A C 1
ATOM 2912 O O . ARG A 1 376 ? 13.184 -1.846 -29.983 1.00 37.25 376 ARG A O 1
ATOM 2919 N N . GLY A 1 377 ? 12.834 -3.959 -30.676 1.00 44.84 377 GLY A N 1
ATOM 2920 C CA . GLY A 1 377 ? 13.898 -4.596 -29.888 1.00 44.84 377 GLY A CA 1
ATOM 2921 C C . GLY A 1 377 ? 13.360 -5.529 -28.803 1.00 44.84 377 GLY A C 1
ATOM 2922 O O . GLY A 1 377 ? 13.168 -5.120 -27.661 1.00 44.84 377 GLY A O 1
ATOM 2923 N N . ARG A 1 378 ? 13.157 -6.803 -29.161 1.00 54.91 378 ARG A N 1
ATOM 2924 C CA . ARG A 1 378 ? 12.814 -7.882 -28.222 1.00 54.91 378 ARG A CA 1
ATOM 2925 C C . ARG A 1 378 ? 13.858 -7.925 -27.099 1.00 54.91 378 ARG A C 1
ATOM 2927 O O . ARG A 1 378 ? 15.056 -7.971 -27.379 1.00 54.91 378 ARG A O 1
ATOM 2934 N N . ARG A 1 379 ? 13.423 -7.926 -25.838 1.00 65.31 379 ARG A N 1
ATOM 2935 C CA . ARG A 1 379 ? 14.288 -8.244 -24.695 1.00 65.31 379 ARG A CA 1
ATOM 2936 C C . ARG A 1 379 ? 13.761 -9.502 -24.028 1.00 65.31 379 ARG A C 1
ATOM 2938 O O . ARG A 1 379 ? 12.666 -9.487 -23.475 1.00 65.31 379 ARG A O 1
ATOM 2945 N N . ARG A 1 380 ? 14.545 -10.574 -24.108 1.00 71.81 380 ARG A N 1
ATOM 2946 C CA . ARG A 1 380 ? 14.366 -11.758 -23.273 1.00 71.81 380 ARG A CA 1
ATOM 2947 C C . ARG A 1 380 ? 15.038 -11.486 -21.934 1.00 71.81 380 ARG A C 1
ATOM 2949 O O . ARG A 1 380 ? 16.157 -10.973 -21.909 1.00 71.81 380 ARG A O 1
ATOM 2956 N N . LEU A 1 381 ? 14.348 -11.808 -20.855 1.00 75.81 381 LEU A N 1
ATOM 2957 C CA . LEU A 1 381 ? 14.887 -11.809 -19.508 1.00 75.81 381 LEU A CA 1
ATOM 2958 C C . LEU A 1 381 ? 14.823 -13.241 -18.990 1.00 75.81 381 LEU A C 1
ATOM 2960 O O . LEU A 1 381 ? 13.736 -13.781 -18.806 1.00 75.81 381 LEU A O 1
ATOM 2964 N N . SER A 1 382 ? 15.989 -13.842 -18.790 1.00 76.12 382 SER A N 1
ATOM 2965 C CA . SER A 1 382 ? 16.114 -15.155 -18.166 1.00 76.12 382 SER A CA 1
ATOM 2966 C C . SER A 1 382 ? 16.260 -14.961 -16.663 1.00 76.12 382 SER A C 1
ATOM 2968 O O . SER A 1 382 ? 17.180 -14.271 -16.223 1.00 76.12 382 SER A O 1
ATOM 2970 N N . THR A 1 383 ? 15.350 -15.539 -15.885 1.00 82.19 383 THR A N 1
ATOM 2971 C CA . THR A 1 383 ? 15.358 -15.469 -14.420 1.00 82.19 383 THR A CA 1
ATOM 2972 C C . THR A 1 383 ? 15.291 -16.876 -13.830 1.00 82.19 383 THR A C 1
ATOM 2974 O O . THR A 1 383 ? 14.960 -17.833 -14.535 1.00 82.19 383 THR A O 1
ATOM 2977 N N . PRO A 1 384 ? 15.541 -17.037 -12.521 1.00 82.81 384 PRO A N 1
ATOM 2978 C CA . PRO A 1 384 ? 15.321 -18.312 -11.844 1.00 82.81 384 PRO A CA 1
ATOM 2979 C C . PRO A 1 384 ? 13.861 -18.799 -11.842 1.00 82.81 384 PRO A C 1
ATOM 2981 O O . PRO A 1 384 ? 13.627 -19.945 -11.470 1.00 82.81 384 PRO A O 1
ATOM 2984 N N . LEU A 1 385 ? 12.889 -17.956 -12.222 1.00 80.31 385 LEU A N 1
ATOM 2985 C CA . LEU A 1 385 ? 11.478 -18.341 -12.368 1.00 80.31 385 LEU A CA 1
ATOM 2986 C C . LEU A 1 385 ? 11.114 -18.759 -13.799 1.00 80.31 385 LEU A C 1
ATOM 2988 O O . LEU A 1 385 ? 9.989 -19.193 -14.028 1.00 80.31 385 LEU A O 1
ATOM 2992 N N . GLY A 1 386 ? 12.033 -18.599 -14.753 1.00 81.25 386 GLY A N 1
ATOM 2993 C CA . GLY A 1 386 ? 11.821 -18.905 -16.162 1.00 81.25 386 GLY A CA 1
ATOM 2994 C C . GLY A 1 386 ? 12.251 -17.775 -17.092 1.00 81.25 386 GLY A C 1
ATOM 2995 O O . GLY A 1 386 ? 12.834 -16.764 -16.690 1.00 81.25 386 GLY A O 1
ATOM 2996 N N . ASP A 1 387 ? 11.964 -17.960 -18.374 1.00 79.00 387 ASP A N 1
ATOM 2997 C CA . ASP A 1 387 ? 12.233 -16.971 -19.409 1.00 79.00 387 ASP A CA 1
ATOM 2998 C C . ASP A 1 387 ? 11.017 -16.083 -19.661 1.00 79.00 387 ASP A C 1
ATOM 3000 O O . ASP A 1 387 ? 9.896 -16.568 -19.801 1.00 79.00 387 ASP A O 1
ATOM 3004 N N . PHE A 1 388 ? 11.254 -14.780 -19.793 1.00 79.56 388 PHE A N 1
ATOM 3005 C CA . PHE A 1 388 ? 10.213 -13.789 -20.039 1.00 79.56 388 PHE A CA 1
ATOM 3006 C C . PHE A 1 388 ? 10.538 -12.940 -21.263 1.00 79.56 388 PHE A C 1
ATOM 3008 O O . PHE A 1 388 ? 11.677 -12.505 -21.453 1.00 79.56 388 PHE A O 1
ATOM 3015 N N . LEU A 1 389 ? 9.523 -12.636 -22.068 1.00 80.12 389 LEU A N 1
ATOM 3016 C CA . LEU A 1 389 ? 9.590 -11.546 -23.033 1.00 80.12 389 LEU A CA 1
ATOM 3017 C C . LEU A 1 389 ? 9.133 -10.250 -22.372 1.00 80.12 389 LEU A C 1
ATOM 3019 O O . LEU A 1 389 ? 8.029 -10.167 -21.841 1.00 80.12 389 LEU A O 1
ATOM 3023 N N . LEU A 1 390 ? 9.984 -9.229 -22.429 1.00 76.88 390 LEU A N 1
ATOM 3024 C CA . LEU A 1 390 ? 9.682 -7.913 -21.887 1.00 76.88 390 LEU A CA 1
ATOM 3025 C C . LEU A 1 390 ? 8.955 -7.053 -22.923 1.00 76.88 390 LEU A C 1
ATOM 3027 O O . LEU A 1 390 ? 9.479 -6.784 -24.007 1.00 76.88 390 LEU A O 1
ATOM 3031 N N . VAL A 1 391 ? 7.776 -6.560 -22.553 1.00 75.94 391 VAL A N 1
ATOM 3032 C CA . VAL A 1 391 ? 6.949 -5.661 -23.367 1.00 75.94 391 VAL A CA 1
ATOM 3033 C C . VAL A 1 391 ? 6.689 -4.361 -22.614 1.00 75.94 391 VAL A C 1
ATOM 3035 O O . VAL A 1 391 ? 6.412 -4.385 -21.421 1.00 75.94 391 VAL A O 1
ATOM 3038 N N . SER A 1 392 ? 6.744 -3.198 -23.267 1.00 70.69 392 SER A N 1
ATOM 3039 C CA . SER A 1 392 ? 6.320 -1.945 -22.619 1.00 70.69 392 SER A CA 1
ATOM 3040 C C . SER A 1 392 ? 5.129 -1.334 -23.338 1.00 70.69 392 SER A C 1
ATOM 3042 O O . SER A 1 392 ? 5.192 -1.006 -24.522 1.00 70.69 392 SER A O 1
ATOM 3044 N N . GLY A 1 393 ? 4.050 -1.134 -22.586 1.00 62.47 393 GLY A N 1
ATOM 3045 C CA . GLY A 1 393 ? 2.851 -0.443 -23.036 1.00 62.47 393 GLY A CA 1
ATOM 3046 C C . GLY A 1 393 ? 1.569 -1.063 -22.493 1.00 62.47 393 GLY A C 1
ATOM 3047 O O . GLY A 1 393 ? 1.599 -2.160 -21.950 1.00 62.47 393 GLY A O 1
ATOM 3048 N N . PRO A 1 394 ? 0.436 -0.356 -22.621 1.00 49.09 394 PRO A N 1
ATOM 3049 C CA . PRO A 1 394 ? -0.854 -0.805 -22.095 1.00 49.09 394 PRO A CA 1
ATOM 3050 C C . PRO A 1 394 ? -1.512 -1.899 -22.948 1.00 49.09 394 PRO A C 1
ATOM 3052 O O . PRO A 1 394 ? -2.582 -2.389 -22.598 1.00 49.09 394 PRO A O 1
ATOM 3055 N N . ARG A 1 395 ? -0.935 -2.224 -24.109 1.00 50.00 395 ARG A N 1
ATOM 3056 C CA . ARG A 1 395 ? -1.436 -3.236 -25.036 1.00 50.00 395 ARG A CA 1
ATOM 3057 C C . ARG A 1 395 ? -0.272 -4.049 -25.561 1.00 50.00 395 ARG A C 1
ATOM 3059 O O . ARG A 1 395 ? 0.709 -3.485 -26.040 1.00 50.00 395 ARG A O 1
ATOM 3066 N N . VAL A 1 396 ? -0.439 -5.359 -25.500 1.00 47.94 396 VAL A N 1
ATOM 3067 C CA . VAL A 1 396 ? 0.389 -6.326 -26.205 1.00 47.94 396 VAL A CA 1
ATOM 3068 C C . VAL A 1 396 ? -0.348 -6.633 -27.513 1.00 47.94 396 VAL A C 1
ATOM 3070 O O . VAL A 1 396 ? -1.485 -7.100 -27.455 1.00 47.94 396 VAL A O 1
ATOM 3073 N N . PRO A 1 397 ? 0.197 -6.292 -28.692 1.00 43.72 397 PRO A N 1
ATOM 3074 C CA . PRO A 1 397 ? -0.383 -6.679 -29.970 1.00 43.72 397 PRO A CA 1
ATOM 3075 C C . PRO A 1 397 ? -0.491 -8.201 -30.040 1.00 43.72 397 PRO A C 1
ATOM 3077 O O . PRO A 1 397 ? 0.471 -8.889 -29.707 1.00 43.72 397 PRO A O 1
ATOM 3080 N N . ALA A 1 398 ? -1.634 -8.713 -30.502 1.00 41.97 398 ALA A N 1
ATOM 3081 C CA . ALA A 1 398 ? -1.867 -10.153 -30.642 1.00 41.97 398 ALA A CA 1
ATOM 3082 C C . ALA A 1 398 ? -0.751 -10.843 -31.456 1.00 41.97 398 ALA A C 1
ATOM 3084 O O . ALA A 1 398 ? -0.258 -11.889 -31.055 1.00 41.97 398 ALA A O 1
ATOM 3085 N N . GLY A 1 399 ? -0.242 -10.171 -32.497 1.00 41.97 399 GLY A N 1
ATOM 3086 C CA . GLY A 1 399 ? 0.851 -10.666 -33.339 1.00 41.97 399 GLY A CA 1
ATOM 3087 C C . GLY A 1 399 ? 2.246 -10.691 -32.701 1.00 41.97 399 GLY A C 1
ATOM 3088 O O . GLY A 1 399 ? 3.196 -11.093 -33.367 1.00 41.97 399 GLY A O 1
ATOM 3089 N N . ILE A 1 400 ? 2.419 -10.265 -31.438 1.00 44.47 400 ILE A N 1
ATOM 3090 C CA . ILE A 1 400 ? 3.688 -10.515 -30.733 1.00 44.47 400 ILE A CA 1
ATOM 3091 C C . ILE A 1 400 ? 3.872 -12.012 -30.448 1.00 44.47 400 ILE A C 1
ATOM 3093 O O . ILE A 1 400 ? 5.008 -12.467 -30.336 1.00 44.47 400 ILE A O 1
ATOM 3097 N N . LEU A 1 401 ? 2.757 -12.739 -30.312 1.00 42.81 401 LEU A N 1
ATOM 3098 C CA . LEU A 1 401 ? 2.727 -14.183 -30.109 1.00 42.81 401 LEU A CA 1
ATOM 3099 C C . LEU A 1 401 ? 3.072 -14.888 -31.428 1.00 42.81 401 LEU A C 1
ATOM 3101 O O . LEU A 1 401 ? 3.912 -15.777 -31.437 1.00 42.81 401 LEU A O 1
ATOM 3105 N N . ASP A 1 402 ? 2.518 -14.389 -32.538 1.00 38.66 402 ASP A N 1
ATOM 3106 C CA . ASP A 1 402 ? 2.578 -14.977 -33.888 1.00 38.66 402 ASP A CA 1
ATOM 3107 C C . ASP A 1 402 ? 3.956 -14.902 -34.579 1.00 38.66 402 ASP A C 1
ATOM 3109 O O . ASP A 1 402 ? 4.161 -15.518 -35.622 1.00 38.66 402 ASP A O 1
ATOM 3113 N N . ALA A 1 403 ? 4.905 -14.134 -34.032 1.00 38.44 403 ALA A N 1
ATOM 3114 C CA . ALA A 1 403 ? 6.217 -13.884 -34.642 1.00 38.44 403 ALA A CA 1
ATOM 3115 C C . ALA A 1 403 ? 7.398 -14.511 -33.873 1.00 38.44 403 ALA A C 1
ATOM 3117 O O . ALA A 1 403 ? 8.538 -14.050 -34.049 1.00 38.44 403 ALA A O 1
ATOM 3118 N N . ALA A 1 404 ? 7.141 -15.465 -32.970 1.00 39.34 404 ALA A N 1
ATOM 3119 C CA . ALA A 1 404 ? 8.195 -16.137 -32.204 1.00 39.34 404 ALA A CA 1
ATOM 3120 C C . ALA A 1 404 ? 9.136 -16.937 -33.110 1.00 39.34 404 ALA A C 1
ATOM 3122 O O . ALA A 1 404 ? 8.630 -17.610 -34.027 1.00 39.34 404 ALA A O 1
#

Secondary structure (DSSP, 8-state):
-------SSPPPTTHHHHHHHHHHHHHT--TT-HHHHHHHHHHH-TTTHHHHHHHHHHHSTT-S-HHHHHHHHHHHHHHHHHHHHHHHHHHHSTT-EE-THHHHHTTSPTT------SEEEE-SSHHHHHHHHHHHHHTT-EEEEEEEEEETTEEEEEEEEEE--SSTTSPPEEEEEES-S----SSS------S-----TTSS------S--HHHHHHHHHHHHHHS---HHHHHHHHHHHTT--HHHHHHHHHHHHHHTTHHHHHHHHHHHHHTTGGGGS---PPPPPPP------S-HHHHHHHHHHHHHHHS---HHHHHHHHHHHTTS-HHHHHHTT--EEEEEGGGGTT----PPTT-PPP-----SS-SS-EEEEETTEEEEEE-SS---GGGTTT-

Foldseek 3Di:
DDDDDDDPDPFDPLLLVLLLLLLCLLVVHDDPCVVVSLVVCCVFPVQCNQQNLQSCCVVDPPPDDPVSVVVNVVQVVLLVVLVVLQVVLCVQAPPKFWAADNLLQVLDPPPGGGRDQATEIEGQDPVSQQRSVVVCVVVVKDWDWWKWFDAQNDIKIKTKIWDDPVDPPDRIYMYIYINALDLALLQASQHGDDDPQDDDDPPDRDPDDDSRDLLSNLVVQLSVLSQAQDASSLLSSLLSSLQVDDPVSLVVSQVCCQSRVSLNSNVRSVVNNVSSVSCVSRRDHHDRDDHDPDPRPCVDVLLSLLSVLLSCCVRVPDDPVSVVSNQVSLVVAAPVRSRNSGAMWMWDAPVVLPDQPPDPDPDDDDDDDDDDDFRHDWDWDQDPVHITTTTGDPDDPPCVSVND

pLDDT: mean 76.08, std 19.55, range [25.67, 97.44]

Sequence (404 aa):
MPVMDASPHPDPPHSAERIVQATRDYYGLDQDRPDRLLHRAERSDPKFRLTLLSAYHHAHPGALSASRVHELDEARARLAAYAAVRDRLAQVVPGLSPVKGLAISACYPAPLLRHQGDLDLHVPDEAGLWRAAQALISDGWQHTDLAVRQVDHAPAHLLTFYRPHGDDLARPLYVELTDVAWLGDGRRSMPRRTLPATAAADGAAREGLPADDVVTSLLFLCLEGLERALGLRDAVDTWLLAVRLTAEDRALLTDLIDRLGLHDGYRRMVAAAGRAGLLADGGLLPGAPRPRRRRPTLRRPDIAVLNWLQWAGFYRGPSRLRSAVWERLSMRIDAPTAFRGGMWAFGIPAEALGDHARTPALGDTPPALQETAVLRGRRRLSTPLGDFLLVSGPRVPAGILDAA